Protein AF-A0A7C1WED9-F1 (afdb_monomer)

Mean predicted aligned error: 9.73 Å

Nearest PDB structures (foldseek):
  7nku-assembly1_F  TM=4.103E-01  e=7.456E-03  Saccharomyces cerevisiae S288C
  8u9p-assembly1_E  TM=3.688E-01  e=1.217E-02  Saccharomyces cerevisiae
  8ua1-assembly1_F  TM=3.785E-01  e=1.357E-02  Saccharomyces cerevisiae
  8u9q-assembly1_E  TM=4.005E-01  e=3.421E-02  Saccharomyces cerevisiae
  8u9c-assembly1_E  TM=4.216E-01  e=5.007E-02  Saccharomyces cerevisiae

pLDDT: mean 85.27, std 15.62, range [31.86, 97.38]

Solvent-accessible surface area (backbone atoms only — not comparable to full-atom values): 21693 Å² total; per-residue (Å²): 135,84,81,73,63,74,76,78,66,64,82,82,70,88,87,80,77,98,43,77,63,59,58,51,50,52,54,50,51,50,50,49,49,50,48,50,50,52,49,49,75,70,52,66,83,55,64,65,59,52,47,49,50,48,52,52,52,51,54,52,51,56,46,50,74,68,74,49,96,77,73,86,56,95,59,47,68,64,55,48,63,54,65,78,45,97,40,32,36,36,40,27,29,35,76,73,39,48,65,68,62,49,52,50,62,66,39,69,90,54,54,59,38,71,48,66,48,86,36,85,85,53,65,86,54,45,67,83,54,51,57,60,50,52,55,46,43,38,74,75,60,48,84,59,53,31,37,40,37,31,38,41,83,73,32,64,72,42,58,63,54,55,52,48,43,47,76,70,69,37,42,40,35,35,37,36,45,36,56,64,79,63,31,76,75,52,32,68,70,44,61,91,44,56,46,80,44,80,51,64,41,42,48,75,65,50,48,32,56,72,72,68,52,86,82,62,98,78,62,50,76,67,50,50,52,49,52,52,54,50,47,61,47,37,52,63,55,30,25,46,62,66,50,75,77,48,89,60,40,50,61,51,43,39,53,51,49,53,47,45,50,45,57,66,31,31,61,70,68,65,51,83,61,55,66,62,48,52,55,48,51,53,48,50,49,70,42,40,60,32,74,46,47,54,67,58,51,20,62,75,72,68,48,90,48,51,65,58,46,50,50,50,52,48,45,41,35,31,38,37,56,33,46,80,45,65,50,91,56,97,45,66,72,56,28,72,71,46,58,27,35,30,32,43,67,39,48,22,49,37,39,37,76,36,72,72,63,69,75,50,54,67,48,50,52,50,26,56,51,52,54,51,49,58,61,49,48,69,67,71,81,112

Structure (mmCIF, N/CA/C/O backbone):
data_AF-A0A7C1WED9-F1
#
_entry.id   AF-A0A7C1WED9-F1
#
loop_
_atom_site.group_PDB
_atom_site.id
_atom_site.type_symbol
_atom_site.label_atom_id
_atom_site.label_alt_id
_atom_site.label_comp_id
_atom_site.label_asym_id
_atom_site.label_entity_id
_atom_site.label_seq_id
_atom_site.pdbx_PDB_ins_code
_atom_site.Cartn_x
_atom_site.Cartn_y
_atom_site.Cartn_z
_atom_site.occupancy
_atom_site.B_iso_or_equiv
_atom_site.auth_seq_id
_atom_site.auth_comp_id
_atom_site.auth_asym_id
_atom_site.auth_atom_id
_atom_site.pdbx_PDB_model_num
ATOM 1 N N . MET A 1 1 ? -8.677 -5.052 -44.166 1.00 33.66 1 MET A N 1
ATOM 2 C CA . MET A 1 1 ? -9.572 -4.733 -45.299 1.00 33.66 1 MET A CA 1
ATOM 3 C C . MET A 1 1 ? -10.968 -5.164 -44.872 1.00 33.66 1 MET A C 1
ATOM 5 O O . MET A 1 1 ? -11.264 -6.348 -44.916 1.00 33.66 1 MET A O 1
ATOM 9 N N . VAL A 1 2 ? -11.750 -4.253 -44.287 1.00 36.59 2 VAL A N 1
ATOM 10 C CA . VAL A 1 2 ? -13.099 -4.566 -43.784 1.00 36.59 2 VAL A CA 1
ATOM 11 C C . VAL A 1 2 ? -14.043 -4.507 -44.979 1.00 36.59 2 VAL A C 1
ATOM 13 O O . VAL A 1 2 ? -14.173 -3.455 -45.600 1.00 36.59 2 VAL A O 1
ATOM 16 N N . ILE A 1 3 ? -14.637 -5.638 -45.354 1.00 38.75 3 ILE A N 1
ATOM 17 C CA . ILE A 1 3 ? -15.685 -5.664 -46.376 1.00 38.75 3 ILE A CA 1
ATOM 18 C C . ILE A 1 3 ? -16.964 -5.178 -45.694 1.00 38.75 3 ILE A C 1
ATOM 20 O O . ILE A 1 3 ? -17.520 -5.873 -44.846 1.00 38.75 3 ILE A O 1
ATOM 24 N N . ASP A 1 4 ? -17.407 -3.969 -46.034 1.00 44.56 4 ASP A N 1
ATOM 25 C CA . ASP A 1 4 ? -18.669 -3.419 -45.547 1.00 44.56 4 ASP A CA 1
ATOM 26 C C . ASP A 1 4 ? -19.840 -3.998 -46.359 1.00 44.56 4 ASP A C 1
ATOM 28 O O . ASP A 1 4 ? -20.191 -3.528 -47.444 1.00 44.56 4 ASP A O 1
ATOM 32 N N . ILE A 1 5 ? -20.417 -5.079 -45.834 1.00 47.69 5 ILE A N 1
ATOM 33 C CA . ILE A 1 5 ? -21.515 -5.831 -46.460 1.00 47.69 5 ILE A CA 1
ATOM 34 C C . ILE A 1 5 ? -22.852 -5.072 -46.341 1.00 47.69 5 ILE A C 1
ATOM 36 O O . ILE A 1 5 ? -23.818 -5.421 -47.020 1.00 47.69 5 ILE A O 1
ATOM 40 N N . THR A 1 6 ? -22.934 -3.993 -45.546 1.00 49.53 6 THR A N 1
ATOM 41 C CA . THR A 1 6 ? -24.185 -3.220 -45.410 1.00 49.53 6 THR A CA 1
ATOM 42 C C . THR A 1 6 ? -24.626 -2.577 -46.728 1.00 49.53 6 THR A C 1
ATOM 44 O O . THR A 1 6 ? -25.825 -2.448 -46.983 1.00 49.53 6 THR A O 1
ATOM 47 N N . ASN A 1 7 ? -23.686 -2.269 -47.628 1.00 47.06 7 ASN A N 1
ATOM 48 C CA . ASN A 1 7 ? -23.998 -1.719 -48.950 1.00 47.06 7 ASN A CA 1
ATOM 49 C C . ASN A 1 7 ? -24.486 -2.761 -49.973 1.00 47.06 7 ASN A C 1
ATOM 51 O O . ASN A 1 7 ? -25.104 -2.377 -50.966 1.00 47.06 7 ASN A O 1
ATOM 55 N N . LEU A 1 8 ? -24.276 -4.061 -49.735 1.00 45.88 8 LEU A N 1
ATOM 56 C CA . LEU A 1 8 ? -24.786 -5.142 -50.596 1.00 45.88 8 LEU A CA 1
ATOM 57 C C . LEU A 1 8 ? -26.265 -5.474 -50.334 1.00 45.88 8 LEU A C 1
ATOM 59 O O . LEU A 1 8 ? -26.874 -6.192 -51.121 1.00 45.88 8 LEU A O 1
ATOM 63 N N . LEU A 1 9 ? -26.848 -4.936 -49.258 1.00 45.50 9 LEU A N 1
ATOM 64 C CA . LEU A 1 9 ? -28.198 -5.268 -48.791 1.00 45.50 9 LEU A CA 1
ATOM 65 C C . LEU A 1 9 ? -29.218 -4.131 -48.957 1.00 45.50 9 LEU A C 1
ATOM 67 O O . LEU A 1 9 ? -30.350 -4.260 -48.491 1.00 45.50 9 LEU A O 1
ATOM 71 N N . LYS A 1 10 ? -28.875 -3.027 -49.640 1.00 43.78 10 LYS A N 1
ATOM 72 C CA . LYS A 1 10 ? -29.891 -2.032 -50.019 1.00 43.78 10 LYS A CA 1
ATOM 73 C C . LYS A 1 10 ? -30.821 -2.644 -51.075 1.00 43.78 10 LYS A C 1
ATOM 75 O O . LYS A 1 10 ? -30.330 -3.029 -52.139 1.00 43.78 10 LYS A O 1
ATOM 80 N N . PRO A 1 11 ? -32.139 -2.731 -50.821 1.00 42.34 11 PRO A N 1
ATOM 81 C CA . PRO A 1 11 ? -33.066 -3.355 -51.751 1.00 42.34 11 PRO A CA 1
ATOM 82 C C . PRO A 1 11 ? -33.118 -2.523 -53.034 1.00 42.34 11 PRO A C 1
ATOM 84 O O . PRO A 1 11 ? -33.617 -1.399 -53.052 1.00 42.34 11 PRO A O 1
ATOM 87 N N . LYS A 1 12 ? -32.565 -3.067 -54.122 1.00 45.25 12 LYS A N 1
ATOM 88 C CA . LYS A 1 12 ? -32.846 -2.576 -55.468 1.00 45.25 12 LYS A CA 1
ATOM 89 C C . LYS A 1 12 ? -34.163 -3.200 -55.907 1.00 45.25 12 LYS A C 1
ATOM 91 O O . LYS A 1 12 ? -34.202 -4.371 -56.262 1.00 45.25 12 LYS A O 1
ATOM 96 N N . ASN A 1 13 ? -35.184 -2.354 -55.918 1.00 37.81 13 ASN A N 1
ATOM 97 C CA . ASN A 1 13 ? -36.528 -2.567 -56.441 1.00 37.81 13 ASN A CA 1
ATOM 98 C C . ASN A 1 13 ? -37.497 -3.350 -55.549 1.00 37.81 13 ASN A C 1
ATOM 100 O O . ASN A 1 13 ? -37.234 -4.449 -55.065 1.00 37.81 13 ASN A O 1
ATOM 104 N N . ASP A 1 14 ? -38.654 -2.711 -55.391 1.00 48.69 14 ASP A N 1
ATOM 105 C CA . ASP A 1 14 ? -39.857 -3.194 -54.742 1.00 48.69 14 ASP A CA 1
ATOM 106 C C . ASP A 1 14 ? -40.306 -4.565 -55.256 1.00 48.69 14 ASP A C 1
ATOM 108 O O . ASP A 1 14 ? -40.264 -4.850 -56.453 1.00 48.69 14 ASP A O 1
ATOM 112 N N . LYS A 1 15 ? -40.863 -5.340 -54.316 1.00 47.53 15 LYS A N 1
ATOM 113 C CA . LYS A 1 15 ? -41.498 -6.662 -54.451 1.00 47.53 15 LYS A CA 1
ATOM 114 C C . LYS A 1 15 ? -40.544 -7.853 -54.532 1.00 47.53 15 LYS A C 1
ATOM 116 O O . LYS A 1 15 ? -40.361 -8.423 -55.597 1.00 47.53 15 LYS A O 1
ATOM 121 N N . LEU A 1 16 ? -40.103 -8.341 -53.370 1.00 38.66 16 LEU A N 1
ATOM 122 C CA . LEU A 1 16 ? -39.868 -9.774 -53.141 1.00 38.66 16 LEU A CA 1
ATOM 123 C C . LEU A 1 16 ? -39.892 -10.101 -51.633 1.00 38.66 16 LEU A C 1
ATOM 125 O O . LEU A 1 16 ? -38.924 -9.896 -50.914 1.00 38.66 16 LEU A O 1
ATOM 129 N N . LEU A 1 17 ? -41.046 -10.619 -51.195 1.00 40.00 17 LEU A N 1
ATOM 130 C CA . LEU A 1 17 ? -41.245 -11.586 -50.106 1.00 40.00 17 LEU A CA 1
ATOM 131 C C . LEU A 1 17 ? -40.517 -11.334 -48.766 1.00 40.00 17 LEU A C 1
ATOM 133 O O . LEU A 1 17 ? -39.483 -11.934 -48.459 1.00 40.00 17 LEU A O 1
ATOM 137 N N . GLU A 1 18 ? -41.186 -10.579 -47.888 1.00 48.97 18 GLU A N 1
ATOM 138 C CA . GLU A 1 18 ? -41.072 -10.714 -46.430 1.00 48.97 18 GLU A CA 1
ATOM 139 C C . GLU A 1 18 ? -41.535 -12.117 -46.003 1.00 48.97 18 GLU A C 1
ATOM 141 O O . GLU A 1 18 ? -42.680 -12.350 -45.621 1.00 48.97 18 GLU A O 1
ATOM 146 N N . THR A 1 19 ? -40.648 -13.101 -46.098 1.00 51.91 19 THR A N 1
ATOM 147 C CA . THR A 1 19 ? -40.850 -14.405 -45.462 1.00 51.91 19 THR A CA 1
ATOM 148 C C . THR A 1 19 ? -39.960 -14.488 -44.228 1.00 51.91 19 THR A C 1
ATOM 150 O O . THR A 1 19 ? -38.851 -13.956 -44.215 1.00 51.91 19 THR A O 1
ATOM 153 N N . LYS A 1 20 ? -40.427 -15.176 -43.174 1.00 53.06 20 LYS A N 1
ATOM 154 C CA . LYS A 1 20 ? -39.669 -15.447 -41.930 1.00 53.06 20 LYS A CA 1
ATOM 155 C C . LYS A 1 20 ? -38.219 -15.900 -42.184 1.00 53.06 20 LYS A C 1
ATOM 157 O O . LYS A 1 20 ? -37.344 -15.633 -41.366 1.00 53.06 20 LYS A O 1
ATOM 162 N N . ASN A 1 21 ? -37.961 -16.539 -43.328 1.00 52.81 21 ASN A N 1
ATOM 163 C CA . ASN A 1 21 ? -36.630 -16.958 -43.755 1.00 52.81 21 ASN A CA 1
ATOM 164 C C . ASN A 1 21 ? -35.676 -15.791 -44.028 1.00 52.81 21 ASN A C 1
ATOM 166 O O . ASN A 1 21 ? -34.535 -15.853 -43.583 1.00 52.81 21 ASN A O 1
ATOM 170 N N . THR A 1 22 ? -36.117 -14.710 -44.674 1.00 57.59 22 THR A N 1
ATOM 171 C CA . THR A 1 22 ? -35.259 -13.546 -44.959 1.00 57.59 22 THR A CA 1
ATOM 172 C C . THR A 1 22 ? -34.824 -12.857 -43.663 1.00 57.59 22 THR A C 1
ATOM 174 O O . THR A 1 22 ? -33.663 -12.490 -43.508 1.00 57.59 22 THR A O 1
ATOM 177 N N . HIS A 1 23 ? -35.728 -12.766 -42.682 1.00 63.66 23 HIS A N 1
ATOM 178 C CA . HIS A 1 23 ? -35.428 -12.186 -41.371 1.00 63.66 23 HIS A CA 1
ATOM 179 C C . HIS A 1 23 ? -34.468 -13.064 -40.548 1.00 63.66 23 HIS A C 1
ATOM 181 O O . HIS A 1 23 ? -33.547 -12.552 -39.915 1.00 63.66 23 HIS A O 1
ATOM 187 N N . ASN A 1 24 ? -34.629 -14.391 -40.608 1.00 63.75 24 ASN A N 1
ATOM 188 C CA . ASN A 1 24 ? -33.713 -15.336 -39.962 1.00 63.75 24 ASN A CA 1
ATOM 189 C C . ASN A 1 24 ? -32.312 -15.310 -40.589 1.00 63.75 24 ASN A C 1
ATOM 191 O O . ASN A 1 24 ? -31.328 -15.375 -39.859 1.00 63.75 24 ASN A O 1
ATOM 195 N N . ILE A 1 25 ? -32.211 -15.164 -41.915 1.00 69.69 25 ILE A N 1
ATOM 196 C CA . ILE A 1 25 ? -30.923 -15.040 -42.613 1.00 69.69 25 ILE A CA 1
ATOM 197 C C . ILE A 1 25 ? -30.224 -13.736 -42.219 1.00 69.69 25 ILE A C 1
ATOM 199 O O . ILE A 1 25 ? -29.045 -13.764 -41.887 1.00 69.69 25 ILE A O 1
ATOM 203 N N . ILE A 1 26 ? -30.943 -12.610 -42.169 1.00 71.75 26 ILE A N 1
ATOM 204 C CA . ILE A 1 26 ? -30.373 -11.326 -41.727 1.00 71.75 26 ILE A CA 1
ATOM 205 C C . ILE A 1 26 ? -29.885 -11.419 -40.276 1.00 71.75 26 ILE A C 1
ATOM 207 O O . ILE A 1 26 ? -28.773 -10.990 -39.977 1.00 71.75 26 ILE A O 1
ATOM 211 N N . LYS A 1 27 ? -30.674 -12.025 -39.380 1.00 69.94 27 LYS A N 1
ATOM 212 C CA . LYS A 1 27 ? -30.276 -12.223 -37.981 1.00 69.94 27 LYS A CA 1
ATOM 213 C C . LYS A 1 27 ? -29.036 -13.115 -37.858 1.00 69.94 27 LYS A C 1
ATOM 215 O O . LYS A 1 27 ? -28.124 -12.769 -37.117 1.00 69.94 27 LYS A O 1
ATOM 220 N N . PHE A 1 28 ? -28.964 -14.197 -38.633 1.00 72.38 28 PHE A N 1
ATOM 221 C CA . PHE A 1 28 ? -27.800 -15.082 -38.682 1.00 72.38 28 PHE A CA 1
ATOM 222 C C . PHE A 1 28 ? -26.556 -14.377 -39.245 1.00 72.38 28 PHE A C 1
ATOM 224 O O . PHE A 1 28 ? -25.465 -14.531 -38.708 1.00 72.38 28 PHE A O 1
ATOM 231 N N . CYS A 1 29 ? -26.708 -13.535 -40.271 1.00 70.69 29 CYS A N 1
ATOM 232 C CA . CYS A 1 29 ? -25.617 -12.714 -40.794 1.00 70.69 29 CYS A CA 1
ATOM 233 C C . CYS A 1 29 ? -25.133 -11.675 -39.773 1.00 70.69 29 CYS A C 1
ATOM 235 O O . CYS A 1 29 ? -23.929 -11.473 -39.661 1.00 70.69 29 CYS A O 1
ATOM 237 N N . ILE A 1 30 ? -26.031 -11.051 -39.002 1.00 73.19 30 ILE A N 1
ATOM 238 C CA . ILE A 1 30 ? -25.663 -10.131 -37.911 1.00 73.19 30 ILE A CA 1
ATOM 239 C C . ILE A 1 30 ? -24.960 -10.886 -36.777 1.00 73.19 30 ILE A C 1
ATOM 241 O O . ILE A 1 30 ? -23.973 -10.393 -36.243 1.00 73.19 30 ILE A O 1
ATOM 245 N N . GLU A 1 31 ? -25.420 -12.086 -36.420 1.00 69.62 31 GLU A N 1
ATOM 246 C CA . GLU A 1 31 ? -24.756 -12.934 -35.424 1.00 69.62 31 GLU A CA 1
ATOM 247 C C . GLU A 1 31 ? -23.368 -13.378 -35.895 1.00 69.62 31 GLU A C 1
ATOM 249 O O . GLU A 1 31 ? -22.428 -13.302 -35.112 1.00 69.62 31 GLU A O 1
ATOM 254 N N . ILE A 1 32 ? -23.197 -13.736 -37.172 1.00 69.75 32 ILE A N 1
ATOM 255 C CA . ILE A 1 32 ? -21.881 -14.014 -37.762 1.00 69.75 32 ILE A CA 1
ATOM 256 C C . ILE A 1 32 ? -21.017 -12.752 -37.803 1.00 69.75 32 ILE A C 1
ATOM 258 O O . ILE A 1 32 ? -19.842 -12.836 -37.482 1.00 69.75 32 ILE A O 1
ATOM 262 N N . GLN A 1 33 ? -21.561 -11.583 -38.150 1.00 62.53 33 GLN A N 1
ATOM 263 C CA . GLN A 1 33 ? -20.812 -10.322 -38.165 1.00 62.53 33 GLN A CA 1
ATOM 264 C C . GLN A 1 33 ? -20.360 -9.936 -36.752 1.00 62.53 33 GLN A C 1
ATOM 266 O O . GLN A 1 33 ? -19.215 -9.546 -36.561 1.00 62.53 33 GLN A O 1
ATOM 271 N N . ASN A 1 34 ? -21.228 -10.081 -35.751 1.00 60.78 34 ASN A N 1
ATOM 272 C CA . ASN A 1 34 ? -20.901 -9.828 -34.350 1.00 60.78 34 ASN A CA 1
ATOM 273 C C . ASN A 1 34 ? -19.925 -10.871 -33.808 1.00 60.78 34 ASN A C 1
ATOM 275 O O . ASN A 1 34 ? -19.005 -10.517 -33.078 1.00 60.78 34 ASN A O 1
ATOM 279 N N . PHE A 1 35 ? -20.083 -12.138 -34.195 1.00 63.97 35 PHE A N 1
ATOM 280 C CA . PHE A 1 35 ? -19.135 -13.196 -33.878 1.00 63.97 35 PHE A CA 1
ATOM 281 C C . PHE A 1 35 ? -17.779 -12.889 -34.500 1.00 63.97 35 PHE A C 1
ATOM 283 O O . PHE A 1 35 ? -16.809 -12.873 -33.769 1.00 63.97 35 PHE A O 1
ATOM 290 N N . LEU A 1 36 ? -17.703 -12.549 -35.788 1.00 53.81 36 LEU A N 1
ATOM 291 C CA . LEU A 1 36 ? -16.472 -12.182 -36.488 1.00 53.81 36 LEU A CA 1
ATOM 292 C C . LEU A 1 36 ? -15.864 -10.877 -35.972 1.00 53.81 36 LEU A C 1
ATOM 294 O O . LEU A 1 36 ? -14.648 -10.792 -35.920 1.00 53.81 36 LEU A O 1
ATOM 298 N N . ASN A 1 37 ? -16.657 -9.890 -35.551 1.00 52.72 37 ASN A N 1
ATOM 299 C CA . ASN A 1 37 ? -16.159 -8.663 -34.923 1.00 52.72 37 ASN A CA 1
ATOM 300 C C . ASN A 1 37 ? -15.596 -8.944 -33.525 1.00 52.72 37 ASN A C 1
ATOM 302 O O . ASN A 1 37 ? -14.523 -8.451 -33.199 1.00 52.72 37 ASN A O 1
ATOM 306 N N . ASN A 1 38 ? -16.259 -9.788 -32.728 1.00 50.47 38 ASN A N 1
ATOM 307 C CA . ASN A 1 38 ? -15.721 -10.266 -31.452 1.00 50.47 38 ASN A CA 1
ATOM 308 C C . ASN A 1 38 ? -14.498 -11.174 -31.660 1.00 50.47 38 ASN A C 1
ATOM 310 O O . ASN A 1 38 ? -13.542 -11.103 -30.900 1.00 50.47 38 ASN A O 1
ATOM 314 N N . TYR A 1 39 ? -14.481 -11.984 -32.720 1.00 46.78 39 TYR A N 1
ATOM 315 C CA . TYR A 1 39 ? -13.358 -12.848 -33.086 1.00 46.78 39 TYR A CA 1
ATOM 316 C C . TYR A 1 39 ? -12.180 -12.035 -33.641 1.00 46.78 39 TYR A C 1
ATOM 318 O O . TYR A 1 39 ? -11.036 -12.394 -33.403 1.00 46.78 39 TYR A O 1
ATOM 326 N N . ALA A 1 40 ? -12.445 -10.922 -34.332 1.00 40.81 40 ALA A N 1
ATOM 327 C CA . ALA A 1 40 ? -11.457 -9.962 -34.820 1.00 40.81 40 ALA A CA 1
ATOM 328 C C . ALA A 1 40 ? -10.905 -9.076 -33.694 1.00 40.81 40 ALA A C 1
ATOM 330 O O . ALA A 1 40 ? -9.721 -8.773 -33.708 1.00 40.81 40 ALA A O 1
ATOM 331 N N . LEU A 1 41 ? -11.715 -8.732 -32.686 1.00 45.88 41 LEU A N 1
ATOM 332 C CA . LEU A 1 41 ? -11.233 -8.183 -31.411 1.00 45.88 41 LEU A CA 1
ATOM 333 C C . LEU A 1 41 ? -10.339 -9.188 -30.664 1.00 45.88 41 LEU A C 1
ATOM 335 O O . LEU A 1 41 ? -9.396 -8.790 -29.991 1.00 45.88 41 LEU A O 1
ATOM 339 N N . HIS A 1 42 ? -10.599 -10.488 -30.825 1.00 43.31 42 HIS A N 1
ATOM 340 C CA . HIS A 1 42 ? -9.779 -11.575 -30.284 1.00 43.31 42 HIS A CA 1
ATOM 341 C C . HIS A 1 42 ? -8.596 -11.999 -31.179 1.00 43.31 42 HIS A C 1
ATOM 343 O O . HIS A 1 42 ? -7.787 -12.826 -30.753 1.00 43.31 42 HIS A O 1
ATOM 349 N N . LEU A 1 43 ? -8.458 -11.453 -32.393 1.00 38.88 43 LEU A N 1
ATOM 350 C CA . LEU A 1 43 ? -7.388 -11.784 -33.336 1.00 38.88 43 LEU A CA 1
ATOM 351 C C . LEU A 1 43 ? -6.397 -10.628 -33.431 1.00 38.88 43 LEU A C 1
ATOM 353 O O . LEU A 1 43 ? -6.640 -9.621 -34.089 1.00 38.88 43 LEU A O 1
ATOM 357 N N . ASN A 1 44 ? -5.233 -10.880 -32.838 1.00 47.34 44 ASN A N 1
ATOM 358 C CA . ASN A 1 44 ? -4.042 -10.044 -32.803 1.00 47.34 44 ASN A CA 1
ATOM 359 C C . ASN A 1 44 ? -4.207 -8.783 -31.957 1.00 47.34 44 ASN A C 1
ATOM 361 O O . ASN A 1 44 ? -4.606 -7.729 -32.444 1.00 47.34 44 ASN A O 1
ATOM 365 N N . MET A 1 45 ? -3.727 -8.882 -30.714 1.00 59.38 45 MET A N 1
ATOM 366 C CA . MET A 1 45 ? -2.922 -7.813 -30.125 1.00 59.38 45 MET A CA 1
ATOM 367 C C . MET A 1 45 ? -2.122 -7.148 -31.244 1.00 59.38 45 MET A C 1
ATOM 369 O O . MET A 1 45 ? -1.202 -7.758 -31.800 1.00 59.38 45 MET A O 1
ATOM 373 N N . ASP A 1 46 ? -2.498 -5.934 -31.636 1.00 72.56 46 ASP A N 1
ATOM 374 C CA . ASP A 1 46 ? -1.683 -5.201 -32.584 1.00 72.56 46 ASP A CA 1
ATOM 375 C C . ASP A 1 46 ? -0.409 -4.841 -31.824 1.00 72.56 46 ASP A C 1
ATOM 377 O O . ASP A 1 46 ? -0.377 -3.940 -30.984 1.00 72.56 46 ASP A O 1
ATOM 381 N N . ARG A 1 47 ? 0.638 -5.628 -32.095 1.00 84.00 47 ARG A N 1
ATOM 382 C CA . ARG A 1 47 ? 1.986 -5.513 -31.535 1.00 84.00 47 ARG A CA 1
ATOM 383 C C . ARG A 1 47 ? 2.440 -4.054 -31.469 1.00 84.00 47 ARG A C 1
ATOM 385 O O . ARG A 1 47 ? 3.172 -3.697 -30.553 1.00 84.00 47 ARG A O 1
ATOM 392 N N . ARG A 1 48 ? 1.996 -3.207 -32.407 1.00 84.31 48 ARG A N 1
ATOM 393 C CA . ARG A 1 48 ? 2.290 -1.770 -32.426 1.00 84.31 48 ARG A CA 1
ATOM 394 C C . ARG A 1 48 ? 1.689 -1.025 -31.237 1.00 84.31 48 ARG A C 1
ATOM 396 O O . ARG A 1 48 ? 2.405 -0.236 -30.633 1.00 84.31 48 ARG A O 1
ATOM 403 N N . PHE A 1 49 ? 0.429 -1.277 -30.882 1.00 86.00 49 PHE A N 1
ATOM 404 C CA . PHE A 1 49 ? -0.225 -0.624 -29.742 1.00 86.00 49 PHE A CA 1
ATOM 405 C C . PHE A 1 49 ? 0.415 -1.033 -28.420 1.00 86.00 49 PHE A C 1
ATOM 407 O O . PHE A 1 49 ? 0.720 -0.168 -27.607 1.00 86.00 49 PHE A O 1
ATOM 414 N N . VAL A 1 50 ? 0.696 -2.326 -28.239 1.00 89.06 50 VAL A N 1
ATOM 415 C CA . VAL A 1 50 ? 1.372 -2.825 -27.030 1.00 89.06 50 VAL A CA 1
ATOM 416 C C . VAL A 1 50 ? 2.779 -2.245 -26.935 1.00 89.06 50 VAL A C 1
ATOM 418 O O . VAL A 1 50 ? 3.175 -1.747 -25.888 1.00 89.06 50 VAL A O 1
ATOM 421 N N . LYS A 1 51 ? 3.529 -2.234 -28.044 1.00 92.12 51 LYS A N 1
ATOM 422 C CA . LYS A 1 51 ? 4.863 -1.626 -28.089 1.00 92.12 51 LYS A CA 1
ATOM 423 C C . LYS A 1 51 ? 4.816 -0.144 -27.725 1.00 92.12 51 LYS A C 1
ATOM 425 O O . LYS A 1 51 ? 5.644 0.305 -26.940 1.00 92.12 51 LYS A O 1
ATOM 430 N N . GLN A 1 52 ? 3.865 0.603 -28.285 1.00 93.25 52 GLN A N 1
ATOM 431 C CA . GLN A 1 52 ? 3.702 2.019 -27.972 1.00 93.25 52 GLN A CA 1
ATOM 432 C C . GLN A 1 52 ? 3.369 2.218 -26.492 1.00 93.25 52 GLN A C 1
ATOM 434 O O . GLN A 1 52 ? 3.985 3.063 -25.856 1.00 93.25 52 GLN A O 1
ATOM 439 N N . ALA A 1 53 ? 2.484 1.390 -25.926 1.00 93.75 53 ALA A N 1
ATOM 440 C CA . ALA A 1 53 ? 2.159 1.441 -24.506 1.00 93.75 53 ALA A CA 1
ATOM 441 C C . ALA A 1 53 ? 3.396 1.261 -23.621 1.00 93.75 53 ALA A C 1
ATOM 443 O O . ALA A 1 53 ? 3.638 2.077 -22.739 1.00 93.75 53 ALA A O 1
ATOM 444 N N . LEU A 1 54 ? 4.236 0.266 -23.910 1.00 95.06 54 LEU A N 1
ATOM 445 C CA . LEU A 1 54 ? 5.475 0.025 -23.164 1.00 95.06 54 LEU A CA 1
ATOM 446 C C . LEU A 1 54 ? 6.485 1.178 -23.291 1.00 95.06 54 LEU A C 1
ATOM 448 O O . LEU A 1 54 ? 7.160 1.519 -22.320 1.00 95.06 54 LEU A O 1
ATOM 452 N N . ILE A 1 55 ? 6.594 1.793 -24.474 1.00 96.00 55 ILE A N 1
ATOM 453 C CA . ILE A 1 55 ? 7.454 2.969 -24.688 1.00 96.00 55 ILE A CA 1
ATOM 454 C C . ILE A 1 55 ? 6.943 4.162 -23.871 1.00 96.00 55 ILE A C 1
ATOM 456 O O . ILE A 1 55 ? 7.739 4.821 -23.201 1.00 96.00 55 ILE A O 1
ATOM 460 N N . ASP A 1 56 ? 5.634 4.416 -23.898 1.00 96.06 56 ASP A N 1
ATOM 461 C CA . ASP A 1 56 ? 5.014 5.513 -23.151 1.00 96.06 56 ASP A CA 1
ATOM 462 C C . ASP A 1 56 ? 5.181 5.309 -21.640 1.00 96.06 56 ASP A C 1
ATOM 464 O O . ASP A 1 56 ? 5.598 6.230 -20.940 1.00 96.06 56 ASP A O 1
ATOM 468 N N . GLN A 1 57 ? 4.950 4.084 -21.150 1.00 95.50 57 GLN A N 1
ATOM 469 C CA . GLN A 1 57 ? 5.147 3.709 -19.746 1.00 95.50 57 GLN A CA 1
ATOM 470 C C . GLN A 1 57 ? 6.587 3.969 -19.286 1.00 95.50 57 GLN A C 1
ATOM 472 O O . GLN A 1 57 ? 6.807 4.512 -18.203 1.00 95.50 57 GLN A O 1
ATOM 477 N N . ARG A 1 58 ? 7.585 3.619 -20.108 1.00 94.38 58 ARG A N 1
ATOM 478 C CA . ARG A 1 58 ? 8.994 3.909 -19.811 1.00 94.38 58 ARG A CA 1
ATOM 479 C C . ARG A 1 58 ? 9.248 5.412 -19.694 1.00 94.38 58 ARG A C 1
ATOM 481 O O . ARG A 1 58 ? 9.854 5.850 -18.721 1.00 94.38 58 ARG A O 1
ATOM 488 N N . ALA A 1 59 ? 8.780 6.187 -20.673 1.00 94.75 59 ALA A N 1
ATOM 489 C CA . ALA A 1 59 ? 8.982 7.633 -20.703 1.00 94.75 59 ALA A CA 1
ATOM 490 C C . ALA A 1 59 ? 8.301 8.340 -19.517 1.00 94.75 59 ALA A C 1
ATOM 492 O O . ALA A 1 59 ? 8.865 9.274 -18.946 1.00 94.75 59 ALA A O 1
ATOM 493 N N . GLU A 1 60 ? 7.110 7.883 -19.123 1.00 93.94 60 GLU A N 1
ATOM 494 C CA . GLU A 1 60 ? 6.384 8.400 -17.963 1.00 93.94 60 GLU A CA 1
ATOM 495 C C . GLU A 1 60 ? 7.159 8.175 -16.661 1.00 93.94 60 GLU A C 1
ATOM 497 O O . GLU A 1 60 ? 7.338 9.109 -15.876 1.00 93.94 60 GLU A O 1
ATOM 502 N N . ILE A 1 61 ? 7.670 6.961 -16.444 1.00 92.25 61 ILE A N 1
ATOM 503 C CA . ILE A 1 61 ? 8.465 6.651 -15.254 1.00 92.25 61 ILE A CA 1
ATOM 504 C C . ILE A 1 61 ? 9.758 7.467 -15.222 1.00 92.25 61 ILE A C 1
ATOM 506 O O . ILE A 1 61 ? 10.079 8.038 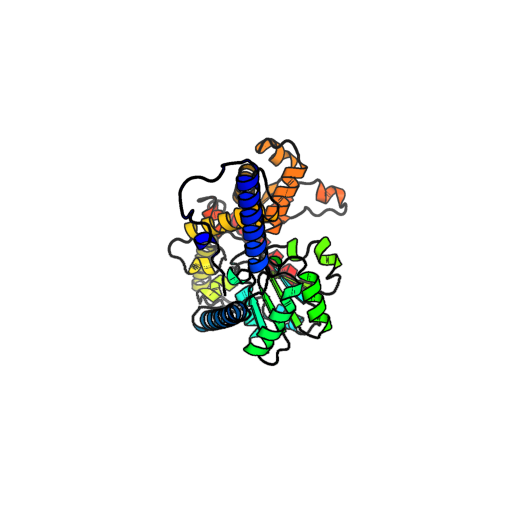-14.180 1.00 92.25 61 ILE A O 1
ATOM 510 N N . ASP A 1 62 ? 10.480 7.569 -16.339 1.00 91.06 62 ASP A N 1
ATOM 511 C CA . ASP A 1 62 ? 11.714 8.361 -16.408 1.00 91.06 62 ASP A CA 1
ATOM 512 C C . ASP A 1 62 ? 11.449 9.830 -16.033 1.00 91.06 62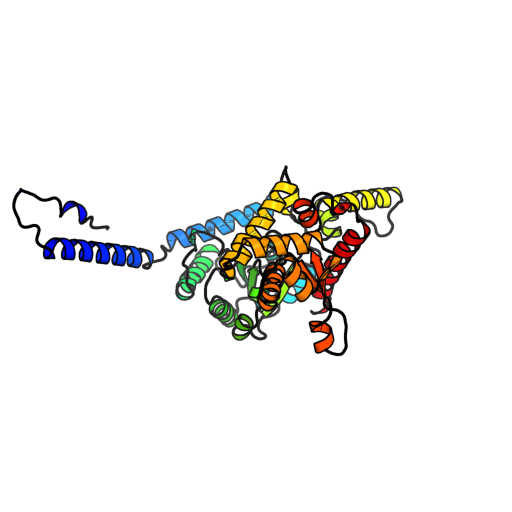 ASP A C 1
ATOM 514 O O . ASP A 1 62 ? 12.228 10.447 -15.298 1.00 91.06 62 ASP A O 1
ATOM 518 N N . LYS A 1 63 ? 10.304 10.377 -16.458 1.00 92.38 63 LYS A N 1
ATOM 519 C CA . LYS A 1 63 ? 9.850 11.716 -16.071 1.00 92.38 63 LYS A CA 1
ATOM 520 C C . LYS A 1 63 ? 9.552 11.816 -14.573 1.00 92.38 63 LYS A C 1
ATOM 522 O O . LYS A 1 63 ? 10.049 12.724 -13.911 1.00 92.38 63 LYS A O 1
ATOM 527 N N . ILE A 1 64 ? 8.789 10.874 -14.017 1.00 89.94 64 ILE A N 1
ATOM 528 C CA . ILE A 1 64 ? 8.464 10.849 -12.581 1.00 89.94 64 ILE A CA 1
ATOM 529 C C . ILE A 1 64 ? 9.745 10.810 -11.740 1.00 89.94 64 ILE A C 1
ATOM 531 O O . ILE A 1 64 ? 9.896 11.588 -10.801 1.00 89.94 64 ILE A O 1
ATOM 535 N N . LEU A 1 65 ? 10.696 9.946 -12.106 1.00 88.75 65 LEU A N 1
ATOM 536 C CA . LEU A 1 65 ? 11.947 9.755 -11.369 1.00 88.75 65 LEU A CA 1
ATOM 537 C C . LEU A 1 65 ? 12.893 10.964 -11.408 1.00 88.75 65 LEU A C 1
ATOM 539 O O . LEU A 1 65 ? 13.805 11.042 -10.582 1.00 88.75 65 LEU A O 1
ATOM 543 N N . THR A 1 66 ? 12.711 11.877 -12.364 1.00 88.31 66 THR A N 1
ATOM 544 C CA . THR A 1 66 ? 13.584 13.040 -12.571 1.00 88.31 66 THR A CA 1
ATOM 545 C C . THR A 1 66 ? 12.962 14.352 -12.105 1.00 88.31 66 THR A C 1
ATOM 547 O O . THR A 1 66 ? 13.677 15.200 -11.574 1.00 88.31 66 THR A O 1
ATOM 550 N N . GLU A 1 67 ? 11.654 14.528 -12.286 1.00 88.31 67 GLU A N 1
ATOM 551 C CA . GLU A 1 67 ? 10.962 15.790 -12.006 1.00 88.31 67 GLU A CA 1
ATOM 552 C C . GLU A 1 67 ? 10.325 15.843 -10.611 1.00 88.31 67 GLU A C 1
ATOM 554 O O . GLU A 1 67 ? 10.118 16.931 -10.068 1.00 88.31 67 GLU A O 1
ATOM 559 N N . GLU A 1 68 ? 9.994 14.697 -10.012 1.00 87.69 68 GLU A N 1
ATOM 560 C CA . GLU A 1 68 ? 9.293 14.677 -8.731 1.00 87.69 68 GLU A CA 1
ATOM 561 C C . GLU A 1 68 ? 10.228 14.671 -7.516 1.00 87.69 68 GLU A C 1
ATOM 563 O O . GLU A 1 68 ? 11.330 14.125 -7.530 1.00 87.69 68 GLU A O 1
ATOM 568 N N . ASN A 1 69 ? 9.740 15.228 -6.400 1.00 87.75 69 ASN A N 1
ATOM 569 C CA . ASN A 1 69 ? 10.410 15.119 -5.105 1.00 87.75 69 ASN A CA 1
ATOM 570 C C . ASN A 1 69 ? 10.267 13.695 -4.546 1.00 87.75 69 ASN A C 1
ATOM 572 O O . ASN A 1 69 ? 9.334 13.392 -3.797 1.00 87.75 69 ASN A O 1
ATOM 576 N N . ILE A 1 70 ? 11.183 12.817 -4.939 1.00 91.12 70 ILE A N 1
ATOM 577 C CA . ILE A 1 70 ? 11.234 11.432 -4.483 1.00 91.12 70 ILE A CA 1
ATOM 578 C C . ILE A 1 70 ? 12.244 11.311 -3.349 1.00 91.12 70 ILE A C 1
ATOM 580 O O . ILE A 1 70 ? 13.404 11.696 -3.482 1.00 91.12 70 ILE A O 1
ATOM 584 N N . ILE A 1 71 ? 11.799 10.728 -2.238 1.00 92.94 71 ILE A N 1
ATOM 585 C CA . ILE A 1 71 ? 12.669 10.391 -1.115 1.00 92.94 71 ILE A CA 1
ATOM 586 C C . ILE A 1 71 ? 13.033 8.913 -1.128 1.00 92.94 71 ILE A C 1
ATOM 588 O O . ILE A 1 71 ? 12.252 8.055 -1.549 1.00 92.94 71 ILE A O 1
ATOM 592 N N . GLU A 1 72 ? 14.205 8.621 -0.585 1.00 90.69 72 GLU A N 1
ATOM 593 C CA . GLU A 1 72 ? 14.583 7.267 -0.224 1.00 90.69 72 GLU A CA 1
ATOM 594 C C . GLU A 1 72 ? 13.706 6.766 0.933 1.00 90.69 72 GLU A C 1
ATOM 596 O O . GLU A 1 72 ? 13.476 7.472 1.919 1.00 90.69 72 GLU A O 1
ATOM 601 N N . ARG A 1 73 ? 13.160 5.556 0.776 1.00 92.44 73 ARG A N 1
ATOM 602 C CA . ARG A 1 73 ? 12.304 4.911 1.780 1.00 92.44 73 ARG A CA 1
ATOM 603 C C . ARG A 1 73 ? 13.178 4.214 2.814 1.00 92.44 73 ARG A C 1
ATOM 605 O O . ARG A 1 73 ? 14.193 3.627 2.458 1.00 92.44 73 ARG A O 1
ATOM 612 N N . GLU A 1 74 ? 12.755 4.185 4.075 1.00 89.38 74 GLU A N 1
ATOM 613 C CA . GLU A 1 74 ? 13.583 3.624 5.160 1.00 89.38 74 GLU A CA 1
ATOM 614 C C . GLU A 1 74 ? 13.916 2.133 5.005 1.00 89.38 74 GLU A C 1
ATOM 616 O O . GLU A 1 74 ? 14.851 1.643 5.627 1.00 89.38 74 GLU A O 1
ATOM 621 N N . ASN A 1 75 ? 13.124 1.396 4.229 1.00 86.62 75 ASN A N 1
ATOM 622 C CA . ASN A 1 75 ? 13.320 -0.031 3.999 1.00 86.62 75 ASN A CA 1
ATOM 623 C C . ASN A 1 75 ? 14.035 -0.330 2.663 1.00 86.62 75 ASN A C 1
ATOM 625 O O . ASN A 1 75 ? 14.024 -1.474 2.209 1.00 86.62 75 ASN A O 1
ATOM 629 N N . LEU A 1 76 ? 14.603 0.678 1.988 1.00 88.56 76 LEU A N 1
ATOM 630 C CA . LEU A 1 76 ? 15.239 0.468 0.685 1.00 88.56 76 LEU A CA 1
ATOM 631 C C . LEU A 1 76 ? 16.464 -0.448 0.783 1.00 88.56 76 LEU A C 1
ATOM 633 O O . LEU A 1 76 ? 16.594 -1.359 -0.032 1.00 88.56 76 LEU A O 1
ATOM 637 N N . ASP A 1 77 ? 17.320 -0.251 1.785 1.00 86.25 77 ASP A N 1
ATOM 638 C CA . ASP A 1 77 ? 18.529 -1.062 1.989 1.00 86.25 77 ASP A CA 1
ATOM 639 C C . ASP A 1 77 ? 18.200 -2.545 2.196 1.00 86.25 77 ASP A C 1
ATOM 641 O O . ASP A 1 77 ? 18.780 -3.431 1.568 1.00 86.25 77 ASP A O 1
ATOM 645 N N . GLU A 1 78 ? 17.209 -2.808 3.042 1.00 85.12 78 GLU A N 1
ATOM 646 C CA . GLU A 1 78 ? 16.713 -4.146 3.350 1.00 85.12 78 GLU A CA 1
ATOM 647 C C . GLU A 1 78 ? 16.168 -4.830 2.088 1.00 85.12 78 GLU A C 1
ATOM 649 O O . GLU A 1 78 ? 16.584 -5.935 1.739 1.00 85.12 78 GLU A O 1
ATOM 654 N N . PHE A 1 79 ? 15.314 -4.141 1.326 1.00 89.44 79 PHE A N 1
ATOM 655 C CA . PHE A 1 79 ? 14.795 -4.675 0.068 1.00 89.44 79 PHE A CA 1
ATOM 656 C C . PHE A 1 79 ? 15.903 -4.883 -0.977 1.00 89.44 79 PHE A C 1
ATOM 658 O O . PHE A 1 79 ? 15.895 -5.854 -1.729 1.00 89.44 79 PHE A O 1
ATOM 665 N N . THR A 1 80 ? 16.903 -4.004 -1.007 1.00 88.94 80 THR A N 1
ATOM 666 C CA . THR A 1 80 ? 18.050 -4.130 -1.915 1.00 88.94 80 THR A CA 1
ATOM 667 C C . THR A 1 80 ? 18.903 -5.352 -1.576 1.00 88.94 80 THR A C 1
ATOM 669 O O . THR A 1 80 ? 19.460 -5.974 -2.482 1.00 88.94 80 THR A O 1
ATOM 672 N N . SER A 1 81 ? 18.967 -5.752 -0.302 1.00 87.44 81 SER A N 1
ATOM 673 C CA . SER A 1 81 ? 19.701 -6.950 0.116 1.00 87.44 81 SER A CA 1
ATOM 674 C C . SER A 1 81 ? 19.092 -8.237 -0.461 1.00 87.44 81 SER A C 1
ATOM 676 O O . SER A 1 81 ? 19.826 -9.070 -0.997 1.00 87.44 81 SER A O 1
ATOM 678 N N . ILE A 1 82 ? 17.757 -8.336 -0.487 1.00 88.81 82 ILE A N 1
ATOM 679 C CA . ILE A 1 82 ? 17.032 -9.492 -1.037 1.00 88.81 82 ILE A CA 1
ATOM 680 C C . ILE A 1 82 ? 16.968 -9.490 -2.569 1.00 88.81 82 ILE A C 1
ATOM 682 O O . ILE A 1 82 ? 16.636 -10.510 -3.171 1.00 88.81 82 ILE A O 1
ATOM 686 N N . LEU A 1 83 ? 17.301 -8.381 -3.251 1.00 89.81 83 LEU A N 1
ATOM 687 C CA . LEU A 1 83 ? 17.299 -8.327 -4.723 1.00 89.81 83 LEU A CA 1
ATOM 688 C C . LEU A 1 83 ? 18.206 -9.384 -5.360 1.00 89.81 83 LEU A C 1
ATOM 690 O O . LEU A 1 83 ? 17.924 -9.803 -6.483 1.00 89.81 83 LEU A O 1
ATOM 694 N N . ASN A 1 84 ? 19.252 -9.819 -4.654 1.00 83.50 84 ASN A N 1
ATOM 695 C CA . ASN A 1 84 ? 20.196 -10.828 -5.130 1.00 83.50 84 ASN A CA 1
ATOM 696 C C . ASN A 1 84 ? 19.671 -12.270 -5.004 1.00 83.50 84 ASN A C 1
ATOM 698 O O . ASN A 1 84 ? 20.224 -13.169 -5.637 1.00 83.50 84 ASN A O 1
ATOM 702 N N . ASP A 1 85 ? 18.608 -12.503 -4.231 1.00 87.81 85 ASP A N 1
ATOM 703 C CA . ASP A 1 85 ? 18.029 -13.837 -4.086 1.00 87.81 85 ASP A CA 1
ATOM 704 C C . ASP A 1 85 ? 17.327 -14.263 -5.372 1.00 87.81 85 ASP A C 1
ATOM 706 O O . ASP A 1 85 ? 16.647 -13.468 -6.010 1.00 87.81 85 ASP A O 1
ATOM 710 N N . LYS A 1 86 ? 17.368 -15.546 -5.736 1.00 86.38 86 LYS A N 1
ATOM 711 C CA . LYS A 1 86 ? 16.594 -16.062 -6.885 1.00 86.38 86 LYS A CA 1
ATOM 712 C C . LYS A 1 86 ? 15.091 -16.227 -6.592 1.00 86.38 86 LYS A C 1
ATOM 714 O O . LYS A 1 86 ? 14.418 -17.024 -7.234 1.00 86.38 86 LYS A O 1
ATOM 719 N N . LEU A 1 87 ? 14.551 -15.519 -5.603 1.00 90.62 87 LEU A N 1
ATOM 720 C CA . LEU A 1 87 ? 13.122 -15.510 -5.295 1.00 90.62 87 LEU A CA 1
ATOM 721 C C . LEU A 1 87 ? 12.429 -14.362 -6.032 1.00 90.62 87 LEU A C 1
ATOM 723 O O . LEU A 1 87 ? 13.019 -13.305 -6.262 1.00 90.62 87 LEU A O 1
ATOM 727 N N . ILE A 1 88 ? 11.159 -14.564 -6.374 1.00 92.25 88 ILE A N 1
ATOM 728 C CA . ILE A 1 88 ? 10.283 -13.509 -6.886 1.00 92.25 88 ILE A CA 1
ATOM 729 C C . ILE A 1 88 ? 9.986 -12.545 -5.740 1.00 92.25 88 ILE A C 1
ATOM 731 O O . ILE A 1 88 ? 9.487 -12.959 -4.694 1.00 92.25 88 ILE A O 1
ATOM 735 N N . LYS A 1 89 ? 10.275 -11.258 -5.918 1.00 93.25 89 LYS A N 1
ATOM 736 C CA . LYS A 1 89 ? 10.012 -10.246 -4.891 1.00 93.25 89 LYS A CA 1
ATOM 737 C C . LYS A 1 89 ? 8.627 -9.674 -5.118 1.00 93.25 89 LYS A C 1
ATOM 739 O O . LYS A 1 89 ? 8.370 -9.107 -6.173 1.00 93.25 89 LYS A O 1
ATOM 744 N N . VAL A 1 90 ? 7.739 -9.821 -4.145 1.00 92.00 90 VAL A N 1
ATOM 745 C CA . VAL A 1 90 ? 6.357 -9.346 -4.248 1.00 92.00 90 VAL A CA 1
ATOM 746 C C . VAL A 1 90 ? 6.165 -8.179 -3.295 1.00 92.00 90 VAL A C 1
ATOM 748 O O . VAL A 1 90 ? 6.089 -8.366 -2.083 1.00 92.00 90 VAL A O 1
ATOM 751 N N . ILE A 1 91 ? 6.077 -6.973 -3.841 1.00 92.50 91 ILE A N 1
ATOM 752 C CA . ILE A 1 91 ? 5.820 -5.746 -3.099 1.00 92.50 91 ILE A CA 1
ATOM 753 C C . ILE A 1 91 ? 4.308 -5.516 -3.031 1.00 92.50 91 ILE A C 1
ATOM 755 O O . ILE A 1 91 ? 3.642 -5.267 -4.035 1.00 92.50 91 ILE A O 1
ATOM 759 N N . THR A 1 92 ? 3.755 -5.561 -1.826 1.00 91.56 92 THR A N 1
ATOM 760 C CA . THR A 1 92 ? 2.317 -5.379 -1.583 1.00 91.56 92 THR A CA 1
ATOM 761 C C . THR A 1 92 ? 2.056 -4.174 -0.697 1.00 91.56 92 THR A C 1
ATOM 763 O O . THR A 1 92 ? 2.931 -3.733 0.041 1.00 91.56 92 THR A O 1
ATOM 766 N N . GLY A 1 93 ? 0.856 -3.609 -0.750 1.00 91.94 93 GLY A N 1
ATOM 767 C CA . GLY A 1 93 ? 0.477 -2.490 0.109 1.00 91.94 93 GLY A CA 1
ATOM 768 C C . GLY A 1 93 ? -0.651 -1.665 -0.484 1.00 91.94 93 GLY A C 1
ATOM 769 O O . GLY A 1 93 ? -0.967 -1.793 -1.667 1.00 91.94 93 GLY A O 1
ATOM 770 N N . VAL A 1 94 ? -1.224 -0.779 0.330 1.00 93.56 94 VAL A N 1
ATOM 771 C CA . VAL A 1 94 ? -2.374 0.047 -0.061 1.00 93.56 94 VAL A CA 1
ATOM 772 C C . VAL A 1 94 ? -2.110 0.829 -1.358 1.00 93.56 94 VAL A C 1
ATOM 774 O O . VAL A 1 94 ? -0.980 1.227 -1.670 1.00 93.56 94 VAL A O 1
ATOM 777 N N . ARG A 1 95 ? -3.152 1.031 -2.167 1.00 90.94 95 ARG A N 1
ATOM 778 C CA . ARG A 1 95 ? -3.076 1.832 -3.396 1.00 90.94 95 ARG A CA 1
ATOM 779 C C . ARG A 1 95 ? -2.516 3.230 -3.086 1.00 90.94 95 ARG A C 1
ATOM 781 O O . ARG A 1 95 ? -2.819 3.795 -2.042 1.00 90.94 95 ARG A O 1
ATOM 788 N N . ARG A 1 96 ? -1.674 3.778 -3.975 1.00 91.75 96 ARG A N 1
ATOM 789 C CA . ARG A 1 96 ? -1.031 5.107 -3.825 1.00 91.75 96 ARG A CA 1
ATOM 790 C C . ARG A 1 96 ? -0.031 5.264 -2.657 1.00 91.75 96 ARG A C 1
ATOM 792 O O . ARG A 1 96 ? 0.317 6.386 -2.303 1.00 91.75 96 ARG A O 1
ATOM 799 N N . CYS A 1 97 ? 0.491 4.180 -2.060 1.00 93.50 97 CYS A N 1
ATOM 800 C CA . CYS A 1 97 ? 1.555 4.281 -1.035 1.00 93.50 97 CYS A CA 1
ATOM 801 C C . CYS A 1 97 ? 2.995 4.406 -1.585 1.00 93.50 97 CYS A C 1
ATOM 803 O O . CYS A 1 97 ? 3.934 4.560 -0.798 1.00 93.50 97 CYS A O 1
ATOM 805 N N . GLY A 1 98 ? 3.171 4.354 -2.913 1.00 92.69 98 GLY A N 1
ATOM 806 C CA . GLY A 1 98 ? 4.469 4.514 -3.584 1.00 92.69 98 GLY A CA 1
ATOM 807 C C . GLY A 1 98 ? 5.197 3.217 -3.968 1.00 92.69 98 GLY A C 1
ATOM 808 O O . GLY A 1 98 ? 6.417 3.246 -4.093 1.00 92.69 98 GLY A O 1
ATOM 809 N N . LYS A 1 99 ? 4.482 2.096 -4.160 1.00 93.81 99 LYS A N 1
ATOM 810 C CA . LYS A 1 99 ? 5.062 0.782 -4.527 1.00 93.81 99 LYS A CA 1
ATOM 811 C C . LYS A 1 99 ? 5.860 0.805 -5.831 1.00 93.81 99 LYS A C 1
ATOM 813 O O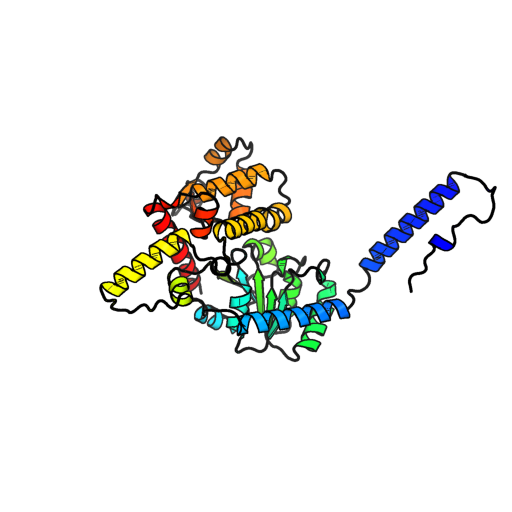 . LYS A 1 99 ? 7.000 0.347 -5.851 1.00 93.81 99 LYS A O 1
ATOM 818 N N . SER A 1 100 ? 5.278 1.356 -6.895 1.00 92.94 100 SER A N 1
ATOM 819 C CA . SER A 1 100 ? 5.905 1.427 -8.219 1.00 92.94 100 SER A CA 1
ATOM 820 C C . SER A 1 100 ? 7.182 2.265 -8.152 1.00 92.94 100 SER A C 1
ATOM 822 O O . SER A 1 100 ? 8.264 1.776 -8.465 1.00 92.94 100 SER A O 1
ATOM 824 N N . VAL A 1 101 ? 7.091 3.479 -7.591 1.00 94.31 101 VAL A N 1
ATOM 825 C CA . VAL A 1 101 ? 8.246 4.372 -7.379 1.00 94.31 101 VAL A CA 1
ATOM 826 C C . VAL A 1 101 ? 9.341 3.689 -6.555 1.00 94.31 101 VAL A C 1
ATOM 828 O O . VAL A 1 101 ? 10.507 3.727 -6.935 1.00 94.31 101 VAL A O 1
ATOM 831 N N . PHE A 1 102 ? 8.988 3.011 -5.460 1.00 94.69 102 PHE A N 1
ATOM 832 C CA . PHE A 1 102 ? 9.951 2.266 -4.644 1.00 94.69 102 PHE A CA 1
ATOM 833 C C . PHE A 1 102 ? 10.652 1.146 -5.416 1.00 94.69 102 PHE A C 1
ATOM 835 O O . PHE A 1 102 ? 11.867 0.991 -5.303 1.00 94.69 102 PHE A O 1
ATOM 842 N N . SER A 1 103 ? 9.911 0.410 -6.244 1.00 95.00 103 SER A N 1
ATOM 843 C CA . SER A 1 103 ? 10.470 -0.652 -7.084 1.00 95.00 103 SER A CA 1
ATOM 844 C C . SER A 1 103 ? 11.495 -0.091 -8.068 1.00 95.00 103 SER A C 1
ATOM 846 O O . SER A 1 103 ? 12.608 -0.608 -8.157 1.00 95.00 103 SER A O 1
ATOM 848 N N . HIS A 1 104 ? 11.180 1.025 -8.729 1.00 95.00 104 HIS A N 1
ATOM 849 C CA . HIS A 1 104 ? 12.120 1.710 -9.618 1.00 95.00 104 HIS A CA 1
ATOM 850 C C . HIS A 1 104 ? 13.362 2.233 -8.888 1.00 95.00 104 HIS A C 1
ATOM 852 O O . HIS A 1 104 ? 14.473 2.073 -9.392 1.00 95.00 104 HIS A O 1
ATOM 858 N N . LEU A 1 105 ? 13.210 2.806 -7.687 1.00 92.88 105 LEU A N 1
ATOM 859 C CA . LEU A 1 105 ? 14.351 3.239 -6.872 1.00 92.88 105 LEU A CA 1
ATOM 860 C C . LEU A 1 105 ? 15.276 2.069 -6.525 1.00 92.88 105 LEU A C 1
ATOM 862 O O . LEU A 1 105 ? 16.491 2.193 -6.668 1.00 92.88 105 LEU A O 1
ATOM 866 N N . SER A 1 106 ? 14.706 0.925 -6.134 1.00 93.50 106 SER A N 1
ATOM 867 C CA . SER A 1 106 ? 15.479 -0.279 -5.800 1.00 93.50 106 SER A CA 1
ATOM 868 C C . SER A 1 106 ? 16.234 -0.863 -6.999 1.00 93.50 106 SER A C 1
ATOM 870 O O . SER A 1 106 ? 17.295 -1.464 -6.848 1.00 93.50 106 SER A O 1
ATOM 872 N N . LEU A 1 107 ? 15.715 -0.637 -8.208 1.00 94.12 107 LEU A N 1
ATOM 873 C CA . LEU A 1 107 ? 16.285 -1.116 -9.464 1.00 94.12 107 LEU A CA 1
ATOM 874 C C . LEU A 1 107 ? 17.163 -0.087 -10.178 1.00 94.12 107 LEU A C 1
ATOM 876 O O . LEU A 1 107 ? 17.714 -0.401 -11.229 1.00 94.12 107 LEU A O 1
ATOM 880 N N . LYS A 1 108 ? 17.348 1.118 -9.626 1.00 90.12 108 LYS A N 1
ATOM 881 C CA . LYS A 1 108 ? 18.056 2.228 -10.291 1.00 90.12 108 LYS A CA 1
ATOM 882 C C . LYS A 1 108 ? 19.471 1.870 -10.764 1.00 90.12 108 LYS A C 1
ATOM 884 O O . LYS A 1 108 ? 19.952 2.431 -11.742 1.00 90.12 108 LYS A O 1
ATOM 889 N N . THR A 1 109 ? 20.147 0.956 -10.070 1.00 90.06 109 THR A N 1
ATOM 890 C CA . THR A 1 109 ? 21.510 0.491 -10.390 1.00 90.06 109 THR A CA 1
ATOM 891 C C . THR A 1 109 ? 21.540 -0.833 -11.162 1.00 90.06 109 THR A C 1
ATOM 893 O O . THR A 1 109 ? 22.611 -1.404 -11.370 1.00 90.06 109 THR A O 1
ATOM 896 N N . LYS A 1 110 ? 20.377 -1.357 -11.562 1.00 93.56 110 LYS A N 1
ATOM 897 C CA . LYS A 1 110 ? 20.208 -2.645 -12.242 1.00 93.56 110 LYS A CA 1
ATOM 898 C C . LYS A 1 110 ? 19.719 -2.426 -13.675 1.00 93.56 110 LYS A C 1
ATOM 900 O O . LYS A 1 110 ? 19.042 -1.448 -13.969 1.00 93.56 110 LYS A O 1
ATOM 905 N N . ASN A 1 111 ? 20.005 -3.383 -14.554 1.00 94.06 111 ASN A N 1
ATOM 906 C CA . ASN A 1 111 ? 19.414 -3.419 -15.891 1.00 94.06 111 ASN A CA 1
ATOM 907 C C . ASN A 1 111 ? 18.072 -4.147 -15.813 1.00 94.06 111 ASN A C 1
ATOM 909 O O . ASN A 1 111 ? 18.043 -5.363 -15.594 1.00 94.06 111 ASN A O 1
ATOM 913 N N . TYR A 1 112 ? 16.977 -3.405 -15.970 1.00 96.81 112 TYR A N 1
ATOM 914 C CA . TYR A 1 112 ? 15.630 -3.940 -15.819 1.00 96.81 112 TYR A CA 1
ATOM 915 C C . TYR A 1 112 ? 14.691 -3.515 -16.949 1.00 96.81 112 TYR A C 1
ATOM 917 O O . TYR A 1 112 ? 14.833 -2.435 -17.522 1.00 96.81 112 TYR A O 1
ATOM 925 N N . ALA A 1 113 ? 13.716 -4.375 -17.229 1.00 97.31 113 ALA A N 1
ATOM 926 C CA . ALA A 1 113 ? 12.544 -4.067 -18.036 1.00 97.31 113 ALA A CA 1
ATOM 927 C C . ALA A 1 113 ? 11.322 -3.845 -17.135 1.00 97.31 113 ALA A C 1
ATOM 929 O O . ALA A 1 113 ? 11.261 -4.363 -16.016 1.00 97.31 113 ALA A O 1
ATOM 930 N N . TYR A 1 114 ? 10.350 -3.079 -17.621 1.00 96.81 114 TYR A N 1
ATOM 931 C CA . TYR A 1 114 ? 9.171 -2.682 -16.857 1.00 96.81 114 TYR A CA 1
ATOM 932 C C . TYR A 1 114 ? 7.894 -2.816 -17.683 1.00 96.81 114 TYR A C 1
ATOM 934 O O . TYR A 1 114 ? 7.888 -2.569 -18.888 1.00 96.81 114 TYR A O 1
ATOM 942 N N . THR A 1 115 ? 6.804 -3.205 -17.029 1.00 95.81 115 THR A N 1
ATOM 943 C CA . THR A 1 115 ? 5.452 -3.162 -17.591 1.00 95.81 115 THR A CA 1
ATOM 944 C C . THR A 1 115 ? 4.449 -2.922 -16.477 1.00 95.81 115 THR A C 1
ATOM 946 O O . THR A 1 115 ? 4.480 -3.629 -15.470 1.00 95.81 115 THR A O 1
ATOM 949 N N . ASN A 1 116 ? 3.535 -1.979 -16.686 1.00 94.69 116 ASN A N 1
ATOM 950 C CA . ASN A 1 116 ? 2.361 -1.780 -15.844 1.00 94.69 116 ASN A CA 1
ATOM 951 C C . ASN A 1 116 ? 1.119 -2.358 -16.524 1.00 94.69 116 ASN A C 1
ATOM 953 O O . ASN A 1 116 ? 0.823 -1.989 -17.657 1.00 94.69 116 ASN A O 1
ATOM 957 N N . PHE A 1 117 ? 0.402 -3.238 -15.828 1.00 91.75 117 PHE A N 1
ATOM 958 C CA . PHE A 1 117 ? -0.816 -3.897 -16.304 1.00 91.75 117 PHE A CA 1
ATOM 959 C C . PHE A 1 117 ? -2.113 -3.170 -15.894 1.00 91.75 117 PHE A C 1
ATOM 961 O O . PHE A 1 117 ? -3.203 -3.652 -16.199 1.00 91.75 117 PHE A O 1
ATOM 968 N N . ASP A 1 118 ? -2.032 -2.015 -15.226 1.00 88.69 118 ASP A N 1
ATOM 969 C CA . ASP A 1 118 ? -3.144 -1.060 -15.047 1.00 88.69 118 ASP A CA 1
ATOM 970 C C . ASP A 1 118 ? -3.153 -0.022 -16.191 1.00 88.69 118 ASP A C 1
ATOM 972 O O . ASP A 1 118 ? -3.119 1.184 -15.960 1.00 88.69 118 ASP A O 1
ATOM 976 N N . ASP A 1 119 ? -3.136 -0.508 -17.438 1.00 89.31 119 ASP A N 1
ATOM 977 C CA . ASP A 1 119 ? -3.158 0.282 -18.680 1.00 89.31 119 ASP A CA 1
ATOM 978 C C . ASP A 1 119 ? -4.307 -0.216 -19.564 1.00 89.31 119 ASP A C 1
ATOM 980 O O . ASP A 1 119 ? -4.412 -1.415 -19.845 1.00 89.31 119 ASP A O 1
ATOM 984 N N . GLU A 1 120 ? -5.185 0.684 -20.015 1.00 86.25 120 GLU A N 1
ATOM 985 C CA . GLU A 1 120 ? -6.374 0.310 -20.781 1.00 86.25 120 GLU A CA 1
ATOM 986 C C . GLU A 1 120 ? -6.047 -0.392 -22.105 1.00 86.25 120 GLU A C 1
ATOM 988 O O . GLU A 1 120 ? -6.852 -1.178 -22.607 1.00 86.25 120 GLU A O 1
ATOM 993 N N . ARG A 1 121 ? -4.849 -0.157 -22.652 1.00 87.31 121 ARG A N 1
ATOM 994 C CA . ARG A 1 121 ? -4.367 -0.768 -23.900 1.00 87.31 121 ARG A CA 1
ATOM 995 C C . ARG A 1 121 ? -3.912 -2.213 -23.703 1.00 87.31 121 ARG A C 1
ATOM 997 O O . ARG A 1 121 ? -3.727 -2.927 -24.685 1.00 87.31 121 ARG A O 1
ATOM 1004 N N . LEU A 1 122 ? -3.724 -2.632 -22.452 1.00 86.00 122 LEU A N 1
ATOM 1005 C CA . LEU A 1 122 ? -3.350 -3.990 -22.058 1.00 86.00 122 LEU A CA 1
ATOM 1006 C C . LEU A 1 122 ? -4.550 -4.794 -21.522 1.00 86.00 122 LEU A C 1
ATOM 1008 O O . LEU A 1 122 ? -4.399 -5.961 -21.152 1.00 86.00 122 LEU A O 1
ATOM 1012 N N . ILE A 1 123 ? -5.752 -4.204 -21.495 1.00 81.75 123 ILE A N 1
ATOM 1013 C CA . ILE A 1 123 ? -6.981 -4.907 -21.111 1.00 81.75 123 ILE A CA 1
ATOM 1014 C C . ILE A 1 123 ? -7.238 -6.066 -22.080 1.00 81.75 123 ILE A C 1
ATOM 1016 O O . ILE A 1 123 ? -7.203 -5.907 -23.297 1.00 81.75 123 ILE A O 1
ATOM 1020 N N . GLY A 1 124 ? -7.547 -7.238 -21.521 1.00 78.56 124 GLY A N 1
ATOM 1021 C CA . GLY A 1 124 ? -7.835 -8.447 -22.293 1.00 78.56 124 GLY A CA 1
ATOM 1022 C C . GLY A 1 124 ? -6.601 -9.271 -22.664 1.00 78.56 124 GLY A C 1
ATOM 1023 O O . GLY A 1 124 ? -6.762 -10.315 -23.291 1.00 78.56 124 GLY A O 1
ATOM 1024 N N . ILE A 1 125 ? -5.395 -8.854 -22.252 1.00 82.75 125 ILE A N 1
ATOM 1025 C CA . ILE A 1 125 ? -4.200 -9.699 -22.336 1.00 82.75 125 ILE A CA 1
ATOM 1026 C C . ILE A 1 125 ? -4.404 -10.968 -21.511 1.00 82.75 125 ILE A C 1
ATOM 1028 O O . ILE A 1 125 ? -4.746 -10.925 -20.328 1.00 82.75 125 ILE A O 1
ATOM 1032 N N . GLU A 1 126 ? -4.128 -12.109 -22.133 1.00 83.44 126 GLU A N 1
ATOM 1033 C CA . GLU A 1 126 ? -4.090 -13.402 -21.464 1.00 83.44 126 GLU A CA 1
ATOM 1034 C C . GLU A 1 126 ? -2.649 -13.921 -21.378 1.00 83.44 126 GLU A C 1
ATOM 1036 O O . GLU A 1 126 ? -1.731 -13.448 -22.051 1.00 83.44 126 GLU A O 1
ATOM 1041 N N . THR A 1 127 ? -2.430 -14.968 -20.581 1.00 80.44 127 THR A N 1
ATOM 1042 C CA . THR A 1 127 ? -1.104 -15.589 -20.415 1.00 80.44 127 THR A CA 1
ATOM 1043 C C . THR A 1 127 ? -0.449 -16.037 -21.717 1.00 80.44 127 THR A C 1
ATOM 1045 O O . THR A 1 127 ? 0.780 -16.041 -21.812 1.00 80.44 127 THR A O 1
ATOM 1048 N N . LYS A 1 128 ? -1.247 -16.400 -22.727 1.00 80.06 128 LYS A N 1
ATOM 1049 C CA . LYS A 1 128 ? -0.767 -16.800 -24.058 1.00 80.06 128 LYS A CA 1
ATOM 1050 C C . LYS A 1 128 ? -0.099 -15.645 -24.818 1.00 80.06 128 LYS A C 1
ATOM 1052 O O . LYS A 1 128 ? 0.829 -15.887 -25.587 1.00 80.06 128 LYS A O 1
ATOM 1057 N N . ASP A 1 129 ? -0.519 -14.407 -24.557 1.00 82.56 129 ASP A N 1
ATOM 1058 C CA . ASP A 1 129 ? -0.047 -13.207 -25.253 1.00 82.56 129 ASP A CA 1
ATOM 1059 C C . ASP A 1 129 ? 1.227 -12.632 -24.610 1.00 82.56 129 ASP A C 1
ATOM 1061 O O . ASP A 1 129 ? 1.957 -11.856 -25.227 1.00 82.56 129 ASP A O 1
ATOM 1065 N N . LEU A 1 130 ? 1.570 -13.077 -23.396 1.00 86.56 130 LEU A N 1
ATOM 1066 C CA . LEU A 1 130 ? 2.746 -12.608 -22.655 1.00 86.56 130 LEU A CA 1
ATOM 1067 C C . LEU A 1 130 ? 4.087 -12.996 -23.308 1.00 86.56 130 LEU A C 1
ATOM 1069 O O . LEU A 1 130 ? 5.130 -12.485 -22.914 1.00 86.56 130 LEU A O 1
ATOM 1073 N N . ASN A 1 131 ? 4.097 -13.871 -24.320 1.00 87.81 131 ASN A N 1
ATOM 1074 C CA . ASN A 1 131 ? 5.285 -14.076 -25.161 1.00 87.81 131 ASN A CA 1
ATOM 1075 C C . ASN A 1 131 ? 5.612 -12.831 -25.989 1.00 87.81 131 ASN A C 1
ATOM 1077 O O . ASN A 1 131 ? 6.762 -12.403 -26.014 1.00 87.81 131 ASN A O 1
ATOM 1081 N N . ILE A 1 132 ? 4.590 -12.226 -26.603 1.00 88.81 132 ILE A N 1
ATOM 1082 C CA . ILE A 1 132 ? 4.736 -10.995 -27.387 1.00 88.81 132 ILE A CA 1
ATOM 1083 C C . ILE A 1 132 ? 5.236 -9.873 -26.477 1.00 88.81 132 ILE A C 1
ATOM 1085 O O . ILE A 1 132 ? 6.096 -9.097 -26.881 1.00 88.81 132 ILE A O 1
ATOM 1089 N N . LEU A 1 133 ? 4.751 -9.824 -25.232 1.00 90.62 133 LEU A N 1
ATOM 1090 C CA . LEU A 1 133 ? 5.243 -8.878 -24.235 1.00 90.62 133 LEU A CA 1
ATOM 1091 C C . LEU A 1 133 ? 6.760 -9.009 -24.030 1.00 90.62 133 LEU A C 1
ATOM 1093 O O . LEU A 1 133 ? 7.465 -8.012 -24.125 1.00 90.62 133 LEU A O 1
ATOM 1097 N N . ILE A 1 134 ? 7.274 -10.222 -23.798 1.00 92.19 134 ILE A N 1
ATOM 1098 C CA . ILE A 1 134 ? 8.716 -10.438 -23.593 1.00 92.19 134 ILE A CA 1
ATOM 1099 C C . ILE A 1 134 ? 9.535 -10.056 -24.831 1.00 92.19 134 ILE A C 1
ATOM 1101 O O . ILE A 1 134 ? 10.566 -9.400 -24.692 1.00 92.19 134 ILE A O 1
ATOM 1105 N N . GLU A 1 135 ? 9.069 -10.395 -26.036 1.00 92.62 135 GLU A N 1
ATOM 1106 C CA . GLU A 1 135 ? 9.725 -9.964 -27.279 1.00 92.62 135 GLU A CA 1
ATOM 1107 C C . GLU A 1 135 ? 9.820 -8.437 -27.373 1.00 92.62 135 GLU A C 1
ATOM 1109 O O . GLU A 1 135 ? 10.876 -7.895 -27.695 1.00 92.62 135 GLU A O 1
ATOM 1114 N N . LEU A 1 136 ? 8.725 -7.738 -27.065 1.00 94.31 136 LEU A N 1
ATOM 1115 C CA . LEU A 1 136 ? 8.674 -6.280 -27.089 1.00 94.31 136 LEU A CA 1
ATOM 1116 C C . LEU A 1 136 ? 9.553 -5.648 -26.008 1.00 94.31 136 LEU A C 1
ATOM 1118 O O . LEU A 1 136 ? 10.186 -4.6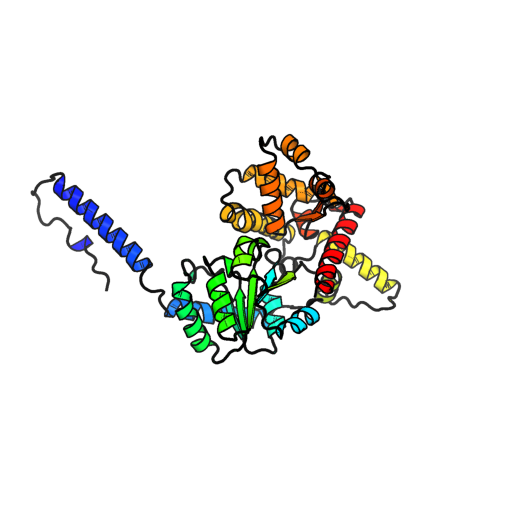26 -26.265 1.00 94.31 136 LEU A O 1
ATOM 1122 N N . LEU A 1 137 ? 9.638 -6.255 -24.823 1.00 95.50 137 LEU A N 1
ATOM 1123 C CA . LEU A 1 137 ? 10.544 -5.791 -23.777 1.00 95.50 137 LEU A CA 1
ATOM 1124 C C . LEU A 1 137 ? 12.004 -5.891 -24.221 1.00 95.50 137 LEU A C 1
ATOM 1126 O O . LEU A 1 137 ? 12.739 -4.923 -24.051 1.00 95.50 137 LEU A O 1
ATOM 1130 N N . HIS A 1 138 ? 12.420 -6.988 -24.857 1.00 95.56 138 HIS A N 1
ATOM 1131 C CA . HIS A 1 138 ? 13.771 -7.083 -25.426 1.00 95.56 138 HIS A CA 1
ATOM 1132 C C . HIS A 1 138 ? 14.002 -6.089 -26.568 1.00 95.56 138 HIS A C 1
ATOM 1134 O O . HIS A 1 138 ? 15.080 -5.510 -26.673 1.00 95.56 138 HIS A O 1
ATOM 1140 N N . GLU A 1 139 ? 12.984 -5.826 -27.389 1.00 95.00 139 GLU A N 1
ATOM 1141 C CA . GLU A 1 139 ? 13.057 -4.828 -28.459 1.00 95.00 139 GLU A CA 1
ATOM 1142 C C . GLU A 1 139 ? 13.246 -3.392 -27.922 1.00 95.00 139 GLU A C 1
ATOM 1144 O O . GLU A 1 139 ? 13.915 -2.581 -28.561 1.00 95.00 139 GLU A O 1
ATOM 1149 N N . ILE A 1 140 ? 12.674 -3.065 -26.755 1.00 95.75 140 ILE A N 1
ATOM 1150 C CA . ILE A 1 140 ? 12.698 -1.714 -26.159 1.00 95.75 140 ILE A CA 1
ATOM 1151 C C . ILE A 1 140 ? 13.878 -1.516 -25.195 1.00 95.75 140 ILE A C 1
ATOM 1153 O O . ILE A 1 140 ? 14.491 -0.444 -25.169 1.00 95.75 140 ILE A O 1
ATOM 1157 N N . TYR A 1 141 ? 14.164 -2.515 -24.361 1.00 95.94 141 TYR A N 1
ATOM 1158 C CA . TYR A 1 141 ? 15.140 -2.433 -23.269 1.00 95.94 141 TYR A CA 1
ATOM 1159 C C . TYR A 1 141 ? 16.472 -3.120 -23.597 1.00 95.94 141 TYR A C 1
ATOM 1161 O O . TYR A 1 141 ? 17.459 -2.866 -22.912 1.00 95.94 141 TYR A O 1
ATOM 1169 N N . GLY A 1 142 ? 16.530 -3.948 -24.645 1.00 95.44 142 GLY A N 1
ATOM 1170 C CA . GLY A 1 142 ? 17.699 -4.766 -24.959 1.00 95.44 142 GLY A CA 1
ATOM 1171 C C . GLY A 1 142 ? 17.851 -5.939 -23.990 1.00 95.44 142 GLY A C 1
ATOM 1172 O O . GLY A 1 142 ? 16.878 -6.610 -23.644 1.00 95.44 142 GLY A O 1
ATOM 1173 N N . GLU A 1 143 ? 19.083 -6.197 -23.558 1.00 94.75 143 GLU A N 1
ATOM 1174 C CA . GLU A 1 143 ? 19.381 -7.221 -22.554 1.00 94.75 143 GLU A CA 1
ATOM 1175 C C . GLU A 1 143 ? 19.129 -6.690 -21.137 1.00 94.75 143 GLU A C 1
ATOM 1177 O O . GLU A 1 143 ? 19.682 -5.665 -20.727 1.00 94.75 143 GLU A O 1
ATOM 1182 N N . PHE A 1 144 ? 18.329 -7.416 -20.358 1.00 95.69 144 PHE A N 1
ATOM 1183 C CA . PHE A 1 144 ? 18.018 -7.094 -18.967 1.00 95.69 144 PHE A CA 1
ATOM 1184 C C . PHE A 1 144 ? 18.002 -8.360 -18.111 1.00 95.69 144 PHE A C 1
ATOM 1186 O O . PHE A 1 144 ? 17.658 -9.445 -18.574 1.00 95.69 144 PHE A O 1
ATOM 1193 N N . SER A 1 145 ? 18.361 -8.212 -16.837 1.00 93.62 145 SER A N 1
ATOM 1194 C CA . SER A 1 145 ? 18.379 -9.315 -15.867 1.00 93.62 145 SER A CA 1
ATOM 1195 C C . SER A 1 145 ? 17.260 -9.222 -14.832 1.00 93.62 145 SER A C 1
ATOM 1197 O O . SER A 1 145 ? 16.998 -10.197 -14.126 1.00 93.62 145 SER A O 1
ATOM 1199 N N . PHE A 1 146 ? 16.588 -8.072 -14.751 1.00 96.81 146 PHE A N 1
ATOM 1200 C CA . PHE A 1 146 ? 15.444 -7.827 -13.879 1.00 96.81 146 PHE A CA 1
ATOM 1201 C C . PHE A 1 146 ? 14.194 -7.502 -14.701 1.00 96.81 146 PHE A C 1
ATOM 1203 O O . PHE A 1 146 ? 14.274 -6.837 -15.732 1.00 96.81 146 PHE A O 1
ATOM 1210 N N . ILE A 1 147 ? 13.032 -7.943 -14.227 1.00 97.06 147 ILE A N 1
ATOM 1211 C CA . ILE A 1 147 ? 11.730 -7.568 -14.783 1.00 97.06 147 ILE A CA 1
ATOM 1212 C C . ILE A 1 147 ? 10.846 -7.081 -13.640 1.00 97.06 147 ILE A C 1
ATOM 1214 O O . ILE A 1 147 ? 10.631 -7.813 -12.674 1.00 97.06 147 ILE A O 1
ATOM 1218 N N . LEU A 1 148 ? 10.322 -5.864 -13.772 1.00 97.38 148 LEU A N 1
ATOM 1219 C CA . LEU A 1 148 ? 9.312 -5.296 -12.888 1.00 97.38 148 LEU A CA 1
ATOM 1220 C C . LEU A 1 148 ? 7.932 -5.389 -13.553 1.00 97.38 148 LEU A C 1
ATOM 1222 O O . LEU A 1 148 ? 7.703 -4.778 -14.597 1.00 97.38 148 LEU A O 1
ATOM 1226 N N . LEU A 1 149 ? 7.026 -6.149 -12.939 1.00 95.69 149 LEU A N 1
ATOM 1227 C CA . LEU A 1 149 ? 5.641 -6.327 -13.377 1.00 95.69 149 LEU A CA 1
ATOM 1228 C C . LEU A 1 149 ? 4.703 -5.621 -12.390 1.00 95.69 149 LEU A C 1
ATOM 1230 O O . LEU A 1 149 ? 4.483 -6.119 -11.283 1.00 95.69 149 LEU A O 1
ATOM 1234 N N . ASP A 1 150 ? 4.157 -4.472 -12.783 1.00 94.25 150 ASP A N 1
ATOM 1235 C CA . ASP A 1 150 ? 3.289 -3.659 -11.929 1.00 94.25 150 ASP A CA 1
ATOM 1236 C C . ASP A 1 150 ? 1.805 -3.951 -12.135 1.00 94.25 150 ASP A C 1
ATOM 1238 O O . ASP A 1 150 ? 1.343 -4.107 -13.261 1.00 94.25 150 ASP A O 1
ATOM 1242 N N . GLU A 1 151 ? 1.071 -4.077 -11.029 1.00 89.31 151 GLU A N 1
ATOM 1243 C CA . GLU A 1 151 ? -0.340 -4.478 -10.967 1.00 89.31 151 GLU A CA 1
ATOM 1244 C C . GLU A 1 151 ? -0.657 -5.746 -11.805 1.00 89.31 151 GLU A C 1
ATOM 1246 O O . GLU A 1 151 ? -1.744 -5.901 -12.367 1.00 89.31 151 GLU A O 1
ATOM 1251 N N . ILE A 1 152 ? 0.288 -6.699 -11.862 1.00 89.00 152 ILE A N 1
ATOM 1252 C CA . ILE A 1 152 ? 0.198 -7.941 -12.659 1.00 89.00 152 ILE A CA 1
ATOM 1253 C C . ILE A 1 152 ? -1.054 -8.778 -12.355 1.00 89.00 152 ILE A C 1
ATOM 1255 O O . ILE A 1 152 ? -1.510 -9.537 -13.208 1.00 89.00 152 ILE A O 1
ATOM 1259 N N . GLN A 1 153 ? -1.652 -8.624 -11.167 1.00 84.81 153 GLN A N 1
ATOM 1260 C CA . GLN A 1 153 ? -2.885 -9.319 -10.792 1.00 84.81 153 GLN A CA 1
ATOM 1261 C C . GLN A 1 153 ? -4.098 -8.976 -11.663 1.00 84.81 153 GLN A C 1
ATOM 1263 O O . GLN A 1 153 ? -5.136 -9.618 -11.516 1.00 84.81 153 GLN A O 1
ATOM 1268 N N . ASN A 1 154 ? -3.994 -7.972 -12.534 1.00 85.19 154 ASN A N 1
ATOM 1269 C CA . ASN A 1 154 ? -4.996 -7.692 -13.558 1.00 85.19 154 ASN A CA 1
ATOM 1270 C C . ASN A 1 154 ? -5.007 -8.751 -14.677 1.00 85.19 154 ASN A C 1
ATOM 1272 O O . ASN A 1 154 ? -6.001 -8.871 -15.391 1.00 85.19 154 ASN A O 1
ATOM 1276 N N . ILE A 1 155 ? -3.939 -9.544 -14.815 1.00 86.19 155 ILE A N 1
ATOM 1277 C CA . ILE A 1 155 ? -3.836 -10.620 -15.804 1.00 86.19 155 ILE A CA 1
ATOM 1278 C C . ILE A 1 155 ? -4.235 -11.959 -15.170 1.00 86.19 155 ILE A C 1
ATOM 1280 O O . ILE A 1 155 ? -3.622 -12.378 -14.191 1.00 86.19 155 ILE A O 1
ATOM 1284 N N . PRO A 1 156 ? -5.217 -12.695 -15.715 1.00 84.12 156 PRO A N 1
ATOM 1285 C CA . PRO A 1 156 ? -5.568 -14.020 -15.205 1.00 84.12 156 PRO A CA 1
ATOM 1286 C C . PRO A 1 156 ? -4.394 -15.005 -15.300 1.00 84.12 156 PRO A C 1
ATOM 1288 O O . PRO A 1 156 ? -3.709 -15.037 -16.316 1.00 84.12 156 PRO A O 1
ATOM 1291 N N . ASN A 1 157 ? -4.207 -15.877 -14.303 1.00 85.75 157 ASN A N 1
ATOM 1292 C CA . ASN A 1 157 ? -3.165 -16.923 -14.283 1.00 85.75 157 ASN A CA 1
ATOM 1293 C C . ASN A 1 157 ? -1.714 -16.401 -14.428 1.00 85.75 157 ASN A C 1
ATOM 1295 O O . ASN A 1 157 ? -0.827 -17.114 -14.921 1.00 85.75 157 ASN A O 1
ATOM 1299 N N . TRP A 1 158 ? -1.457 -15.151 -14.038 1.00 88.62 158 TRP A N 1
ATOM 1300 C CA . TRP A 1 158 ? -0.150 -14.503 -14.163 1.00 88.62 158 TRP A CA 1
ATOM 1301 C C . TRP A 1 158 ? 0.984 -15.225 -13.414 1.00 88.62 158 TRP A C 1
ATOM 1303 O O . TRP A 1 158 ? 2.162 -15.083 -13.750 1.00 88.62 158 TRP A O 1
ATOM 1313 N N . GLU A 1 159 ? 0.655 -16.048 -12.426 1.00 88.31 159 GLU A N 1
ATOM 1314 C CA . GLU A 1 159 ? 1.588 -16.775 -11.565 1.00 88.31 159 GLU A CA 1
ATOM 1315 C C . GLU A 1 159 ? 2.384 -17.815 -12.364 1.00 88.31 159 GLU A C 1
ATOM 1317 O O . GLU A 1 159 ? 3.564 -18.066 -12.098 1.00 88.31 159 GLU A O 1
ATOM 1322 N N . LEU A 1 160 ? 1.757 -18.415 -13.383 1.00 88.50 160 LEU A N 1
ATOM 1323 C CA . LEU A 1 160 ? 2.418 -19.339 -14.308 1.00 88.50 160 LEU A CA 1
ATOM 1324 C C . LEU A 1 160 ? 3.476 -18.619 -15.149 1.00 88.50 160 LEU A C 1
ATOM 1326 O O . LEU A 1 160 ? 4.551 -19.171 -15.407 1.00 88.50 160 LEU A O 1
ATOM 1330 N N . PHE A 1 161 ? 3.186 -17.381 -15.546 1.00 90.69 161 PHE A N 1
ATOM 1331 C CA . PHE A 1 161 ? 4.113 -16.538 -16.289 1.00 90.69 161 PHE A CA 1
ATOM 1332 C C . PHE A 1 161 ? 5.287 -16.095 -15.416 1.00 90.69 161 PHE A C 1
ATOM 1334 O O . PHE A 1 161 ? 6.434 -16.308 -15.806 1.00 90.69 161 PHE A O 1
ATOM 1341 N N . ALA A 1 162 ? 5.028 -15.597 -14.206 1.00 91.62 162 ALA A N 1
ATOM 1342 C CA . ALA A 1 162 ? 6.079 -15.212 -13.264 1.00 91.62 162 ALA A CA 1
ATOM 1343 C C . ALA A 1 162 ? 7.029 -16.387 -12.945 1.00 91.62 162 ALA A C 1
ATOM 1345 O O . ALA A 1 162 ? 8.251 -16.245 -12.992 1.00 91.62 162 ALA A O 1
ATOM 1346 N N . ASN A 1 163 ? 6.484 -17.591 -12.736 1.00 90.06 163 ASN A N 1
ATOM 1347 C CA . ASN A 1 163 ? 7.276 -18.817 -12.578 1.00 90.06 163 ASN A CA 1
ATOM 1348 C C . ASN A 1 163 ? 8.113 -19.180 -13.807 1.00 90.06 163 ASN A C 1
ATOM 1350 O O . ASN A 1 163 ? 9.194 -19.759 -13.684 1.00 90.06 163 ASN A O 1
ATOM 1354 N N . ARG A 1 164 ? 7.585 -18.939 -15.009 1.00 91.44 164 ARG A N 1
ATOM 1355 C CA . ARG A 1 164 ? 8.323 -19.184 -16.246 1.00 91.44 164 ARG A CA 1
ATOM 1356 C C . ARG A 1 164 ? 9.516 -18.242 -16.349 1.00 91.44 164 ARG A C 1
ATOM 1358 O O . ARG A 1 164 ? 10.604 -18.737 -16.611 1.00 91.44 164 ARG A O 1
ATOM 1365 N N . LEU A 1 165 ? 9.321 -16.952 -16.078 1.00 92.94 165 LEU A N 1
ATOM 1366 C CA . LEU A 1 165 ? 10.402 -15.964 -16.074 1.00 92.94 165 LEU A CA 1
ATOM 1367 C C . LEU A 1 165 ? 11.492 -16.329 -15.067 1.00 92.94 165 LEU A C 1
ATOM 1369 O O . LEU A 1 165 ? 12.671 -16.307 -15.404 1.00 92.94 165 LEU A O 1
ATOM 1373 N N . LEU A 1 166 ? 11.102 -16.774 -13.871 1.00 91.69 166 LEU A N 1
ATOM 1374 C CA . LEU A 1 166 ? 12.061 -17.238 -12.874 1.00 91.69 166 LEU A CA 1
ATOM 1375 C C . LEU A 1 166 ? 12.898 -18.435 -13.369 1.00 91.69 166 LEU A C 1
ATOM 1377 O O . LEU A 1 166 ? 14.104 -18.483 -13.149 1.00 91.69 166 LEU A O 1
ATOM 1381 N N . ARG A 1 167 ? 12.284 -19.399 -14.074 1.00 90.38 167 ARG A N 1
ATOM 1382 C CA . ARG A 1 167 ? 13.001 -20.540 -14.688 1.00 90.38 167 ARG A CA 1
ATOM 1383 C C . ARG A 1 167 ? 13.906 -20.142 -15.857 1.00 90.38 167 ARG A C 1
ATOM 1385 O O . ARG A 1 167 ? 14.749 -20.941 -16.242 1.00 90.38 167 ARG A O 1
ATOM 1392 N N . GLN A 1 168 ? 13.707 -18.955 -16.420 1.00 91.19 168 GLN A N 1
ATOM 1393 C CA . GLN A 1 168 ? 14.541 -18.363 -17.467 1.00 91.19 168 GLN A CA 1
ATOM 1394 C C . GLN A 1 168 ? 15.635 -17.450 -16.881 1.00 91.19 168 GLN A C 1
ATOM 1396 O O . GLN A 1 168 ? 16.214 -16.656 -17.610 1.00 91.19 168 GLN A O 1
ATOM 1401 N N . ASP A 1 169 ? 15.909 -17.562 -15.575 1.00 90.69 169 ASP A N 1
ATOM 1402 C CA . ASP A 1 169 ? 16.929 -16.804 -14.838 1.00 90.69 169 ASP A CA 1
ATOM 1403 C C . ASP A 1 169 ? 16.703 -15.276 -14.772 1.00 90.69 169 ASP A C 1
ATOM 1405 O O . ASP A 1 169 ? 17.609 -14.531 -14.390 1.00 90.69 169 ASP A O 1
ATOM 1409 N N . TYR A 1 170 ? 15.483 -14.789 -15.035 1.00 94.12 170 TYR A N 1
ATOM 1410 C CA . TYR A 1 170 ? 15.131 -13.400 -14.725 1.00 94.12 170 TYR A CA 1
ATOM 1411 C C . TYR A 1 170 ? 14.904 -13.200 -13.224 1.00 94.12 170 TYR A C 1
ATOM 1413 O O . TYR A 1 170 ? 14.255 -14.004 -12.550 1.00 94.12 170 TYR A O 1
ATOM 1421 N N . ASN A 1 171 ? 15.345 -12.052 -12.714 1.00 95.06 171 ASN A N 1
ATOM 1422 C CA . ASN A 1 171 ? 14.959 -11.564 -11.397 1.00 95.06 171 ASN A CA 1
ATOM 1423 C C . ASN A 1 171 ? 13.615 -10.844 -11.500 1.00 95.06 171 ASN A C 1
ATOM 1425 O O . ASN A 1 171 ? 13.529 -9.736 -12.028 1.00 95.06 171 ASN A O 1
ATOM 1429 N N . VAL A 1 172 ? 12.561 -11.478 -10.999 1.00 95.31 172 VAL A N 1
ATOM 1430 C CA . VAL A 1 172 ? 11.198 -10.958 -11.127 1.00 95.31 172 VAL A CA 1
ATOM 1431 C C . VAL A 1 172 ? 10.816 -10.179 -9.872 1.00 95.31 172 VAL A C 1
ATOM 1433 O O . VAL A 1 172 ? 10.905 -10.697 -8.755 1.00 95.31 172 VAL A O 1
ATOM 1436 N N . ILE A 1 173 ? 10.369 -8.943 -10.068 1.00 95.62 173 ILE A N 1
ATOM 1437 C CA . ILE A 1 173 ? 9.745 -8.111 -9.044 1.00 95.62 173 ILE A CA 1
ATOM 1438 C C . ILE A 1 173 ? 8.317 -7.835 -9.484 1.00 95.62 173 ILE A C 1
ATOM 1440 O O . ILE A 1 173 ? 8.052 -7.533 -10.645 1.00 95.62 173 ILE A O 1
ATOM 1444 N N . ILE A 1 174 ? 7.398 -7.969 -8.545 1.00 94.38 174 ILE A N 1
ATOM 1445 C CA . ILE A 1 174 ? 5.971 -7.811 -8.761 1.00 94.38 174 ILE A CA 1
ATOM 1446 C C . ILE A 1 174 ? 5.455 -6.811 -7.751 1.00 94.38 174 ILE A C 1
ATOM 1448 O O . ILE A 1 174 ? 5.782 -6.909 -6.570 1.00 94.38 174 ILE A O 1
ATOM 1452 N N . THR A 1 175 ? 4.612 -5.893 -8.191 1.00 92.81 175 THR A N 1
ATOM 1453 C CA . THR A 1 175 ? 3.873 -4.999 -7.303 1.00 92.81 175 THR A CA 1
ATOM 1454 C C . THR A 1 175 ? 2.380 -5.254 -7.407 1.00 92.81 175 THR A C 1
ATOM 1456 O O . THR A 1 175 ? 1.863 -5.620 -8.461 1.00 92.81 175 THR A O 1
ATOM 1459 N N . GLY A 1 176 ? 1.663 -5.004 -6.314 1.00 87.38 176 GLY A N 1
ATOM 1460 C CA . GLY A 1 176 ? 0.248 -4.688 -6.437 1.00 87.38 176 GLY A CA 1
ATOM 1461 C C . GLY A 1 176 ? -0.450 -4.310 -5.144 1.00 87.38 176 GLY A C 1
ATOM 1462 O O . GLY A 1 176 ? 0.113 -4.295 -4.044 1.00 87.38 176 GLY A O 1
ATOM 1463 N N . SER A 1 177 ? -1.684 -3.862 -5.322 1.00 82.38 177 SER 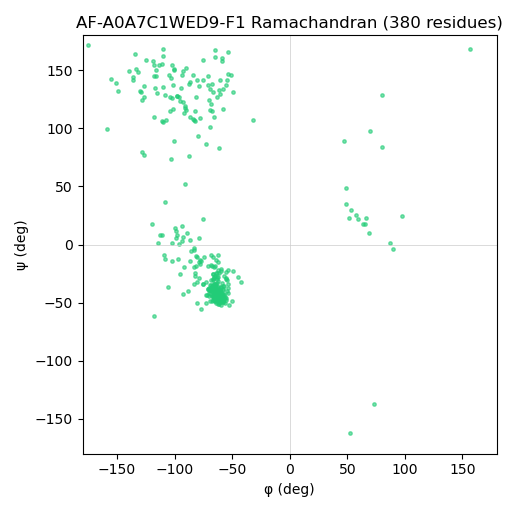A N 1
ATOM 1464 C CA . SER A 1 177 ? -2.440 -3.068 -4.353 1.00 82.38 177 SER A CA 1
ATOM 1465 C C . SER A 1 177 ? -3.151 -3.870 -3.257 1.00 82.38 177 SER A C 1
ATOM 1467 O O . SER A 1 177 ? -3.709 -3.278 -2.335 1.00 82.38 177 SER A O 1
ATOM 1469 N N . ASN A 1 178 ? -3.109 -5.202 -3.317 1.00 78.94 178 ASN A N 1
ATOM 1470 C CA . ASN A 1 178 ? -3.896 -6.079 -2.453 1.00 78.94 178 ASN 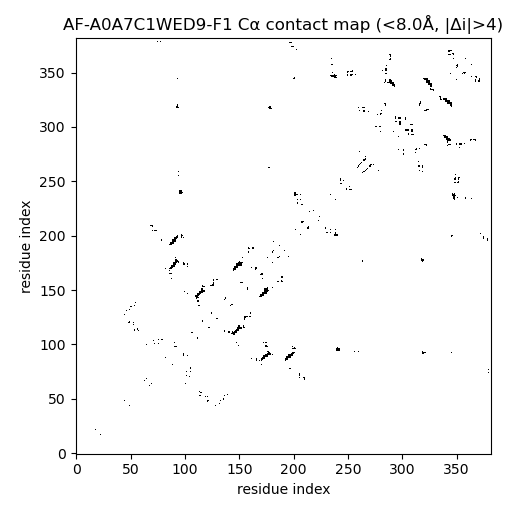A CA 1
ATOM 1471 C C . ASN A 1 178 ? -3.047 -7.252 -1.920 1.00 78.94 178 ASN A C 1
ATOM 1473 O O . ASN A 1 178 ? -2.215 -7.803 -2.640 1.00 78.94 178 ASN A O 1
ATOM 1477 N N . SER A 1 179 ? -3.258 -7.641 -0.660 1.00 70.25 179 SER A N 1
ATOM 1478 C CA . SER A 1 179 ? -2.553 -8.752 0.002 1.00 70.25 179 SER A CA 1
ATOM 1479 C C . SER A 1 179 ? -2.846 -10.114 -0.640 1.00 70.25 179 SER A C 1
ATOM 1481 O O . SER A 1 179 ? -2.030 -11.036 -0.560 1.00 70.25 179 SER A O 1
ATOM 1483 N N . SER A 1 180 ? -3.997 -10.238 -1.310 1.00 63.56 180 SER A N 1
ATOM 1484 C CA . SER A 1 180 ? -4.466 -11.463 -1.960 1.00 63.56 180 SER A CA 1
ATOM 1485 C C . SER A 1 180 ? -3.558 -11.943 -3.087 1.00 63.56 180 SER A C 1
ATOM 1487 O O . SER A 1 180 ? -3.645 -13.124 -3.410 1.00 63.56 180 SER A O 1
ATOM 1489 N N . LEU A 1 181 ? -2.641 -11.096 -3.589 1.00 64.69 181 LEU A N 1
ATOM 1490 C CA . LEU A 1 181 ? -1.499 -11.456 -4.450 1.00 64.69 181 LEU A CA 1
ATOM 1491 C C . LEU A 1 181 ? -0.666 -12.634 -3.918 1.00 64.69 181 LEU A C 1
ATOM 1493 O O . LEU A 1 181 ? 0.013 -13.311 -4.684 1.00 64.69 181 LEU A O 1
ATOM 1497 N N . LEU A 1 182 ? -0.734 -12.892 -2.612 1.00 60.34 182 LEU A N 1
ATOM 1498 C CA . LEU A 1 182 ? -0.027 -13.972 -1.924 1.00 60.34 182 LEU A CA 1
ATOM 1499 C C . LEU A 1 182 ? -0.987 -14.951 -1.229 1.00 60.34 182 LEU A C 1
ATOM 1501 O O . LEU A 1 182 ? -0.591 -15.695 -0.331 1.00 60.34 182 LEU A O 1
ATOM 1505 N N . SER A 1 183 ? -2.269 -14.942 -1.604 1.00 60.25 183 SER A N 1
ATOM 1506 C CA . SER A 1 183 ? -3.274 -15.842 -1.031 1.00 60.25 183 SER A CA 1
ATOM 1507 C C . SER A 1 183 ? -2.905 -17.317 -1.248 1.00 60.25 183 SER A C 1
ATOM 1509 O O . SER A 1 183 ? -2.138 -17.662 -2.142 1.00 60.25 183 SER A O 1
ATOM 1511 N N . ARG A 1 184 ? -3.455 -18.220 -0.423 1.00 48.84 184 ARG A N 1
ATOM 1512 C CA . ARG A 1 184 ? -3.097 -19.656 -0.423 1.00 48.84 184 ARG A CA 1
ATOM 1513 C C . ARG A 1 184 ? -3.251 -20.351 -1.782 1.00 48.84 184 ARG A C 1
ATOM 1515 O O . ARG A 1 184 ? -2.531 -21.310 -2.037 1.00 48.84 184 ARG A O 1
ATOM 1522 N N . GLU A 1 185 ? -4.162 -19.883 -2.633 1.00 48.91 185 GLU A N 1
ATOM 1523 C CA . GLU A 1 185 ? -4.337 -20.404 -3.996 1.00 48.91 185 GLU A CA 1
ATOM 1524 C C . GLU A 1 185 ? -3.185 -19.965 -4.913 1.00 48.91 185 GLU A C 1
ATOM 1526 O O . GLU A 1 185 ? -2.590 -20.803 -5.587 1.00 48.91 185 GLU A O 1
ATOM 1531 N N . LEU A 1 186 ? -2.771 -18.697 -4.845 1.00 54.66 186 LEU A N 1
ATOM 1532 C CA . LEU A 1 186 ? -1.624 -18.146 -5.585 1.00 54.66 186 LEU A CA 1
ATOM 1533 C C . LEU A 1 186 ? -0.287 -18.693 -5.081 1.00 54.66 186 LEU A C 1
ATOM 1535 O O . LEU A 1 186 ? 0.628 -18.996 -5.854 1.00 54.66 186 LEU A O 1
ATOM 1539 N N . ALA A 1 187 ? -0.215 -18.927 -3.772 1.00 55.78 187 ALA A N 1
ATOM 1540 C CA . ALA A 1 187 ? 0.896 -19.598 -3.134 1.00 55.78 187 ALA A CA 1
ATOM 1541 C C . ALA A 1 187 ? 1.097 -21.015 -3.674 1.00 55.78 187 ALA A C 1
ATOM 1543 O O . ALA A 1 187 ? 2.216 -21.485 -3.576 1.00 55.78 187 ALA A O 1
ATOM 1544 N N . SER A 1 188 ? 0.099 -21.698 -4.258 1.00 60.94 188 SER A N 1
ATOM 1545 C CA . SER A 1 188 ? 0.286 -23.052 -4.814 1.00 60.94 188 SER A CA 1
ATOM 1546 C C . SER A 1 188 ? 1.183 -23.072 -6.058 1.00 60.94 188 SER A C 1
ATOM 1548 O O . SER A 1 188 ? 1.981 -23.990 -6.236 1.00 60.94 188 SER A O 1
ATOM 1550 N N . HIS A 1 189 ? 1.118 -22.027 -6.888 1.00 68.19 189 HIS A N 1
ATOM 1551 C CA . HIS A 1 189 ? 1.997 -21.886 -8.045 1.00 68.19 189 HIS A CA 1
ATOM 1552 C C . HIS A 1 189 ? 3.347 -21.286 -7.653 1.00 68.19 189 HIS A C 1
ATOM 1554 O O . HIS A 1 189 ? 4.368 -21.668 -8.218 1.00 68.19 189 HIS A O 1
ATOM 1560 N N . LEU A 1 190 ? 3.377 -20.384 -6.673 1.00 73.38 190 LEU A N 1
ATOM 1561 C CA . LEU A 1 190 ? 4.585 -19.672 -6.245 1.00 73.38 190 LEU A CA 1
ATOM 1562 C C . LEU A 1 190 ? 5.233 -20.260 -4.973 1.00 73.38 190 LEU A C 1
ATOM 1564 O O . LEU A 1 190 ? 6.079 -19.603 -4.365 1.00 73.38 190 LEU A O 1
ATOM 1568 N N . THR A 1 191 ? 4.860 -21.480 -4.547 1.00 67.12 191 THR A N 1
ATOM 1569 C CA . THR A 1 191 ? 5.177 -22.002 -3.199 1.00 67.12 191 THR A CA 1
ATOM 1570 C C . THR A 1 191 ? 6.680 -22.023 -2.940 1.00 67.12 191 THR A C 1
ATOM 1572 O O . THR A 1 191 ? 7.422 -22.743 -3.607 1.00 67.12 191 THR A O 1
ATOM 1575 N N . GLY A 1 192 ? 7.129 -21.239 -1.956 1.00 72.81 192 GLY A N 1
ATOM 1576 C CA . GLY A 1 192 ? 8.540 -21.148 -1.566 1.00 72.81 192 GLY A CA 1
ATOM 1577 C C . GLY A 1 192 ? 9.452 -20.468 -2.595 1.00 72.81 192 GLY A C 1
ATOM 1578 O O . GLY A 1 192 ? 10.667 -20.521 -2.446 1.00 72.81 192 GLY A O 1
ATOM 1579 N N . ARG A 1 193 ? 8.890 -19.847 -3.642 1.00 83.50 193 ARG A N 1
ATOM 1580 C CA . ARG A 1 19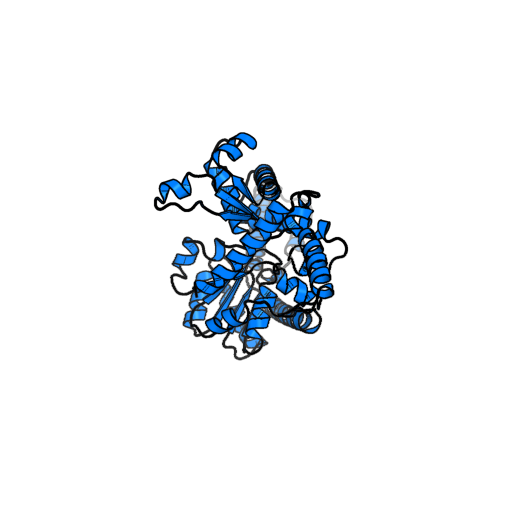3 ? 9.630 -19.155 -4.714 1.00 83.50 193 ARG A CA 1
ATOM 1581 C C . ARG A 1 193 ? 9.419 -17.648 -4.717 1.00 83.50 193 ARG A C 1
ATOM 1583 O O . ARG A 1 193 ? 9.850 -16.977 -5.651 1.00 83.50 193 ARG A O 1
ATOM 1590 N N . CYS A 1 194 ? 8.765 -17.118 -3.693 1.00 87.75 194 CYS A N 1
ATOM 1591 C CA . CYS A 1 194 ? 8.558 -15.693 -3.532 1.00 87.75 194 CYS A CA 1
ATOM 1592 C C . CYS A 1 194 ? 8.914 -15.229 -2.123 1.00 87.75 194 CYS A C 1
ATOM 1594 O O . CYS A 1 194 ? 8.713 -15.957 -1.151 1.00 87.75 194 CYS A O 1
ATOM 1596 N N . ILE A 1 195 ? 9.377 -13.989 -2.037 1.00 87.69 195 ILE A N 1
ATOM 1597 C CA . ILE A 1 195 ? 9.532 -13.238 -0.798 1.00 87.69 195 ILE A CA 1
ATOM 1598 C C . ILE A 1 195 ? 8.586 -12.041 -0.846 1.00 87.69 195 ILE A C 1
ATOM 1600 O O . ILE A 1 195 ? 8.507 -11.329 -1.850 1.00 87.69 195 ILE A O 1
ATOM 1604 N N . SER A 1 196 ? 7.810 -11.857 0.218 1.00 85.50 196 SER A N 1
ATOM 1605 C CA . SER A 1 196 ? 6.811 -10.799 0.301 1.00 85.50 196 SER A CA 1
ATOM 1606 C C . SER A 1 196 ? 7.355 -9.601 1.053 1.00 85.50 196 SER A C 1
ATOM 1608 O O . SER A 1 196 ? 7.776 -9.732 2.198 1.00 85.50 196 SER A O 1
ATOM 1610 N N . PHE A 1 197 ? 7.255 -8.429 0.447 1.00 87.94 197 PHE A N 1
ATOM 1611 C CA . PHE A 1 197 ? 7.640 -7.172 1.053 1.00 87.94 197 PHE A CA 1
ATOM 1612 C C . PHE A 1 197 ? 6.412 -6.266 1.163 1.00 87.94 197 PHE A C 1
ATOM 1614 O O . PHE A 1 197 ? 5.867 -5.802 0.161 1.00 87.94 197 PHE A O 1
ATOM 1621 N N . LYS A 1 198 ? 5.923 -6.029 2.381 1.00 89.94 198 LYS A N 1
ATOM 1622 C CA . LYS A 1 198 ? 4.742 -5.182 2.589 1.00 89.94 198 LYS A CA 1
ATOM 1623 C C . LYS A 1 198 ? 5.157 -3.734 2.841 1.00 89.94 198 LYS A C 1
ATOM 1625 O O . LYS A 1 198 ? 5.873 -3.420 3.791 1.00 89.94 198 LYS A O 1
ATOM 1630 N N . MET A 1 199 ? 4.643 -2.850 1.998 1.00 91.69 199 MET A N 1
ATOM 1631 C CA . MET A 1 199 ? 4.911 -1.426 1.980 1.00 91.69 199 MET A CA 1
ATOM 1632 C C . MET A 1 199 ? 3.770 -0.632 2.621 1.00 91.69 199 MET A C 1
ATOM 1634 O O . MET A 1 199 ? 2.587 -0.859 2.356 1.00 91.69 199 MET A O 1
ATOM 1638 N N . TYR A 1 200 ? 4.138 0.352 3.435 1.00 94.62 200 TYR A N 1
ATOM 1639 C CA . TYR A 1 200 ? 3.212 1.253 4.120 1.00 94.62 200 TYR A CA 1
ATOM 1640 C C . TYR A 1 200 ? 3.294 2.670 3.530 1.00 94.62 200 TYR A C 1
ATOM 1642 O O . TYR A 1 200 ? 4.299 3.009 2.894 1.00 94.62 200 TYR A O 1
ATOM 1650 N N . PRO A 1 201 ? 2.289 3.536 3.766 1.00 96.31 201 PRO A N 1
ATOM 1651 C CA . PRO A 1 201 ? 2.452 4.980 3.605 1.00 96.31 201 PRO A CA 1
ATOM 1652 C C . PRO A 1 201 ? 3.658 5.498 4.404 1.00 96.31 201 PRO A C 1
ATOM 1654 O O . PRO A 1 201 ? 4.188 4.782 5.270 1.00 96.31 201 PRO A O 1
ATOM 1657 N N . PHE A 1 202 ? 4.089 6.728 4.112 1.00 97.12 202 PHE A N 1
ATOM 1658 C CA . PHE A 1 202 ? 5.238 7.340 4.770 1.00 97.12 202 PHE A CA 1
ATOM 1659 C C . PHE A 1 202 ? 5.147 7.208 6.285 1.00 97.12 202 PHE A C 1
ATOM 1661 O O . PHE A 1 202 ? 4.110 7.487 6.881 1.00 97.12 202 PHE A O 1
ATOM 1668 N N . SER A 1 203 ? 6.236 6.765 6.909 1.00 96.06 203 SER A N 1
ATOM 1669 C CA . SER A 1 203 ? 6.407 6.921 8.350 1.00 96.06 203 SER A CA 1
ATOM 1670 C C . SER A 1 203 ? 6.502 8.409 8.704 1.00 96.06 203 SER A C 1
ATOM 1672 O O . SER A 1 203 ? 6.739 9.261 7.846 1.00 96.06 203 SER A O 1
ATOM 1674 N N . PHE A 1 204 ? 6.394 8.744 9.991 1.00 96.50 204 PHE A N 1
ATOM 1675 C CA . PHE A 1 204 ? 6.634 10.124 10.417 1.00 96.50 204 PHE A CA 1
ATOM 1676 C C . PHE A 1 204 ? 8.052 10.601 10.052 1.00 96.50 204 PHE A C 1
ATOM 1678 O O . PHE A 1 204 ? 8.249 11.763 9.717 1.00 96.50 204 PHE A O 1
ATOM 1685 N N . ARG A 1 205 ? 9.043 9.705 10.059 1.00 94.75 205 ARG A N 1
ATOM 1686 C CA . ARG A 1 205 ? 10.417 10.025 9.652 1.00 94.75 205 ARG A CA 1
ATOM 1687 C C . ARG A 1 205 ? 10.515 10.277 8.149 1.00 94.75 205 ARG A C 1
ATOM 1689 O O . ARG A 1 205 ? 11.101 11.276 7.756 1.00 94.75 205 ARG A O 1
ATOM 1696 N N . GLU A 1 206 ? 9.876 9.444 7.329 1.00 96.06 206 GLU A N 1
ATOM 1697 C CA . GLU A 1 206 ? 9.788 9.654 5.876 1.00 96.06 206 GLU A CA 1
ATOM 1698 C C . GLU A 1 206 ? 9.069 10.976 5.554 1.00 96.06 206 GLU A C 1
ATOM 1700 O O . GLU A 1 206 ? 9.529 11.736 4.706 1.00 96.06 206 GLU A O 1
ATOM 1705 N N . TYR A 1 207 ? 8.015 11.323 6.300 1.00 97.12 207 TYR A N 1
ATOM 1706 C CA . TYR A 1 207 ? 7.374 12.640 6.230 1.00 97.12 207 TYR A CA 1
ATOM 1707 C C . TYR A 1 207 ? 8.359 13.780 6.540 1.00 97.12 207 TYR A C 1
ATOM 1709 O O . TYR A 1 207 ? 8.434 14.749 5.785 1.00 97.12 207 TYR A O 1
ATOM 1717 N N . LEU A 1 208 ? 9.145 13.681 7.620 1.00 96.19 208 LEU A N 1
ATOM 1718 C CA . LEU A 1 208 ? 10.137 14.709 7.958 1.00 96.19 208 LEU A CA 1
ATOM 1719 C C . LEU A 1 208 ? 11.186 14.862 6.849 1.00 96.19 208 LEU A C 1
ATOM 1721 O O . LEU A 1 208 ? 11.494 15.994 6.474 1.00 96.19 208 LEU A O 1
ATOM 1725 N N . THR A 1 209 ? 11.671 13.751 6.286 1.00 95.56 209 THR A N 1
ATOM 1726 C CA . THR A 1 209 ? 12.601 13.746 5.146 1.00 95.56 209 THR A CA 1
ATOM 1727 C C . THR A 1 209 ? 11.988 14.425 3.924 1.00 95.56 209 THR A C 1
ATOM 1729 O O . THR A 1 209 ? 12.621 15.301 3.339 1.00 95.56 209 THR A O 1
ATOM 1732 N N . TYR A 1 210 ? 10.740 14.094 3.579 1.00 95.69 210 TYR A N 1
ATOM 1733 C CA . TYR A 1 210 ? 10.024 14.686 2.444 1.00 95.69 210 TYR A CA 1
ATOM 1734 C C . TYR A 1 210 ? 9.901 16.212 2.550 1.00 95.69 210 TYR A C 1
ATOM 1736 O O . TYR A 1 210 ? 10.077 16.918 1.559 1.00 95.69 210 TYR A O 1
ATOM 1744 N N . PHE A 1 211 ? 9.655 16.730 3.758 1.00 95.38 211 PHE A N 1
ATOM 1745 C CA . PHE A 1 211 ? 9.572 18.170 4.028 1.00 95.38 211 PHE A CA 1
ATOM 1746 C C . PHE A 1 211 ? 10.921 18.821 4.390 1.00 95.38 211 PHE A C 1
ATOM 1748 O O . PHE A 1 211 ? 10.946 19.978 4.815 1.00 95.38 211 PHE A O 1
ATOM 1755 N N . GLY A 1 212 ? 12.045 18.110 4.243 1.00 94.19 212 GLY A N 1
ATOM 1756 C CA . GLY A 1 212 ? 13.388 18.645 4.494 1.00 94.19 212 GLY A CA 1
ATOM 1757 C C . GLY A 1 212 ? 13.664 19.008 5.959 1.00 94.19 212 GLY A C 1
ATOM 1758 O O . GLY A 1 212 ? 14.529 19.840 6.247 1.00 94.19 212 GLY A O 1
ATOM 1759 N N . ILE A 1 213 ? 12.927 18.417 6.903 1.00 93.69 213 ILE A N 1
ATOM 1760 C CA . ILE A 1 213 ? 13.082 18.678 8.333 1.00 93.69 213 ILE A CA 1
ATOM 1761 C C . ILE A 1 213 ? 14.212 17.810 8.882 1.00 93.69 213 ILE A C 1
ATOM 1763 O O . ILE A 1 213 ? 14.072 16.602 9.053 1.00 93.69 213 ILE A O 1
ATOM 1767 N N . LYS A 1 214 ? 15.340 18.447 9.198 1.00 86.88 214 LYS A N 1
ATOM 1768 C CA . LYS A 1 214 ? 16.498 17.764 9.779 1.00 86.88 214 LYS A CA 1
ATOM 1769 C C . LYS A 1 214 ? 16.200 17.301 11.204 1.00 86.88 214 LYS A C 1
ATOM 1771 O O . LYS A 1 214 ? 15.716 18.073 12.031 1.00 86.88 214 LYS A O 1
ATOM 1776 N N . THR A 1 215 ? 16.554 16.056 11.493 1.00 85.44 215 THR A N 1
ATOM 1777 C CA . THR A 1 215 ? 16.558 15.487 12.843 1.00 85.44 215 THR A CA 1
ATOM 1778 C C . THR A 1 215 ? 17.994 15.257 13.291 1.00 85.44 215 THR A C 1
ATOM 1780 O O . THR A 1 215 ? 18.797 14.728 12.525 1.00 85.44 215 THR A O 1
ATOM 1783 N N . SER A 1 216 ? 18.319 15.627 14.526 1.00 84.50 216 SER A N 1
ATOM 1784 C CA . SER A 1 216 ? 19.610 15.337 15.153 1.00 84.50 216 SER A CA 1
ATOM 1785 C C . SER A 1 216 ? 19.436 14.312 16.277 1.00 84.50 216 SER A C 1
ATOM 1787 O O . SER A 1 216 ? 18.356 14.191 16.858 1.00 84.50 216 SER A O 1
ATOM 1789 N N . ASN A 1 217 ? 20.501 13.572 16.597 1.00 84.50 217 ASN A N 1
ATOM 1790 C CA . ASN A 1 217 ? 20.488 12.612 17.710 1.00 84.50 217 ASN A CA 1
ATOM 1791 C C . ASN A 1 217 ? 20.346 13.308 19.074 1.00 84.50 217 ASN A C 1
ATOM 1793 O O . ASN A 1 217 ? 19.845 12.718 20.027 1.00 84.50 217 ASN A O 1
ATOM 1797 N N . THR A 1 218 ? 20.767 14.571 19.159 1.00 87.94 218 THR A N 1
ATOM 1798 C CA . THR A 1 218 ? 20.682 15.421 20.351 1.00 87.94 218 THR A CA 1
ATOM 1799 C C . THR A 1 218 ? 19.981 16.734 19.988 1.00 87.94 218 THR A C 1
ATOM 1801 O O . THR A 1 218 ? 20.654 17.751 19.790 1.00 87.94 218 THR A O 1
ATOM 1804 N N . PRO A 1 219 ? 18.644 16.723 19.844 1.00 89.19 219 PRO A N 1
ATOM 1805 C CA . PRO A 1 219 ? 17.906 17.892 19.396 1.00 89.19 219 PRO A CA 1
ATOM 1806 C C . PRO A 1 219 ? 17.872 18.975 20.474 1.00 89.19 219 PRO A C 1
ATOM 1808 O O . PRO A 1 219 ? 17.626 18.719 21.653 1.00 89.19 219 PRO A O 1
ATOM 1811 N N . THR A 1 220 ? 18.079 20.214 20.052 1.00 92.75 220 THR A N 1
ATOM 1812 C CA . THR A 1 220 ? 17.865 21.417 20.860 1.00 92.75 220 THR A CA 1
ATOM 1813 C C . THR A 1 220 ? 16.385 21.581 21.218 1.00 92.75 220 THR A C 1
ATOM 1815 O O . THR A 1 220 ? 15.496 21.066 20.537 1.00 92.75 220 THR A O 1
ATOM 1818 N N . THR A 1 221 ? 16.071 22.384 22.238 1.00 93.44 221 THR A N 1
ATOM 1819 C CA . THR A 1 221 ? 14.678 22.686 22.627 1.00 93.44 221 THR A CA 1
ATOM 1820 C C . THR A 1 221 ? 13.838 23.220 21.459 1.00 93.44 221 THR A C 1
ATOM 1822 O O . THR A 1 221 ? 12.667 22.863 21.319 1.00 93.44 221 THR A O 1
ATOM 1825 N N . LYS A 1 222 ? 14.440 24.039 20.583 1.00 92.44 222 LYS A N 1
ATOM 1826 C CA . LYS A 1 222 ? 13.785 24.563 19.376 1.00 92.44 222 LYS A CA 1
ATOM 1827 C C . LYS A 1 222 ? 13.464 23.448 18.379 1.00 92.44 222 LYS A C 1
ATOM 1829 O O . LYS A 1 222 ? 12.360 23.416 17.841 1.00 92.44 222 LYS A O 1
ATOM 1834 N N . GLU A 1 223 ? 14.402 22.533 18.146 1.00 93.00 223 GLU A N 1
ATOM 1835 C CA . GLU A 1 223 ? 14.198 21.382 17.260 1.00 93.00 223 GLU A CA 1
ATOM 1836 C C . GLU A 1 223 ? 13.130 20.440 17.811 1.00 93.00 223 GLU A C 1
ATOM 1838 O O . GLU A 1 223 ? 12.247 20.034 17.062 1.00 93.00 223 GLU A O 1
ATOM 1843 N N . ILE A 1 224 ? 13.126 20.174 19.122 1.00 93.12 224 ILE A N 1
ATOM 1844 C CA . ILE A 1 224 ? 12.067 19.394 19.780 1.00 93.12 224 ILE A CA 1
ATOM 1845 C C . ILE A 1 224 ? 10.698 20.050 19.554 1.00 93.12 224 ILE A C 1
ATOM 1847 O O . ILE A 1 224 ? 9.741 19.366 19.189 1.00 93.12 224 ILE A O 1
ATOM 1851 N N . GLY A 1 225 ? 10.596 21.370 19.747 1.00 94.81 225 GLY A N 1
ATOM 1852 C CA . GLY A 1 225 ? 9.367 22.122 19.487 1.00 94.81 225 GLY A CA 1
ATOM 1853 C C . GLY A 1 225 ? 8.906 22.006 18.031 1.00 94.81 225 GLY A C 1
ATOM 1854 O O . GLY A 1 225 ? 7.733 21.735 17.776 1.00 94.81 225 GLY A O 1
ATOM 1855 N N . ASN A 1 226 ? 9.834 22.125 17.077 1.00 95.06 226 ASN A N 1
ATOM 1856 C CA . ASN A 1 226 ? 9.535 21.963 15.655 1.00 95.06 226 ASN A CA 1
ATOM 1857 C C . ASN A 1 226 ? 9.096 20.530 15.314 1.00 95.06 226 ASN A C 1
ATOM 1859 O O . ASN A 1 226 ? 8.092 20.353 14.634 1.00 95.06 226 ASN A O 1
ATOM 1863 N N . ILE A 1 227 ? 9.782 19.501 15.820 1.00 95.31 227 ILE A N 1
ATOM 1864 C CA . ILE A 1 227 ? 9.414 18.094 15.599 1.00 95.31 227 ILE A CA 1
ATOM 1865 C C . ILE A 1 227 ? 8.010 17.816 16.145 1.00 95.31 227 ILE A C 1
ATOM 1867 O O . ILE A 1 227 ? 7.203 17.197 15.457 1.00 95.31 227 ILE A O 1
ATOM 1871 N N . LYS A 1 228 ? 7.675 18.315 17.342 1.00 94.56 228 LYS A N 1
ATOM 1872 C CA . LYS A 1 228 ? 6.319 18.192 17.904 1.00 94.56 228 LYS A CA 1
ATOM 1873 C C . LYS A 1 228 ? 5.272 18.880 17.030 1.00 94.56 228 LYS A C 1
ATOM 1875 O O . LYS A 1 228 ? 4.222 18.301 16.777 1.00 94.56 228 LYS A O 1
ATOM 1880 N N . HIS A 1 229 ? 5.568 20.078 16.527 1.00 95.19 229 HIS A N 1
ATOM 1881 C CA . HIS A 1 229 ? 4.686 20.784 15.591 1.00 95.19 229 HIS A CA 1
ATOM 1882 C C . HIS A 1 229 ? 4.462 19.991 14.298 1.00 95.19 229 HIS A C 1
ATOM 1884 O O . HIS A 1 229 ? 3.335 19.867 13.821 1.00 95.19 229 HIS A O 1
ATOM 1890 N N . GLN A 1 230 ? 5.526 19.401 13.752 1.00 96.88 230 GLN A N 1
ATOM 1891 C CA . GLN A 1 230 ? 5.442 18.541 12.574 1.00 96.88 230 GLN A CA 1
ATOM 1892 C C . GLN A 1 230 ? 4.673 17.250 12.846 1.00 96.88 230 GLN A C 1
ATOM 1894 O O . GLN A 1 230 ? 3.926 16.811 11.980 1.00 96.88 230 GLN A O 1
ATOM 1899 N N . LEU A 1 231 ? 4.786 16.670 14.042 1.00 95.50 231 LEU A N 1
ATOM 1900 C CA . LEU A 1 231 ? 3.993 15.507 14.435 1.00 95.50 231 LEU A CA 1
ATOM 1901 C C . LEU A 1 231 ? 2.498 15.842 14.473 1.00 95.50 231 LEU A C 1
ATOM 1903 O O . LEU A 1 231 ? 1.696 15.085 13.935 1.00 95.50 231 LEU A O 1
ATOM 1907 N N . SER A 1 232 ? 2.120 16.997 15.030 1.00 93.31 232 SER A N 1
ATOM 1908 C CA . SER A 1 232 ? 0.726 17.461 15.015 1.00 93.31 232 SER A CA 1
ATOM 1909 C C . SER A 1 232 ? 0.185 17.630 13.593 1.00 93.31 232 SER A C 1
ATOM 1911 O O . SER A 1 232 ? -0.973 17.311 13.331 1.00 93.31 232 SER A O 1
ATOM 1913 N N . LYS A 1 233 ? 1.024 18.087 12.652 1.00 94.44 233 LYS A N 1
ATOM 1914 C CA . LYS A 1 233 ? 0.670 18.117 11.226 1.00 94.44 233 LYS A CA 1
ATOM 1915 C C . LYS A 1 233 ? 0.548 16.713 10.647 1.00 94.44 233 LYS A C 1
ATOM 1917 O O . LYS A 1 233 ? -0.455 16.413 10.024 1.00 94.44 233 LYS A O 1
ATOM 1922 N N . TYR A 1 234 ? 1.521 15.838 10.875 1.00 95.75 234 TYR A N 1
ATOM 1923 C CA . TYR A 1 234 ? 1.493 14.462 10.380 1.00 95.75 234 TYR A CA 1
ATOM 1924 C C . TYR A 1 234 ? 0.267 13.686 10.878 1.00 95.75 234 TYR A C 1
ATOM 1926 O O . TYR A 1 234 ? -0.323 12.928 10.123 1.00 95.75 234 TYR A O 1
ATOM 1934 N N . ILE A 1 235 ? -0.188 13.920 12.109 1.00 93.25 235 ILE A N 1
ATOM 1935 C CA . ILE A 1 235 ? -1.428 13.329 12.625 1.00 93.25 235 ILE A CA 1
ATOM 1936 C C . ILE A 1 235 ? -2.623 13.639 11.708 1.00 93.25 235 ILE A C 1
ATOM 1938 O O . ILE A 1 235 ? -3.349 12.718 11.333 1.00 93.25 235 ILE A O 1
ATOM 1942 N N . SER A 1 236 ? -2.801 14.900 11.303 1.00 89.75 236 SER A N 1
ATOM 1943 C CA . SER A 1 236 ? -3.908 15.305 10.426 1.00 89.75 236 SER A CA 1
ATOM 1944 C C . SER A 1 236 ? -3.634 15.049 8.948 1.00 89.75 236 SER A C 1
ATOM 1946 O O . SER A 1 236 ? -4.580 14.906 8.173 1.00 89.75 236 SER A O 1
ATOM 1948 N N . LEU A 1 237 ? -2.361 14.997 8.548 1.00 92.94 237 LEU A N 1
ATOM 1949 C CA . LEU A 1 237 ? -1.910 14.800 7.175 1.00 92.94 237 LEU A CA 1
ATOM 1950 C C . LEU A 1 237 ? -1.673 13.324 6.806 1.00 92.94 237 LEU A C 1
ATOM 1952 O O . LEU A 1 237 ? -1.636 12.993 5.632 1.00 92.94 237 LEU A O 1
ATOM 1956 N N . GLY A 1 238 ? -1.507 12.406 7.747 1.00 95.00 238 GLY A N 1
ATOM 1957 C CA . GLY A 1 238 ? -1.070 11.043 7.440 1.00 95.00 238 GLY A CA 1
ATOM 1958 C C . GLY A 1 238 ? 0.215 10.971 6.603 1.00 95.00 238 GLY A C 1
ATOM 1959 O O . GLY A 1 238 ? 0.973 11.937 6.505 1.00 95.00 238 GLY A O 1
ATOM 1960 N N . GLY A 1 239 ? 0.437 9.808 5.999 1.00 96.50 239 GLY A N 1
ATOM 1961 C CA . GLY A 1 239 ? 1.631 9.367 5.284 1.00 96.50 239 GLY A CA 1
ATOM 1962 C C . GLY A 1 239 ? 1.449 9.136 3.778 1.00 96.50 239 GLY A C 1
ATOM 1963 O O . GLY A 1 239 ? 2.390 8.693 3.126 1.00 96.50 239 GLY A O 1
ATOM 1964 N N . PHE A 1 240 ? 0.267 9.354 3.190 1.00 96.69 240 PHE A N 1
ATOM 1965 C CA . PHE A 1 240 ? 0.074 9.128 1.746 1.00 96.69 240 PHE A CA 1
ATOM 1966 C C . PHE A 1 240 ? 0.869 10.148 0.905 1.00 96.69 240 PHE A C 1
ATOM 1968 O O . PHE A 1 240 ? 0.508 11.330 0.930 1.00 96.69 240 PHE A O 1
ATOM 1975 N N . PRO A 1 241 ? 1.882 9.729 0.113 1.00 94.06 241 PRO A N 1
ATOM 1976 C CA . PRO A 1 241 ? 2.807 10.664 -0.540 1.00 94.06 241 PRO A CA 1
ATOM 1977 C C . PRO A 1 241 ? 2.130 11.606 -1.539 1.00 94.06 241 PRO A C 1
ATOM 1979 O O . PRO A 1 241 ? 2.332 12.817 -1.503 1.00 94.06 241 PRO A O 1
ATOM 1982 N N . GLU A 1 242 ? 1.266 11.065 -2.402 1.00 92.50 242 GLU A N 1
ATOM 1983 C CA . GLU A 1 242 ? 0.542 11.849 -3.415 1.00 92.50 242 GLU A CA 1
ATOM 1984 C C . GLU A 1 242 ? -0.401 12.886 -2.788 1.00 92.50 242 GLU A C 1
ATOM 1986 O O . GLU A 1 242 ? -0.652 13.935 -3.379 1.00 92.50 242 GLU A O 1
ATOM 1991 N N . SER A 1 243 ? -0.851 12.656 -1.548 1.00 94.69 243 SER A N 1
ATOM 1992 C CA . SER A 1 243 ? -1.724 13.599 -0.844 1.00 94.69 243 SER A CA 1
ATOM 1993 C C . SER A 1 243 ? -1.029 14.931 -0.520 1.00 94.69 243 SER A C 1
ATOM 1995 O O . SER A 1 243 ? -1.703 15.935 -0.311 1.00 94.69 243 SER A O 1
ATOM 1997 N N . TYR A 1 244 ? 0.307 14.986 -0.517 1.00 93.94 244 TYR A N 1
ATOM 1998 C CA . TYR A 1 244 ? 1.048 16.232 -0.281 1.00 93.94 244 TYR A CA 1
ATOM 1999 C C . TYR A 1 244 ? 1.163 17.126 -1.519 1.00 93.94 244 TYR A C 1
ATOM 2001 O O . TYR A 1 244 ? 1.622 18.260 -1.401 1.00 93.94 244 TYR A O 1
ATOM 2009 N N . LYS A 1 245 ? 0.782 16.624 -2.699 1.00 91.25 245 LYS A N 1
ATOM 2010 C CA . LYS A 1 245 ? 0.885 17.345 -3.978 1.00 91.25 245 LYS A CA 1
ATOM 2011 C C . LYS A 1 245 ? -0.422 18.027 -4.390 1.00 91.25 245 LYS A C 1
ATOM 2013 O O . LYS A 1 245 ? -0.432 18.825 -5.321 1.00 91.25 245 LYS A O 1
ATOM 2018 N N . VAL A 1 246 ? -1.524 17.702 -3.720 1.00 92.81 246 VAL A N 1
ATOM 2019 C CA . VAL A 1 246 ? -2.869 18.181 -4.055 1.00 92.81 246 VAL A CA 1
ATOM 2020 C C . VAL A 1 246 ? -3.296 19.330 -3.144 1.00 92.81 246 VAL A C 1
ATOM 2022 O O . VAL A 1 246 ? -2.907 19.397 -1.980 1.00 92.81 246 VAL A O 1
ATOM 2025 N N . SER A 1 247 ? -4.129 20.229 -3.671 1.00 91.62 247 SER A N 1
ATOM 2026 C CA . SER A 1 247 ? -4.659 21.376 -2.924 1.00 91.62 247 SER A CA 1
ATOM 2027 C C . SER A 1 247 ? -5.706 20.958 -1.886 1.00 91.62 247 SER A C 1
ATOM 2029 O O . SER A 1 247 ? -5.588 21.319 -0.716 1.00 91.62 247 SER A O 1
ATOM 2031 N N . ASP A 1 248 ? -6.704 20.163 -2.292 1.00 93.19 248 ASP A N 1
ATOM 2032 C CA . ASP A 1 248 ? -7.693 19.569 -1.387 1.00 93.19 248 ASP A CA 1
ATOM 2033 C C . ASP A 1 248 ? -7.354 18.110 -1.074 1.00 93.19 248 ASP A C 1
ATOM 2035 O O . ASP A 1 248 ? -7.789 17.146 -1.709 1.00 93.19 248 ASP A O 1
ATOM 2039 N N . ARG A 1 249 ? -6.554 17.967 -0.026 1.00 91.81 249 ARG A N 1
ATOM 2040 C CA . ARG A 1 249 ? -6.081 16.686 0.478 1.00 91.81 249 ARG A CA 1
ATOM 2041 C C . ARG A 1 249 ? -7.195 15.790 1.018 1.00 91.81 249 ARG A C 1
ATOM 2043 O O . ARG A 1 249 ? -7.128 14.570 0.872 1.00 91.81 249 ARG A O 1
ATOM 2050 N N . ARG A 1 250 ? -8.193 16.378 1.689 1.00 91.69 250 ARG A N 1
ATOM 2051 C CA . ARG A 1 250 ? -9.291 15.613 2.297 1.00 91.69 250 ARG A CA 1
ATOM 2052 C C . ARG A 1 250 ? -10.174 15.022 1.207 1.00 91.69 250 ARG A C 1
ATOM 2054 O O . ARG A 1 250 ? -10.527 13.851 1.309 1.00 91.69 250 ARG A O 1
ATOM 2061 N N . LEU A 1 251 ? -10.473 15.803 0.168 1.00 94.69 251 LEU A N 1
ATOM 2062 C CA . LEU A 1 251 ? -11.192 15.314 -1.003 1.00 94.69 251 LEU A CA 1
ATOM 2063 C C . LEU A 1 251 ? -10.411 14.194 -1.697 1.00 94.69 251 LEU A C 1
ATOM 2065 O O . LEU A 1 251 ? -10.959 13.116 -1.896 1.00 94.69 251 LEU A O 1
ATOM 2069 N N . TYR A 1 252 ? -9.118 14.397 -1.968 1.00 96.25 252 TYR A N 1
ATOM 2070 C CA . TYR A 1 252 ? -8.278 13.377 -2.604 1.00 96.25 252 TYR A CA 1
ATOM 2071 C C . TYR A 1 252 ? -8.271 12.042 -1.846 1.00 96.25 252 TYR A C 1
ATOM 2073 O O . TYR A 1 252 ? -8.434 10.984 -2.449 1.00 96.25 252 TYR A O 1
ATOM 2081 N N . LEU A 1 253 ? -8.105 12.066 -0.520 1.00 95.88 253 LEU A N 1
ATOM 2082 C CA . LEU A 1 253 ? -8.108 10.835 0.274 1.00 95.88 253 LEU A CA 1
ATOM 2083 C C . LEU A 1 253 ? -9.479 10.156 0.331 1.00 95.88 253 LEU A C 1
ATOM 2085 O O . LEU A 1 253 ? -9.541 8.930 0.410 1.00 95.88 253 LEU A O 1
ATOM 2089 N N . ARG A 1 254 ? -10.567 10.928 0.257 1.00 95.38 254 ARG A N 1
ATOM 2090 C CA . ARG A 1 254 ? -11.920 10.376 0.147 1.00 95.38 254 ARG A CA 1
ATOM 2091 C C . ARG A 1 254 ? -12.132 9.684 -1.200 1.00 95.38 254 ARG A C 1
ATOM 2093 O O . ARG A 1 254 ? -12.601 8.553 -1.218 1.00 95.38 254 ARG A O 1
ATOM 2100 N N . GLU A 1 255 ? -11.700 10.305 -2.294 1.00 96.00 255 GLU A N 1
ATOM 2101 C CA . GLU A 1 255 ? -11.726 9.691 -3.629 1.00 96.00 255 GLU A CA 1
ATOM 2102 C C . GLU A 1 255 ? -10.851 8.429 -3.686 1.00 96.00 255 GLU A C 1
ATOM 2104 O O . GLU A 1 255 ? -11.250 7.406 -4.241 1.00 96.00 255 GLU A O 1
ATOM 2109 N N . LEU A 1 256 ? -9.675 8.455 -3.047 1.00 95.94 256 LEU A N 1
ATOM 2110 C CA . LEU A 1 256 ? -8.821 7.275 -2.911 1.00 95.94 256 LEU A CA 1
ATOM 2111 C C . LEU A 1 256 ? -9.538 6.150 -2.152 1.00 95.94 256 LEU A C 1
ATOM 2113 O O . LEU A 1 256 ? -9.509 5.004 -2.598 1.00 95.94 256 LEU A O 1
ATOM 2117 N N . TYR A 1 257 ? -10.200 6.464 -1.037 1.00 96.38 257 TYR A N 1
ATOM 2118 C CA . TYR A 1 257 ? -11.016 5.498 -0.303 1.00 96.38 257 TYR A CA 1
ATOM 2119 C C . TYR A 1 257 ? -12.121 4.903 -1.185 1.00 96.38 257 TYR A C 1
ATOM 2121 O O . TYR A 1 257 ? -12.246 3.680 -1.260 1.00 96.38 257 TYR A O 1
ATOM 2129 N N . ASP A 1 258 ? -12.886 5.735 -1.892 1.00 96.00 258 ASP A N 1
ATOM 2130 C CA . ASP A 1 258 ? -13.985 5.274 -2.742 1.00 96.00 258 ASP A CA 1
ATOM 2131 C C . ASP A 1 258 ? -13.494 4.415 -3.916 1.00 96.00 258 ASP A C 1
ATOM 2133 O O . ASP A 1 258 ? -14.137 3.412 -4.256 1.00 96.00 258 ASP A O 1
ATOM 2137 N N . MET A 1 259 ? -12.330 4.742 -4.484 1.00 93.81 259 MET A N 1
ATOM 2138 C CA . MET A 1 259 ? -11.662 3.929 -5.501 1.00 93.81 259 MET A CA 1
ATOM 2139 C C . MET A 1 259 ? -11.240 2.565 -4.944 1.00 93.81 259 MET A C 1
ATOM 2141 O O . MET A 1 259 ? -11.523 1.555 -5.585 1.00 93.81 259 MET A O 1
ATOM 2145 N N . ILE A 1 260 ? -10.629 2.514 -3.754 1.00 94.94 260 ILE A N 1
ATOM 2146 C CA . ILE A 1 260 ? -10.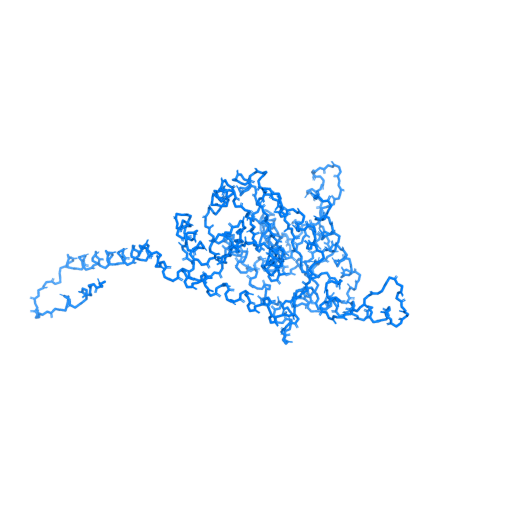230 1.251 -3.109 1.00 94.94 260 ILE A CA 1
ATOM 2147 C C . ILE A 1 260 ? -11.463 0.385 -2.825 1.00 94.94 260 ILE A C 1
ATOM 2149 O O . ILE A 1 260 ? -11.482 -0.800 -3.155 1.00 94.94 260 ILE A O 1
ATOM 2153 N N . ILE A 1 261 ? -12.531 0.961 -2.261 1.00 96.19 261 ILE A N 1
ATOM 2154 C CA . ILE A 1 261 ? -13.768 0.212 -2.014 1.00 96.19 261 ILE A CA 1
ATOM 2155 C C . ILE A 1 261 ? -14.343 -0.337 -3.323 1.00 96.19 261 ILE A C 1
ATOM 2157 O O . ILE A 1 261 ? -14.765 -1.490 -3.374 1.00 96.19 261 ILE A O 1
ATOM 2161 N N . SER A 1 262 ? -14.393 0.476 -4.375 1.00 94.12 262 SER A N 1
ATOM 2162 C CA . SER A 1 262 ? -15.089 0.100 -5.607 1.00 94.12 262 SER A CA 1
ATOM 2163 C C . SER A 1 262 ? -14.265 -0.882 -6.450 1.00 94.12 262 SER A C 1
ATOM 2165 O O . SER A 1 262 ? -14.730 -1.986 -6.726 1.00 94.12 262 SER A O 1
ATOM 2167 N N . ARG A 1 263 ? -13.024 -0.530 -6.798 1.00 87.75 263 ARG A N 1
ATOM 2168 C CA . ARG A 1 263 ? -12.172 -1.341 -7.683 1.00 87.75 263 ARG A CA 1
ATOM 2169 C C . ARG A 1 263 ? -11.497 -2.489 -6.944 1.00 87.75 263 ARG A C 1
ATOM 2171 O O . ARG A 1 263 ? -11.583 -3.646 -7.350 1.00 87.75 263 ARG A O 1
ATOM 2178 N N . ASP A 1 264 ? -10.862 -2.189 -5.815 1.00 88.75 264 ASP A N 1
ATOM 2179 C CA . ASP A 1 264 ? -9.986 -3.164 -5.160 1.00 88.75 264 ASP A CA 1
ATOM 2180 C C . ASP A 1 264 ? -10.780 -4.182 -4.315 1.00 88.75 264 ASP A C 1
ATOM 2182 O O . ASP A 1 264 ? -10.265 -5.267 -4.026 1.00 88.75 264 ASP A O 1
ATOM 2186 N N . ILE A 1 265 ? -12.038 -3.867 -3.960 1.00 93.69 265 ILE A N 1
ATOM 2187 C CA . ILE A 1 265 ? -12.927 -4.746 -3.184 1.00 93.69 265 ILE A CA 1
ATOM 2188 C C . ILE A 1 265 ? -14.191 -5.160 -3.953 1.00 93.69 265 ILE A C 1
ATOM 2190 O O . ILE A 1 265 ? -14.421 -6.355 -4.143 1.00 93.69 265 ILE A O 1
ATOM 2194 N N . VAL A 1 266 ? -15.057 -4.221 -4.351 1.00 95.25 266 VAL A N 1
ATOM 2195 C CA . VAL A 1 266 ? -16.386 -4.568 -4.894 1.00 95.25 266 VAL A CA 1
ATOM 2196 C C . VAL A 1 266 ? -16.277 -5.348 -6.199 1.00 95.25 266 VAL A C 1
ATOM 2198 O O . VAL A 1 266 ? -16.888 -6.413 -6.298 1.00 95.25 266 VAL A O 1
ATOM 2201 N N . GLU A 1 267 ? -15.499 -4.851 -7.161 1.00 90.25 267 GLU A N 1
ATOM 2202 C CA . GLU A 1 267 ? -15.280 -5.518 -8.450 1.00 90.25 267 GLU A CA 1
ATOM 2203 C C . GLU A 1 267 ? -14.553 -6.857 -8.257 1.00 90.25 267 GLU A C 1
ATOM 2205 O O . GLU A 1 267 ? -15.019 -7.893 -8.729 1.00 90.25 267 GLU A O 1
ATOM 2210 N N . ARG A 1 268 ? -13.473 -6.867 -7.466 1.00 85.81 268 ARG A N 1
ATOM 2211 C CA . ARG A 1 268 ? -12.651 -8.063 -7.215 1.00 85.81 268 ARG A CA 1
ATOM 2212 C C . ARG A 1 268 ? -13.428 -9.226 -6.596 1.00 85.81 268 ARG A C 1
ATOM 2214 O O . ARG A 1 268 ? -13.306 -10.361 -7.049 1.00 85.81 268 ARG A O 1
ATOM 2221 N N . TYR A 1 269 ? -14.210 -8.964 -5.549 1.00 90.06 269 TYR A N 1
ATOM 2222 C CA . TYR A 1 269 ? -14.943 -10.008 -4.822 1.00 90.06 269 TYR A CA 1
ATOM 2223 C C . TYR A 1 269 ? -16.409 -10.132 -5.268 1.00 90.06 269 TYR A C 1
ATOM 2225 O O . TYR A 1 269 ? -17.176 -10.864 -4.638 1.00 90.06 269 TYR A O 1
ATOM 2233 N N . ASN A 1 270 ? -16.812 -9.432 -6.338 1.00 92.38 270 ASN A N 1
ATOM 2234 C CA . ASN A 1 270 ? -18.186 -9.395 -6.853 1.00 92.38 270 ASN A CA 1
ATOM 2235 C C . ASN A 1 270 ? -19.226 -9.130 -5.745 1.00 92.38 270 ASN A C 1
ATOM 2237 O O . ASN A 1 270 ? -20.220 -9.852 -5.583 1.00 92.38 270 ASN A O 1
ATOM 2241 N N . VAL A 1 271 ? -18.969 -8.106 -4.925 1.00 94.69 271 VAL A N 1
ATOM 2242 C CA . VAL A 1 271 ? -19.774 -7.812 -3.732 1.00 94.69 271 VAL A CA 1
ATOM 2243 C C . VAL A 1 271 ? -21.164 -7.318 -4.131 1.00 94.69 271 VAL A C 1
ATOM 2245 O O . VAL A 1 271 ? -21.326 -6.236 -4.684 1.00 94.69 271 VAL A O 1
ATOM 2248 N N . LYS A 1 272 ? -22.199 -8.089 -3.777 1.00 92.62 272 LYS A N 1
ATOM 2249 C CA . LYS A 1 272 ? -23.599 -7.761 -4.103 1.00 92.62 272 LYS A CA 1
ATOM 2250 C C . LYS A 1 272 ? -24.155 -6.591 -3.288 1.00 92.62 272 LYS A C 1
ATOM 2252 O O . LYS A 1 272 ? -24.848 -5.735 -3.827 1.00 92.62 272 LYS A O 1
ATOM 2257 N N . PHE A 1 273 ? -23.875 -6.555 -1.984 1.00 94.56 273 PHE A N 1
ATOM 2258 C CA . PHE A 1 273 ? -24.405 -5.537 -1.069 1.00 94.56 273 PHE A CA 1
ATOM 2259 C C . PHE A 1 273 ? -23.333 -4.492 -0.750 1.00 94.56 273 PHE A C 1
ATOM 2261 O O . PHE A 1 273 ? -22.762 -4.468 0.339 1.00 94.56 273 PHE A O 1
ATOM 2268 N N . VAL A 1 274 ? -23.049 -3.634 -1.733 1.00 95.62 274 VAL A N 1
ATOM 2269 C CA . VAL A 1 274 ? -21.987 -2.612 -1.661 1.00 95.62 274 VAL A CA 1
ATOM 2270 C C . VAL A 1 274 ? -22.205 -1.618 -0.518 1.00 95.62 274 VAL A C 1
ATOM 2272 O O . VAL A 1 274 ? -21.249 -1.194 0.128 1.00 95.62 274 VAL A O 1
ATOM 2275 N N . ARG A 1 275 ? -23.463 -1.257 -0.241 1.00 95.56 275 ARG A N 1
ATOM 2276 C CA . ARG A 1 275 ? -23.808 -0.334 0.846 1.00 95.56 275 ARG A CA 1
ATOM 2277 C C . ARG A 1 275 ? -23.363 -0.871 2.207 1.00 95.56 275 ARG A C 1
ATOM 2279 O O . ARG A 1 275 ? -22.682 -0.160 2.935 1.00 95.56 275 ARG A O 1
ATOM 2286 N N . ASP A 1 276 ? -23.683 -2.128 2.500 1.00 95.56 276 ASP A N 1
ATOM 2287 C CA . ASP A 1 276 ? -23.317 -2.777 3.760 1.00 95.56 276 ASP A CA 1
ATOM 2288 C C . ASP A 1 276 ? -21.793 -2.817 3.945 1.00 95.56 276 ASP A C 1
ATOM 2290 O O . ASP A 1 276 ? -21.283 -2.522 5.025 1.00 95.56 276 ASP A O 1
ATOM 2294 N N . LEU A 1 277 ? -21.054 -3.141 2.876 1.00 96.94 277 LEU A N 1
ATOM 2295 C CA . LEU A 1 277 ? -19.590 -3.122 2.879 1.00 96.94 277 LEU A CA 1
ATOM 2296 C C . LEU A 1 277 ? -19.047 -1.722 3.202 1.00 96.94 277 LEU A C 1
ATOM 2298 O O . LEU A 1 277 ? -18.169 -1.599 4.055 1.00 96.94 277 LEU A O 1
ATOM 2302 N N . ARG A 1 278 ? -19.571 -0.673 2.550 1.00 96.25 278 ARG A N 1
ATOM 2303 C CA . ARG A 1 278 ? -19.167 0.724 2.790 1.00 96.25 278 ARG A CA 1
ATOM 2304 C C . ARG A 1 278 ? -19.444 1.167 4.222 1.00 96.25 278 ARG A C 1
ATOM 2306 O O . ARG A 1 278 ? -18.584 1.792 4.837 1.00 96.25 278 ARG A O 1
ATOM 2313 N N . GLU A 1 279 ? -20.616 0.831 4.754 1.00 95.56 279 GLU A N 1
ATOM 2314 C CA . GLU A 1 279 ? -20.992 1.160 6.132 1.00 95.56 279 GLU A CA 1
ATOM 2315 C C . GLU A 1 279 ? -20.076 0.449 7.143 1.00 95.56 279 GLU A C 1
ATOM 2317 O O . GLU A 1 279 ? -19.620 1.069 8.105 1.00 95.56 279 GLU A O 1
ATOM 2322 N N . ILE A 1 280 ? -19.723 -0.817 6.893 1.00 97.00 280 ILE A N 1
ATOM 2323 C CA . ILE A 1 280 ? -18.755 -1.553 7.719 1.00 97.00 280 ILE A CA 1
ATOM 2324 C C . ILE A 1 280 ? -17.362 -0.932 7.619 1.00 97.00 280 ILE A C 1
ATOM 2326 O O . ILE A 1 280 ? -16.748 -0.687 8.654 1.00 97.00 280 ILE A O 1
ATOM 2330 N N . ALA A 1 281 ? -16.862 -0.651 6.415 1.00 96.88 281 ALA A N 1
ATOM 2331 C CA . ALA A 1 281 ? -15.541 -0.056 6.217 1.00 96.88 281 ALA A CA 1
ATOM 2332 C C . ALA A 1 281 ? -15.420 1.304 6.917 1.00 96.88 281 ALA A C 1
ATOM 2334 O O . ALA A 1 281 ? -14.502 1.503 7.714 1.00 96.88 281 ALA A O 1
ATOM 2335 N N . SER A 1 282 ? -16.399 2.191 6.719 1.00 94.38 282 SER A N 1
ATOM 2336 C CA . SER A 1 282 ? -16.457 3.477 7.415 1.00 94.38 282 SER A CA 1
ATOM 2337 C C . SER A 1 282 ? -16.503 3.292 8.930 1.00 94.38 282 SER A C 1
ATOM 2339 O O . SER A 1 282 ? -15.779 3.979 9.643 1.00 94.38 282 SER A O 1
ATOM 2341 N N . TYR A 1 283 ? -17.281 2.334 9.439 1.00 95.38 283 TYR A N 1
ATOM 2342 C CA . TYR A 1 283 ? -17.343 2.067 10.874 1.00 95.38 283 TYR A CA 1
ATOM 2343 C C . TYR A 1 283 ? -16.012 1.585 11.448 1.00 95.38 283 TYR A C 1
ATOM 2345 O O . TYR A 1 283 ? -15.627 2.039 12.523 1.00 95.38 283 TYR A O 1
ATOM 2353 N N . LEU A 1 284 ? -15.310 0.676 10.765 1.00 95.88 284 LEU A N 1
ATOM 2354 C CA . LEU A 1 284 ? -13.993 0.205 11.204 1.00 95.88 284 LEU A CA 1
ATOM 2355 C C . LEU A 1 284 ? -12.991 1.358 11.250 1.00 95.88 284 LEU A C 1
ATOM 2357 O O . LEU A 1 284 ? -12.261 1.477 12.231 1.00 95.88 284 LEU A O 1
ATOM 2361 N N . ILE A 1 285 ? -13.010 2.223 10.233 1.00 94.62 285 ILE A N 1
ATOM 2362 C CA . ILE A 1 285 ? -12.116 3.378 10.154 1.00 94.62 285 ILE A CA 1
ATOM 2363 C C . ILE A 1 285 ? -12.430 4.399 11.247 1.00 94.62 285 ILE A C 1
ATOM 2365 O O . ILE A 1 285 ? -11.526 4.859 11.936 1.00 94.62 285 ILE A O 1
ATOM 2369 N N . SER A 1 286 ? -13.708 4.695 11.487 1.00 91.62 286 SER A N 1
ATOM 2370 C CA . SER A 1 286 ? -14.137 5.579 12.577 1.00 91.62 286 SER A CA 1
ATOM 2371 C C . SER A 1 286 ? -13.865 5.001 13.970 1.00 91.62 286 SER A C 1
ATOM 2373 O O . SER A 1 286 ? -13.739 5.755 14.930 1.00 91.62 286 SER A O 1
ATOM 2375 N N . ASN A 1 287 ? -13.778 3.674 14.103 1.00 92.44 287 ASN A N 1
ATOM 2376 C CA . ASN A 1 287 ? -13.511 2.974 15.364 1.00 92.44 287 ASN A CA 1
ATOM 2377 C C . ASN A 1 287 ? -12.102 2.359 15.392 1.00 92.44 287 ASN A C 1
ATOM 2379 O O . ASN A 1 287 ? -11.894 1.283 15.960 1.00 92.44 287 ASN A O 1
ATOM 2383 N N . PHE A 1 288 ? -11.126 3.046 14.802 1.00 94.06 288 PHE A N 1
ATOM 2384 C CA . PHE A 1 288 ? -9.720 2.664 14.877 1.00 94.06 288 PHE A CA 1
ATOM 2385 C C . PHE A 1 288 ? -9.207 2.617 16.331 1.00 94.06 288 PHE A C 1
ATOM 2387 O O . PHE A 1 288 ? -9.822 3.150 17.266 1.00 94.06 288 PHE A O 1
ATOM 2394 N N . SER A 1 289 ? -8.098 1.906 16.541 1.00 95.38 289 SER A N 1
ATOM 2395 C CA . SER A 1 289 ? -7.498 1.616 17.852 1.00 95.38 289 SER A CA 1
ATOM 2396 C C . SER A 1 289 ? -8.488 1.033 18.871 1.00 95.38 289 SER A C 1
ATOM 2398 O O . SER A 1 289 ? -8.283 1.121 20.081 1.00 95.38 289 SER A O 1
ATOM 2400 N N . SER A 1 290 ? -9.579 0.420 18.406 1.00 94.50 290 SER A N 1
ATOM 2401 C CA . SER A 1 290 ? -10.640 -0.135 19.250 1.00 94.50 290 SER A CA 1
ATOM 2402 C C . SER A 1 290 ? -10.862 -1.612 18.930 1.00 94.50 290 SER A C 1
ATOM 2404 O O . SER A 1 290 ? -10.477 -2.108 17.868 1.00 94.50 290 SER A O 1
ATOM 2406 N N . THR A 1 291 ? -11.449 -2.350 19.873 1.00 94.94 291 THR A N 1
ATOM 2407 C CA . THR A 1 291 ? -11.732 -3.775 19.678 1.00 94.94 291 THR A CA 1
ATOM 2408 C C . THR A 1 291 ? -13.078 -3.995 18.996 1.00 94.94 291 THR A C 1
ATOM 2410 O O . THR A 1 291 ? -14.080 -3.354 19.317 1.00 94.94 291 THR A O 1
ATOM 2413 N N . ILE A 1 292 ? -13.115 -4.953 18.074 1.00 94.56 292 ILE A N 1
ATOM 2414 C CA . ILE A 1 292 ? -14.320 -5.372 17.365 1.00 94.56 292 ILE A CA 1
ATOM 2415 C C . ILE A 1 292 ? -14.659 -6.832 17.657 1.00 94.56 292 ILE A C 1
ATOM 2417 O O . ILE A 1 292 ? -13.798 -7.667 17.936 1.00 94.56 292 ILE A O 1
ATOM 2421 N N . SER A 1 293 ? -15.942 -7.161 17.523 1.00 94.06 293 SER A N 1
ATOM 2422 C CA . SER A 1 293 ? -16.434 -8.537 17.497 1.00 94.06 293 SER A CA 1
ATOM 2423 C C . SER A 1 293 ? -17.353 -8.713 16.300 1.00 94.06 293 SER A C 1
ATOM 2425 O O . SER A 1 293 ? -18.283 -7.927 16.111 1.00 94.06 293 SER A O 1
ATOM 2427 N N . TYR A 1 294 ? -17.143 -9.778 15.526 1.00 94.44 294 TYR A N 1
ATOM 2428 C CA . TYR A 1 294 ? -17.959 -10.072 14.347 1.00 94.44 294 TYR A CA 1
ATOM 2429 C C . TYR A 1 294 ? -19.452 -10.200 14.683 1.00 94.44 294 TYR A C 1
ATOM 2431 O O . TYR A 1 294 ? -20.295 -9.748 13.915 1.00 94.44 294 TYR A O 1
ATOM 2439 N N . ASN A 1 295 ? -19.791 -10.749 15.857 1.00 93.38 295 ASN A N 1
ATOM 2440 C CA . ASN A 1 295 ? -21.181 -10.850 16.314 1.00 93.38 295 ASN A CA 1
ATOM 2441 C C . ASN A 1 295 ? -21.787 -9.478 16.635 1.00 93.38 295 ASN A C 1
ATOM 2443 O O . ASN A 1 295 ? -22.958 -9.245 16.346 1.00 93.38 295 ASN A O 1
ATOM 2447 N N . LYS A 1 296 ? -20.995 -8.564 17.212 1.00 93.75 296 LYS A N 1
ATOM 2448 C CA . LYS A 1 296 ? -21.445 -7.199 17.507 1.00 93.75 296 LYS A CA 1
ATOM 2449 C C . LYS A 1 296 ? -21.714 -6.438 16.210 1.00 93.75 296 LYS A C 1
ATOM 2451 O O . LYS A 1 296 ? -22.790 -5.872 16.064 1.00 93.75 296 LYS A O 1
ATOM 2456 N N . LEU A 1 297 ? -20.784 -6.497 15.256 1.00 94.88 297 LEU A N 1
ATOM 2457 C CA . LEU A 1 297 ? -20.937 -5.857 13.946 1.00 94.88 297 LEU A CA 1
ATOM 2458 C C . LEU A 1 297 ? -22.135 -6.424 13.181 1.00 94.88 297 LEU A C 1
ATOM 2460 O O . LEU A 1 297 ? -22.953 -5.660 12.683 1.00 94.88 297 LEU A O 1
ATOM 2464 N N . ARG A 1 298 ? -22.308 -7.753 13.180 1.00 95.81 298 ARG A N 1
ATOM 2465 C CA . ARG A 1 298 ? -23.495 -8.407 12.612 1.00 95.81 298 ARG A CA 1
ATOM 2466 C C . ARG A 1 298 ? -24.792 -7.778 13.132 1.00 95.81 298 ARG A C 1
ATOM 2468 O O . ARG A 1 298 ? -25.684 -7.478 12.347 1.00 95.81 298 ARG A O 1
ATOM 2475 N N . ASN A 1 299 ? -24.892 -7.597 14.449 1.00 94.75 299 ASN A N 1
ATOM 2476 C CA . ASN A 1 299 ? -26.092 -7.054 15.079 1.00 94.75 299 ASN A CA 1
ATOM 2477 C C . ASN A 1 299 ? -26.289 -5.560 14.758 1.00 94.75 299 ASN A C 1
ATOM 2479 O O . ASN A 1 299 ? -27.422 -5.152 14.521 1.00 94.75 299 ASN A O 1
ATOM 2483 N N . ILE A 1 300 ? -25.210 -4.765 14.714 1.00 94.69 300 ILE A N 1
ATOM 2484 C CA . ILE A 1 300 ? -25.250 -3.330 14.371 1.00 94.69 300 ILE A CA 1
ATOM 2485 C C . ILE A 1 300 ? -25.773 -3.126 12.944 1.00 94.69 300 ILE A C 1
ATOM 2487 O O . ILE A 1 300 ? -26.730 -2.383 12.743 1.00 94.69 300 ILE A O 1
ATOM 2491 N N . PHE A 1 301 ? -25.196 -3.834 11.970 1.00 94.31 301 PHE A N 1
ATOM 2492 C CA . PHE A 1 301 ? -25.543 -3.700 10.549 1.00 94.31 301 PHE A CA 1
ATOM 2493 C C . PHE A 1 301 ? -26.722 -4.580 10.118 1.00 94.31 301 PHE A C 1
ATOM 2495 O O . PHE A 1 301 ? -27.066 -4.626 8.944 1.00 94.31 301 PHE A O 1
ATOM 2502 N N . LYS A 1 302 ? -27.348 -5.305 11.057 1.00 94.62 302 LYS A N 1
ATOM 2503 C CA . LYS A 1 302 ? -28.498 -6.196 10.809 1.00 94.62 302 LYS A CA 1
ATOM 2504 C C . LYS A 1 302 ? -28.258 -7.234 9.698 1.00 94.62 302 LYS A C 1
ATOM 2506 O O . LYS A 1 302 ? -29.196 -7.703 9.054 1.00 94.62 302 LYS A O 1
ATOM 2511 N N . ILE A 1 303 ? -27.008 -7.650 9.510 1.00 94.12 303 ILE A N 1
ATOM 2512 C CA . ILE A 1 303 ? -26.631 -8.691 8.549 1.00 94.12 303 ILE A CA 1
ATOM 2513 C C . ILE A 1 303 ? -26.943 -10.059 9.158 1.00 94.12 303 ILE A C 1
ATOM 2515 O O . ILE A 1 303 ? -26.647 -10.317 10.317 1.00 94.12 303 ILE A O 1
ATOM 2519 N N . LYS A 1 304 ? -27.532 -10.986 8.400 1.00 91.12 304 LYS A N 1
ATOM 2520 C CA . LYS A 1 304 ? -27.934 -12.295 8.955 1.00 91.12 304 LYS A CA 1
ATOM 2521 C C . LYS A 1 304 ? -26.740 -13.188 9.311 1.00 91.12 304 LYS A C 1
ATOM 2523 O O . LYS A 1 304 ? -26.755 -13.882 10.326 1.00 91.12 304 LYS A O 1
ATOM 2528 N N . SER A 1 305 ? -25.698 -13.178 8.481 1.00 94.38 305 SER A N 1
ATOM 2529 C CA . SER A 1 305 ? -24.569 -14.105 8.585 1.00 94.38 305 SER A CA 1
ATOM 2530 C C . SER A 1 305 ? -23.323 -13.446 9.177 1.00 94.38 305 SER A C 1
ATOM 2532 O O . SER A 1 305 ? -22.815 -12.455 8.658 1.00 94.38 305 SER A O 1
ATOM 2534 N N . VAL A 1 306 ? -22.763 -14.055 10.228 1.00 93.81 306 VAL A N 1
ATOM 2535 C CA . VAL A 1 306 ? -21.440 -13.675 10.766 1.00 93.81 306 VAL A CA 1
ATOM 2536 C C . VAL A 1 306 ? -20.343 -13.916 9.726 1.00 93.81 306 VAL A C 1
ATOM 2538 O O . VAL A 1 306 ? -19.336 -13.215 9.719 1.00 93.81 306 VAL A O 1
ATOM 2541 N N . HIS A 1 307 ? -20.521 -14.905 8.845 1.00 94.25 307 HIS A N 1
ATOM 2542 C CA . HIS A 1 307 ? -19.547 -15.208 7.801 1.00 94.25 307 HIS A CA 1
ATOM 2543 C C . HIS A 1 307 ? -19.439 -14.060 6.788 1.00 94.25 307 HIS A C 1
ATOM 2545 O O . HIS A 1 307 ? -18.332 -13.686 6.429 1.00 94.25 307 HIS A O 1
ATOM 2551 N N . THR A 1 308 ? -20.553 -13.412 6.432 1.00 95.50 308 THR A N 1
ATOM 2552 C CA . THR A 1 308 ? -20.536 -12.218 5.570 1.00 95.50 308 THR A CA 1
ATOM 2553 C C . THR A 1 308 ? -19.744 -11.072 6.201 1.00 95.50 308 THR A C 1
ATOM 2555 O O . THR A 1 308 ? -18.912 -10.477 5.530 1.00 95.50 308 THR A O 1
ATOM 2558 N N . ILE A 1 309 ? -19.923 -10.819 7.505 1.00 96.44 309 ILE A N 1
ATOM 2559 C CA . ILE A 1 309 ? -19.124 -9.823 8.242 1.00 96.44 309 ILE A CA 1
ATOM 2560 C C . ILE A 1 309 ? -17.633 -10.165 8.188 1.00 96.44 309 ILE A C 1
ATOM 2562 O O . ILE A 1 309 ? -16.815 -9.293 7.916 1.00 96.44 309 ILE A O 1
ATOM 2566 N N . LYS A 1 310 ? -17.276 -11.431 8.440 1.00 94.81 310 LYS A N 1
ATOM 2567 C CA . LYS A 1 310 ? -15.881 -11.888 8.366 1.00 94.81 310 LYS A CA 1
ATOM 2568 C C . LYS A 1 310 ? -15.290 -11.663 6.977 1.00 94.81 310 LYS A C 1
ATOM 2570 O O . LYS A 1 310 ? -14.181 -11.154 6.893 1.00 94.81 310 LYS A O 1
ATOM 2575 N N . ASN A 1 311 ? -16.030 -12.009 5.926 1.00 95.31 311 ASN A N 1
ATOM 2576 C CA . ASN A 1 311 ? -15.578 -11.847 4.549 1.00 95.31 311 ASN A CA 1
ATOM 2577 C C . ASN A 1 311 ? -15.381 -10.369 4.211 1.00 95.31 311 ASN A C 1
ATOM 2579 O O . ASN A 1 311 ? -14.319 -10.008 3.735 1.00 95.31 311 ASN A O 1
ATOM 2583 N N . TYR A 1 312 ? -16.338 -9.498 4.541 1.00 96.94 312 TYR A N 1
ATOM 2584 C CA . TYR A 1 312 ? -16.200 -8.062 4.283 1.00 96.94 312 TYR A CA 1
ATOM 2585 C C . TYR A 1 312 ? -15.010 -7.447 5.018 1.00 96.94 312 TYR A C 1
ATOM 2587 O O . TYR A 1 312 ? -14.249 -6.706 4.410 1.00 96.94 312 TYR A O 1
ATOM 2595 N N . ILE A 1 313 ? -14.798 -7.790 6.294 1.00 96.19 313 ILE A N 1
ATOM 2596 C CA . ILE A 1 313 ? -13.621 -7.315 7.037 1.00 96.19 313 ILE A CA 1
ATOM 2597 C C . ILE A 1 313 ? -12.332 -7.854 6.410 1.00 96.19 313 ILE A C 1
ATOM 2599 O O . ILE A 1 313 ? -11.385 -7.091 6.270 1.00 96.19 313 ILE A O 1
ATOM 2603 N N . SER A 1 314 ? -12.313 -9.124 5.991 1.00 94.12 314 SER A N 1
ATOM 2604 C CA . SER A 1 314 ? -11.176 -9.707 5.271 1.00 94.12 314 SER A CA 1
ATOM 2605 C C . SER A 1 314 ? -10.887 -8.943 3.985 1.00 94.12 314 SER A C 1
ATOM 2607 O O . SER A 1 314 ? -9.743 -8.611 3.742 1.00 94.12 314 SER A O 1
ATOM 2609 N N . TYR A 1 315 ? -11.903 -8.592 3.193 1.00 95.38 315 TYR A N 1
ATOM 2610 C CA . TYR A 1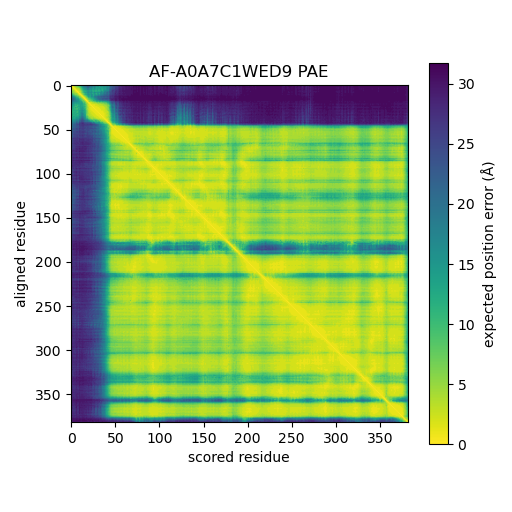 315 ? -11.696 -7.853 1.947 1.00 95.38 315 TYR A CA 1
ATOM 2611 C C . TYR A 1 315 ? -11.155 -6.435 2.191 1.00 95.38 315 TYR A C 1
ATOM 2613 O O . TYR A 1 315 ? -10.306 -5.956 1.446 1.00 95.38 315 TYR A O 1
ATOM 2621 N N . ILE A 1 316 ? -11.625 -5.765 3.250 1.00 96.50 316 ILE A N 1
ATOM 2622 C CA . ILE A 1 316 ? -11.145 -4.434 3.661 1.00 96.50 316 ILE A CA 1
ATOM 2623 C C . ILE A 1 316 ? -9.691 -4.505 4.157 1.00 96.50 316 ILE A C 1
ATOM 2625 O O . ILE A 1 316 ? -8.893 -3.612 3.865 1.00 96.50 316 ILE A O 1
ATOM 2629 N N . GLU A 1 317 ? -9.341 -5.555 4.903 1.00 94.75 317 GLU A N 1
ATOM 2630 C CA . GLU A 1 317 ? -7.969 -5.822 5.343 1.00 94.75 317 GLU A CA 1
ATOM 2631 C C . GLU A 1 317 ? -7.052 -6.199 4.172 1.00 94.75 317 GLU A C 1
ATOM 2633 O O . GLU A 1 317 ? -5.921 -5.718 4.104 1.00 94.75 317 GLU A O 1
ATOM 2638 N N . ASP A 1 318 ? -7.552 -6.980 3.213 1.00 92.00 318 ASP A N 1
ATOM 2639 C CA . ASP A 1 318 ? -6.815 -7.386 2.017 1.00 92.00 318 ASP A CA 1
ATOM 2640 C C . ASP A 1 318 ? -6.475 -6.188 1.116 1.00 92.00 318 ASP A C 1
ATOM 2642 O O . ASP A 1 318 ? -5.395 -6.120 0.529 1.00 92.00 318 ASP A O 1
ATOM 2646 N N . ALA A 1 319 ? -7.359 -5.189 1.075 1.00 92.44 319 ALA A N 1
ATOM 2647 C CA . ALA A 1 319 ? -7.120 -3.893 0.441 1.00 92.44 319 ALA A CA 1
ATOM 2648 C C . ALA A 1 319 ? -6.259 -2.930 1.290 1.00 92.44 319 ALA A C 1
ATOM 2650 O O . ALA A 1 319 ? -6.075 -1.766 0.927 1.00 92.44 319 ALA A O 1
ATOM 2651 N N . TYR A 1 320 ? -5.738 -3.392 2.432 1.00 93.56 320 TYR A N 1
ATOM 2652 C CA . TYR A 1 320 ? -4.899 -2.639 3.364 1.00 93.56 320 TYR A CA 1
ATOM 2653 C C . TYR A 1 320 ? -5.537 -1.371 3.945 1.00 93.56 320 TYR A C 1
ATOM 2655 O O . TYR A 1 320 ? -4.808 -0.503 4.411 1.00 93.56 320 TYR A O 1
ATOM 2663 N N . LEU A 1 321 ? -6.866 -1.230 3.964 1.00 95.62 321 LEU A N 1
ATOM 2664 C CA . LEU A 1 321 ? -7.504 -0.079 4.623 1.00 95.62 321 LEU A CA 1
ATOM 2665 C C . LEU A 1 321 ? -7.377 -0.173 6.148 1.00 95.62 321 LEU A C 1
ATOM 2667 O O . LEU A 1 321 ? -7.139 0.827 6.833 1.00 95.62 321 LEU A O 1
ATOM 2671 N N . VAL A 1 322 ? -7.510 -1.393 6.670 1.00 96.31 322 VAL A N 1
ATOM 2672 C CA . VAL A 1 322 ? -7.404 -1.700 8.097 1.00 96.31 322 VAL A CA 1
ATOM 2673 C C . VAL A 1 322 ? -6.538 -2.934 8.332 1.00 96.31 322 VAL A C 1
ATOM 2675 O O . VAL A 1 322 ? -6.282 -3.707 7.417 1.00 96.31 322 VAL A O 1
ATOM 2678 N N . ILE A 1 323 ? -6.100 -3.124 9.572 1.00 95.06 323 ILE A N 1
ATOM 2679 C CA . ILE A 1 323 ? -5.319 -4.276 10.020 1.00 95.06 323 ILE A CA 1
ATOM 2680 C C . ILE A 1 323 ? -5.979 -4.847 11.271 1.00 95.06 323 ILE A C 1
ATOM 2682 O O . ILE A 1 323 ? -6.292 -4.101 12.206 1.00 95.06 323 ILE A O 1
ATOM 2686 N N . GLN A 1 324 ? -6.180 -6.165 11.298 1.00 94.12 324 GLN A N 1
ATOM 2687 C CA . GLN A 1 324 ? -6.692 -6.882 12.459 1.00 94.12 324 GLN A CA 1
ATOM 2688 C C . GLN A 1 324 ? -5.543 -7.388 13.332 1.00 94.12 324 GLN A C 1
ATOM 2690 O O . GLN A 1 324 ? -4.823 -8.316 12.972 1.00 94.12 324 GLN A O 1
ATOM 2695 N N . LEU A 1 325 ? -5.419 -6.844 14.541 1.00 93.62 325 LEU A N 1
ATOM 2696 C CA . LEU A 1 325 ? -4.528 -7.387 15.558 1.00 93.62 325 LEU A CA 1
ATOM 2697 C C . LEU A 1 325 ? -5.278 -8.405 16.424 1.00 93.62 325 LEU A C 1
ATOM 2699 O O . LEU A 1 325 ? -6.241 -8.080 17.133 1.00 93.62 325 LEU A O 1
ATOM 2703 N N . PHE A 1 326 ? -4.820 -9.652 16.373 1.00 89.56 326 PHE A N 1
ATOM 2704 C CA . PHE A 1 326 ? -5.357 -10.737 17.184 1.00 89.56 326 PHE A CA 1
ATOM 2705 C C . PHE A 1 326 ? -4.775 -10.681 18.601 1.00 89.56 326 PHE A C 1
ATOM 2707 O O . PHE A 1 326 ? -3.588 -10.404 18.775 1.00 89.56 326 PHE A O 1
ATOM 2714 N N . PRO A 1 327 ? -5.579 -10.968 19.638 1.00 87.69 327 PRO A N 1
ATOM 2715 C CA . PRO A 1 327 ? -5.066 -11.025 20.996 1.00 87.69 327 PRO A CA 1
ATOM 2716 C C . PRO A 1 327 ? -4.113 -12.209 21.149 1.00 87.69 327 PRO A C 1
ATOM 2718 O O . PRO A 1 327 ? -4.399 -13.322 20.696 1.00 87.69 327 PRO A O 1
ATOM 2721 N N . PHE A 1 328 ? -3.007 -11.986 21.855 1.00 88.00 328 PHE A N 1
ATOM 2722 C CA . PHE A 1 328 ? -2.067 -13.051 22.161 1.00 88.00 328 PHE A CA 1
ATOM 2723 C C . PHE A 1 328 ? -2.725 -14.120 23.045 1.00 88.00 328 PHE A C 1
ATOM 2725 O O . PHE A 1 328 ? -3.287 -13.843 24.106 1.00 88.00 328 PHE A O 1
ATOM 2732 N N . SER A 1 329 ? -2.643 -15.377 22.616 1.00 87.06 329 SER A N 1
ATOM 2733 C CA . SER A 1 329 ? -3.047 -16.529 23.419 1.00 87.06 329 SER A CA 1
ATOM 2734 C C . SER A 1 329 ? -2.300 -17.770 22.962 1.00 87.06 329 SER A C 1
ATOM 2736 O O . SER A 1 329 ? -2.161 -17.996 21.767 1.00 87.06 329 SER A O 1
ATOM 2738 N N . ARG A 1 330 ? -1.897 -18.648 23.883 1.00 86.75 330 ARG A N 1
ATOM 2739 C CA . ARG A 1 330 ? -1.290 -19.943 23.514 1.00 86.75 330 ARG A CA 1
ATOM 2740 C C . ARG A 1 330 ? -2.265 -20.876 22.786 1.00 86.75 330 ARG A C 1
ATOM 2742 O O . ARG A 1 330 ? -1.846 -21.833 22.148 1.00 86.75 330 ARG A O 1
ATOM 2749 N N . LYS A 1 331 ? -3.574 -20.627 22.894 1.00 88.56 331 LYS A N 1
ATOM 2750 C CA . LYS A 1 331 ? -4.618 -21.439 22.261 1.00 88.56 331 LYS A CA 1
ATOM 2751 C C . LYS A 1 331 ? -5.166 -20.710 21.035 1.00 88.56 331 LYS A C 1
ATOM 2753 O O . LYS A 1 331 ? -5.862 -19.709 21.186 1.00 88.56 331 LYS A O 1
ATOM 2758 N N . ILE A 1 332 ? -4.966 -21.269 19.841 1.00 84.31 332 ILE A N 1
ATOM 2759 C CA . ILE A 1 332 ? -5.451 -20.690 18.569 1.00 84.31 332 ILE A CA 1
ATOM 2760 C C . ILE A 1 332 ? -6.962 -20.413 18.612 1.00 84.31 332 ILE A C 1
ATOM 2762 O O . ILE A 1 332 ? -7.421 -19.338 18.231 1.00 84.31 332 ILE A O 1
ATOM 2766 N N . LYS A 1 333 ? -7.751 -21.339 19.178 1.00 85.50 333 LYS A N 1
ATOM 2767 C CA . LYS A 1 333 ? -9.202 -21.156 19.360 1.00 85.50 333 LYS A CA 1
ATOM 2768 C C . LYS A 1 333 ? -9.537 -19.865 20.121 1.00 85.50 333 LYS A C 1
ATOM 2770 O O . LYS A 1 333 ? -10.480 -19.169 19.754 1.00 85.50 333 LYS A O 1
ATOM 2775 N N . HIS A 1 334 ? -8.762 -19.528 21.152 1.00 81.88 334 HIS A N 1
ATOM 2776 C CA . HIS A 1 334 ? -8.965 -18.303 21.924 1.00 81.88 334 HIS A CA 1
ATOM 2777 C C . HIS A 1 334 ? -8.589 -17.053 21.129 1.00 81.88 334 HIS A C 1
ATOM 2779 O O . HIS A 1 334 ? -9.310 -16.065 21.234 1.00 81.88 334 HIS A O 1
ATOM 2785 N N . GLN A 1 335 ? -7.524 -17.093 20.323 1.00 82.69 335 GLN A N 1
ATOM 2786 C CA . GLN A 1 335 ? -7.158 -15.973 19.447 1.00 82.69 335 GLN A CA 1
ATOM 2787 C C . GLN A 1 335 ? -8.279 -15.667 18.438 1.00 82.69 335 GLN A C 1
ATOM 2789 O O . GLN A 1 335 ? -8.662 -14.516 18.244 1.00 82.69 335 GLN A O 1
ATOM 2794 N N . LEU A 1 336 ? -8.869 -16.707 17.833 1.00 82.00 336 LEU A N 1
ATOM 2795 C CA . LEU A 1 336 ? -9.907 -16.555 16.807 1.00 82.00 336 LEU A CA 1
ATOM 2796 C C . LEU A 1 336 ? -11.243 -16.034 17.360 1.00 82.00 336 LEU A C 1
ATOM 2798 O O . LEU A 1 336 ? -11.932 -15.264 16.677 1.00 82.00 336 LEU A O 1
ATOM 2802 N N . MET A 1 337 ? -11.622 -16.470 18.567 1.00 81.75 337 MET A N 1
ATOM 2803 C CA . MET A 1 337 ? -12.911 -16.142 19.192 1.00 81.75 337 MET A CA 1
ATOM 2804 C C . MET A 1 337 ? -12.932 -14.783 19.894 1.00 81.75 337 MET A C 1
ATOM 2806 O O . MET A 1 337 ? -14.004 -14.191 20.019 1.00 81.75 337 MET A O 1
ATOM 2810 N N . GLN A 1 338 ? -11.785 -14.299 20.369 1.00 87.19 338 GLN A N 1
ATOM 2811 C CA . GLN A 1 338 ? -11.726 -13.052 21.122 1.00 87.19 338 GLN A CA 1
ATOM 2812 C C . GLN A 1 338 ? -11.864 -11.807 20.226 1.00 87.19 338 GLN A C 1
ATOM 2814 O O . GLN A 1 338 ? -11.636 -11.879 19.007 1.00 87.19 338 GLN A O 1
ATOM 2819 N N . PRO A 1 339 ? -12.268 -10.664 20.821 1.00 89.56 339 PRO A N 1
ATOM 2820 C CA . PRO A 1 339 ? -12.282 -9.386 20.128 1.00 89.56 339 PRO A CA 1
ATOM 2821 C C . PRO A 1 339 ? -10.904 -9.049 19.558 1.00 89.56 339 PRO A C 1
ATOM 2823 O O . PRO A 1 339 ? -9.886 -9.248 20.218 1.00 89.56 339 PRO A O 1
ATOM 2826 N N . LYS A 1 340 ? -10.892 -8.545 18.327 1.00 92.88 340 LYS A N 1
ATOM 2827 C CA . LYS A 1 340 ? -9.674 -8.164 17.597 1.00 92.88 340 LYS A CA 1
ATOM 2828 C C . LYS A 1 340 ? -9.548 -6.658 17.632 1.00 92.88 340 LYS A C 1
ATOM 2830 O O . LYS A 1 340 ? -10.572 -5.979 17.568 1.00 92.88 340 LYS A O 1
ATOM 2835 N N . LYS A 1 341 ? -8.333 -6.136 17.746 1.00 95.69 341 LYS A N 1
ATOM 2836 C CA . LYS A 1 341 ? -8.109 -4.692 17.683 1.00 95.69 341 LYS A CA 1
ATOM 2837 C C . LYS A 1 341 ? -7.929 -4.272 16.228 1.00 95.69 341 LYS A C 1
ATOM 2839 O O . LYS A 1 341 ? -7.303 -5.002 15.469 1.00 95.69 341 LYS A O 1
ATOM 2844 N N . ILE A 1 342 ? -8.523 -3.149 15.841 1.00 96.50 342 ILE A N 1
ATOM 2845 C CA . ILE A 1 342 ? -8.464 -2.637 14.469 1.00 96.50 342 ILE A CA 1
ATOM 2846 C C . ILE A 1 342 ? -7.572 -1.412 14.422 1.00 96.50 342 ILE A C 1
ATOM 2848 O O . ILE A 1 342 ? -7.791 -0.469 15.178 1.00 96.50 342 ILE A O 1
ATOM 2852 N N . TYR A 1 343 ? -6.619 -1.414 13.500 1.00 97.25 343 TYR A N 1
ATOM 2853 C CA . TYR A 1 343 ? -5.808 -0.248 13.165 1.00 97.25 343 TYR A CA 1
ATOM 2854 C C . TYR A 1 343 ? -6.070 0.167 11.728 1.00 97.25 343 TYR A C 1
ATOM 2856 O O . TYR A 1 343 ? -6.300 -0.682 10.874 1.00 97.25 343 TYR A O 1
ATOM 2864 N N . CYS A 1 344 ? -6.041 1.464 11.459 1.00 96.31 344 CYS A N 1
ATOM 2865 C CA . CYS A 1 344 ? -6.110 1.985 10.100 1.00 96.31 344 CYS A CA 1
ATOM 2866 C C . CYS A 1 344 ? -4.709 2.204 9.560 1.00 96.31 344 CYS A C 1
ATOM 2868 O O . CYS A 1 344 ? -3.811 2.615 10.295 1.00 96.31 344 CYS A O 1
ATOM 2870 N N . ILE A 1 345 ? -4.548 1.993 8.259 1.00 96.12 345 ILE A N 1
ATOM 2871 C CA . ILE A 1 345 ? -3.254 2.127 7.589 1.00 96.12 345 ILE A CA 1
ATOM 2872 C C . ILE A 1 345 ? -2.674 3.543 7.655 1.00 96.12 345 ILE A C 1
ATOM 2874 O O . ILE A 1 345 ? -1.457 3.706 7.624 1.00 96.12 345 ILE A O 1
ATOM 2878 N N . ASP A 1 346 ? -3.541 4.555 7.755 1.00 96.12 346 ASP A N 1
ATOM 2879 C CA . ASP A 1 346 ? -3.163 5.959 7.695 1.00 96.12 346 ASP A CA 1
ATOM 2880 C C . ASP A 1 346 ? -4.104 6.865 8.505 1.00 96.12 346 ASP A C 1
ATOM 2882 O O . ASP A 1 346 ? -5.326 6.710 8.465 1.00 96.12 346 ASP A O 1
ATOM 2886 N N . THR A 1 347 ? -3.541 7.847 9.213 1.00 94.88 347 THR A N 1
ATOM 2887 C CA . THR A 1 347 ? -4.313 8.808 10.023 1.00 94.88 347 THR A CA 1
ATOM 2888 C C . THR A 1 347 ? -4.951 9.909 9.190 1.00 94.88 347 THR A C 1
ATOM 2890 O O . THR A 1 347 ? -6.026 10.400 9.529 1.00 94.88 347 THR A O 1
ATOM 2893 N N . GLY A 1 348 ? -4.337 10.264 8.064 1.00 94.44 348 GLY A N 1
ATOM 2894 C CA . GLY A 1 348 ? -4.913 11.202 7.118 1.00 94.44 348 GLY A CA 1
ATOM 2895 C C . GLY A 1 348 ? -6.193 10.660 6.489 1.00 94.44 348 GLY A C 1
ATOM 2896 O O . GLY A 1 348 ? -7.154 11.408 6.311 1.00 94.44 348 GLY A O 1
ATOM 2897 N N . LEU A 1 349 ? -6.217 9.359 6.198 1.00 94.62 349 LEU A N 1
ATOM 2898 C CA . LEU A 1 349 ? -7.404 8.664 5.709 1.00 94.62 349 LEU A CA 1
ATOM 2899 C C . LEU A 1 349 ? -8.533 8.677 6.750 1.00 94.62 349 LEU A C 1
ATOM 2901 O O . LEU A 1 349 ? -9.661 9.030 6.404 1.00 94.62 349 LEU A O 1
ATOM 2905 N N . ILE A 1 350 ? -8.220 8.385 8.022 1.00 94.38 350 ILE A N 1
ATOM 2906 C CA . ILE A 1 350 ? -9.176 8.494 9.140 1.00 94.38 350 ILE A CA 1
ATOM 2907 C C . ILE A 1 350 ? -9.814 9.887 9.158 1.00 94.38 350 ILE A C 1
ATOM 2909 O O . ILE A 1 350 ? -11.037 10.000 9.141 1.00 94.38 350 ILE A O 1
ATOM 2913 N N . GLU A 1 351 ? -8.995 10.939 9.130 1.00 91.62 351 GLU A N 1
ATOM 2914 C CA . GLU A 1 351 ? -9.460 12.330 9.193 1.00 91.62 351 GLU A CA 1
ATOM 2915 C C . GLU A 1 351 ? -10.289 12.748 7.962 1.00 91.62 351 GLU A C 1
ATOM 2917 O O . GLU A 1 351 ? -11.161 13.609 8.057 1.00 91.62 351 GLU A O 1
ATOM 2922 N N . SER A 1 352 ? -10.058 12.137 6.794 1.00 92.38 352 SER A N 1
ATOM 2923 C CA . SER A 1 352 ? -10.844 12.412 5.579 1.00 92.38 352 SER A CA 1
ATOM 2924 C C . SER A 1 352 ? -12.245 11.781 5.595 1.00 92.38 352 SER A C 1
ATOM 2926 O O . SER A 1 352 ? -13.205 12.358 5.064 1.00 92.38 352 SER A O 1
ATOM 2928 N N . ILE A 1 353 ? -12.370 10.606 6.220 1.00 90.62 353 ILE A N 1
ATOM 2929 C CA . ILE A 1 353 ? -13.608 9.816 6.288 1.00 90.62 353 ILE A CA 1
ATOM 2930 C C . ILE A 1 353 ? -14.442 10.229 7.498 1.00 90.62 353 ILE A C 1
ATOM 2932 O O . ILE A 1 353 ? -15.659 10.356 7.387 1.00 90.62 353 ILE A O 1
ATOM 2936 N N . ASN A 1 354 ? -13.792 10.485 8.632 1.00 86.12 354 ASN A N 1
ATOM 2937 C CA . ASN A 1 354 ? -14.432 10.920 9.865 1.00 86.12 354 ASN A CA 1
ATOM 2938 C C . ASN A 1 354 ? -13.756 12.190 10.413 1.00 86.12 354 ASN A C 1
ATOM 2940 O O . ASN A 1 354 ? -12.928 12.100 11.324 1.00 86.12 354 ASN A O 1
ATOM 2944 N N . PRO A 1 355 ? -14.077 13.373 9.860 1.00 81.25 355 PRO A N 1
ATOM 2945 C CA . PRO A 1 355 ? -13.479 14.627 10.306 1.00 81.25 355 PRO A CA 1
ATOM 2946 C C . PRO A 1 355 ? -13.725 14.871 11.798 1.00 81.25 355 PRO A C 1
ATOM 2948 O O . PRO A 1 355 ? -14.849 14.722 12.273 1.00 81.25 355 PRO A O 1
ATOM 2951 N N . GLY A 1 356 ? -12.684 15.269 12.530 1.00 71.38 356 GLY A N 1
ATOM 2952 C CA . GLY A 1 356 ? -12.782 15.546 13.970 1.00 71.38 356 GLY A CA 1
ATOM 2953 C C . GLY A 1 356 ? -12.514 14.334 14.866 1.00 71.38 356 GLY A C 1
ATOM 2954 O O . GLY A 1 356 ? -12.384 14.484 16.076 1.00 71.38 356 GLY A O 1
ATOM 2955 N N . CYS A 1 357 ? -12.302 13.137 14.301 1.00 67.88 357 CYS A N 1
ATOM 2956 C CA . CYS A 1 357 ? -11.838 11.980 15.081 1.00 67.88 357 CYS A CA 1
ATOM 2957 C C . CYS A 1 357 ? -10.430 12.186 15.677 1.00 67.88 357 CYS A C 1
ATOM 2959 O O . CYS A 1 357 ? -10.017 11.435 16.562 1.00 67.88 357 CYS A O 1
ATOM 2961 N N . VAL A 1 358 ? -9.707 13.209 15.205 1.00 61.44 358 VAL A N 1
ATOM 2962 C CA . VAL A 1 358 ? -8.375 13.613 15.677 1.00 61.44 358 VAL A CA 1
ATOM 2963 C C . VAL A 1 358 ? -8.354 14.192 17.096 1.00 61.44 358 VAL A C 1
ATOM 2965 O O . VAL A 1 358 ? -7.284 14.329 17.686 1.00 61.44 358 VAL A O 1
ATOM 2968 N N . GLU A 1 359 ? -9.514 14.445 17.700 1.00 67.56 359 GLU A N 1
ATOM 2969 C CA . GLU A 1 359 ? -9.602 14.926 19.084 1.00 67.56 359 GLU A CA 1
ATOM 2970 C C . GLU A 1 359 ? -9.110 13.891 20.118 1.00 67.56 359 GLU A C 1
ATOM 2972 O O . GLU A 1 359 ? -8.546 14.270 21.147 1.00 67.56 359 GLU A O 1
ATOM 2977 N N . ASP A 1 360 ? -9.219 12.585 19.832 1.00 81.25 360 ASP A N 1
ATOM 2978 C CA . ASP A 1 360 ? -8.646 11.520 20.673 1.00 81.25 360 ASP A CA 1
ATOM 2979 C C . ASP A 1 360 ? -7.191 11.225 20.265 1.00 81.25 360 ASP A C 1
ATOM 2981 O O . ASP A 1 360 ? -6.865 10.226 19.611 1.00 81.25 360 ASP A O 1
ATOM 2985 N N . ILE A 1 361 ? -6.292 12.129 20.670 1.00 87.25 361 ILE A N 1
ATOM 2986 C CA . ILE A 1 361 ? -4.845 12.024 20.420 1.00 87.25 361 ILE A CA 1
ATOM 2987 C C . ILE A 1 361 ? -4.294 10.678 20.916 1.00 87.25 361 ILE A C 1
ATOM 2989 O O . ILE A 1 361 ? -3.396 10.116 20.289 1.00 87.25 361 ILE A O 1
ATOM 2993 N N . GLY A 1 362 ? -4.841 10.131 22.009 1.00 92.12 362 GLY A N 1
ATOM 2994 C CA . GLY A 1 362 ? -4.414 8.851 22.569 1.00 92.12 362 GLY A CA 1
ATOM 2995 C C . GLY A 1 362 ? -4.582 7.707 21.572 1.00 92.12 362 GLY A C 1
ATOM 2996 O O . GLY A 1 362 ? -3.617 7.000 21.272 1.00 92.12 362 GLY A O 1
ATOM 2997 N N . LYS A 1 363 ? -5.780 7.568 20.990 1.00 93.19 363 LYS A N 1
ATOM 2998 C CA . LYS A 1 363 ? -6.045 6.541 19.971 1.00 93.19 363 LYS A CA 1
ATOM 2999 C C . LYS A 1 363 ? -5.209 6.724 18.714 1.00 93.19 363 LYS A C 1
ATOM 3001 O O . LYS A 1 363 ? -4.764 5.728 18.140 1.00 93.19 363 LYS A O 1
ATOM 3006 N N . ILE A 1 364 ? -5.006 7.964 18.272 1.00 93.62 364 ILE A N 1
ATOM 3007 C CA . ILE A 1 364 ? -4.213 8.253 17.070 1.00 93.62 364 ILE A CA 1
ATOM 3008 C C . ILE A 1 364 ? -2.759 7.881 17.268 1.00 93.62 364 ILE A C 1
ATOM 3010 O O . ILE A 1 364 ? -2.183 7.206 16.418 1.00 93.62 364 ILE A O 1
ATOM 3014 N N . MET A 1 365 ? -2.174 8.298 18.387 1.00 94.75 365 MET A N 1
ATOM 3015 C CA . MET A 1 365 ? -0.795 7.957 18.705 1.00 94.75 365 MET A CA 1
ATOM 3016 C C . MET A 1 365 ? -0.624 6.444 18.791 1.00 94.75 365 MET A C 1
ATOM 3018 O O . MET A 1 365 ? 0.343 5.913 18.248 1.00 94.75 365 MET A O 1
ATOM 3022 N N . GLU A 1 366 ? -1.592 5.740 19.385 1.00 96.62 366 GLU A N 1
ATOM 3023 C CA . GLU A 1 366 ? -1.593 4.281 19.394 1.00 96.62 366 GLU A CA 1
ATOM 3024 C C . GLU A 1 366 ? -1.597 3.695 17.973 1.00 96.62 366 GLU A C 1
ATOM 3026 O O . GLU A 1 366 ? -0.797 2.810 17.677 1.00 96.62 366 GLU A O 1
ATOM 3031 N N . ASN A 1 367 ? -2.436 4.221 17.073 1.00 96.56 367 ASN A N 1
ATOM 3032 C CA . ASN A 1 367 ? -2.504 3.771 15.683 1.00 96.56 367 ASN A CA 1
ATOM 3033 C C . ASN A 1 367 ? -1.184 4.009 14.941 1.00 96.56 367 ASN A C 1
ATOM 3035 O O . ASN A 1 367 ? -0.675 3.101 14.290 1.00 96.56 367 ASN A O 1
ATOM 3039 N N . ILE A 1 368 ? -0.606 5.209 15.060 1.00 96.56 368 ILE A N 1
ATOM 3040 C CA . ILE A 1 368 ? 0.676 5.559 14.428 1.00 96.56 368 ILE A CA 1
ATOM 3041 C C . ILE A 1 368 ? 1.776 4.604 14.897 1.00 96.56 368 ILE A C 1
ATOM 3043 O O . ILE A 1 368 ? 2.521 4.080 14.070 1.00 96.56 368 ILE A O 1
ATOM 3047 N N . VAL A 1 369 ? 1.864 4.357 16.207 1.00 96.69 369 VAL A N 1
ATOM 3048 C CA . VAL A 1 369 ? 2.860 3.444 16.780 1.00 96.69 369 VAL A CA 1
ATOM 3049 C C . VAL A 1 369 ? 2.614 2.008 16.323 1.00 96.69 369 VAL A C 1
ATOM 3051 O O . VAL A 1 369 ? 3.567 1.337 15.946 1.00 96.69 369 VAL A O 1
ATOM 3054 N N . ALA A 1 370 ? 1.365 1.537 16.297 1.00 96.38 370 ALA A N 1
ATOM 3055 C CA . ALA A 1 370 ? 1.038 0.191 15.831 1.00 96.38 370 ALA A CA 1
ATOM 3056 C C . ALA A 1 370 ? 1.454 -0.026 14.367 1.00 96.38 370 ALA A C 1
ATOM 3058 O O . ALA A 1 370 ? 2.118 -1.016 14.061 1.00 96.38 370 ALA A O 1
ATOM 3059 N N . ILE A 1 371 ? 1.137 0.918 13.472 1.00 95.81 371 ILE A N 1
ATOM 3060 C CA . ILE A 1 371 ? 1.561 0.855 12.065 1.00 95.81 371 ILE A CA 1
ATOM 3061 C C . ILE A 1 371 ? 3.088 0.924 11.941 1.00 95.81 371 ILE A C 1
ATOM 3063 O O . ILE A 1 371 ? 3.665 0.213 11.121 1.00 95.81 371 ILE A O 1
ATOM 3067 N N . ASP A 1 372 ? 3.763 1.733 12.762 1.00 94.81 372 ASP A N 1
ATOM 3068 C CA . ASP A 1 372 ? 5.226 1.797 12.756 1.00 94.81 372 ASP A CA 1
ATOM 3069 C C . ASP A 1 372 ? 5.887 0.502 13.246 1.00 94.81 372 ASP A C 1
ATOM 3071 O O . ASP A 1 372 ? 6.879 0.067 12.667 1.00 94.81 372 ASP A O 1
ATOM 3075 N N . LEU A 1 373 ? 5.322 -0.159 14.258 1.00 93.81 373 LEU A N 1
ATOM 3076 C CA . LEU A 1 373 ? 5.802 -1.460 14.724 1.00 93.81 373 LEU A CA 1
ATOM 3077 C C . LEU A 1 373 ? 5.611 -2.544 13.659 1.00 93.81 373 LEU A C 1
ATOM 3079 O O . LEU A 1 373 ? 6.555 -3.274 13.377 1.00 93.81 373 LEU A O 1
ATOM 3083 N N . LEU A 1 374 ? 4.447 -2.593 13.006 1.00 91.50 374 LEU A N 1
ATOM 3084 C CA . LEU A 1 374 ? 4.184 -3.527 11.902 1.00 91.50 374 LEU A CA 1
ATOM 3085 C C . LEU A 1 374 ? 5.095 -3.275 10.690 1.00 91.50 374 LEU A C 1
ATOM 3087 O O . LEU A 1 374 ? 5.477 -4.208 9.988 1.00 91.50 374 LEU A O 1
ATOM 3091 N N . ARG A 1 375 ? 5.473 -2.016 10.438 1.00 90.81 375 ARG A N 1
ATOM 3092 C CA . ARG A 1 375 ? 6.477 -1.660 9.422 1.00 90.81 375 ARG A CA 1
ATOM 3093 C C . ARG A 1 375 ? 7.862 -2.210 9.773 1.00 90.81 375 ARG A C 1
ATOM 3095 O O . ARG A 1 375 ? 8.609 -2.569 8.867 1.00 90.81 375 ARG A O 1
ATOM 3102 N N . ARG A 1 376 ? 8.209 -2.253 11.064 1.00 86.44 376 ARG A N 1
ATOM 3103 C CA . ARG A 1 376 ? 9.494 -2.769 11.562 1.00 86.44 376 ARG A CA 1
ATOM 3104 C C . ARG A 1 376 ? 9.539 -4.291 11.658 1.00 86.44 376 ARG A C 1
ATOM 3106 O O . ARG A 1 376 ? 10.608 -4.849 11.482 1.00 86.44 376 ARG A O 1
ATOM 3113 N N . GLU A 1 377 ? 8.419 -4.950 11.940 1.00 79.44 377 GLU A N 1
ATOM 3114 C CA . GLU A 1 377 ? 8.334 -6.418 11.983 1.00 79.44 377 GLU A CA 1
ATOM 3115 C C . GLU A 1 377 ? 8.673 -7.033 10.624 1.00 79.44 377 GLU A C 1
ATOM 3117 O O . GLU A 1 377 ? 9.492 -7.942 10.564 1.00 79.44 377 GLU A O 1
ATOM 3122 N N . ASN A 1 378 ? 8.197 -6.418 9.534 1.00 61.59 378 ASN A N 1
ATOM 3123 C CA . ASN A 1 378 ? 8.622 -6.780 8.179 1.00 61.59 378 ASN A CA 1
ATOM 3124 C C . ASN A 1 378 ? 10.152 -6.756 7.984 1.00 61.59 378 ASN A C 1
ATOM 3126 O O . ASN A 1 378 ? 10.617 -7.423 7.073 1.00 61.59 378 ASN A O 1
ATOM 3130 N N . ARG A 1 379 ? 10.905 -6.022 8.826 1.00 53.34 379 ARG A N 1
ATOM 3131 C CA . ARG A 1 379 ? 12.377 -5.942 8.784 1.00 53.34 379 ARG A CA 1
ATOM 3132 C C . ARG A 1 379 ? 13.098 -7.080 9.499 1.00 53.34 379 ARG A C 1
ATOM 3134 O O . ARG A 1 379 ? 14.293 -7.239 9.297 1.00 53.34 379 ARG A O 1
ATOM 3141 N N . ASN A 1 380 ? 12.410 -7.790 10.393 1.00 35.16 380 ASN A N 1
ATOM 3142 C CA . ASN A 1 380 ? 13.010 -8.783 11.290 1.00 35.16 380 ASN A CA 1
ATOM 3143 C C . ASN A 1 380 ? 12.633 -10.232 10.932 1.00 35.16 380 ASN A C 1
ATOM 3145 O O . ASN A 1 380 ? 13.181 -11.151 11.535 1.00 35.16 380 ASN A O 1
ATOM 3149 N N . ASP A 1 381 ? 11.694 -10.425 9.999 1.00 31.86 381 ASP A N 1
ATOM 3150 C CA . ASP A 1 381 ? 11.302 -11.735 9.451 1.00 31.86 381 ASP A CA 1
ATOM 3151 C C . ASP A 1 381 ? 12.078 -12.107 8.162 1.00 31.86 381 ASP A C 1
ATOM 3153 O O . ASP A 1 381 ? 11.778 -13.122 7.526 1.00 31.86 381 ASP A O 1
ATOM 3157 N N . ILE A 1 382 ? 13.073 -11.293 7.788 1.00 34.59 382 ILE A N 1
ATOM 3158 C CA . ILE A 1 382 ? 14.099 -11.556 6.762 1.00 34.59 382 ILE A CA 1
ATOM 3159 C C . ILE A 1 382 ? 15.413 -11.836 7.490 1.00 34.59 382 ILE A C 1
ATOM 3161 O O . ILE A 1 382 ? 16.115 -12.793 7.088 1.00 34.59 382 ILE A O 1
#

Foldseek 3Di:
DDDPCVVVPDDDDDDDDPDPVVVVVVVVVVVVVVVVVVVVVVPDPPLVLLLVQQVVVVVVLVCCLPPDLDDDAPCLVVVLVCLPPLFAEEEEAAPQQCRVVSVCVSCVVFQEGEDECPDPSNQPDEPVCCVSVVVSSCVNRPDGQEYEYEQQVSYPPCLQVQVVCSVVNHHHYYYDQFQCCCPPVSCVSRVPRYDYFYGAFDALVSVCVSVVLDDDPDDDPVSVVVSVVSVLVCLQQKRRPVLVVDPPSLVVLVVSVVCLLVPQFCVVPVDPCSVLLVVLLLVLLLQAQHWDALVVSCVVSVPPDSVVSVVSVVSCVRSQQKDWAFDDDPDPVNSVHDTTHIAGRISNSSCSSPPPSCVPVVRSVVNSVVNVVVNCVSSVVD

Radius of gyration: 25.77 Å; Cα contacts (8 Å, |Δi|>4): 460; chains: 1; bounding box: 63×48×80 Å

Secondary structure (DSSP, 8-state):
----GGGGGS--SS-----HHHHHHHHHHHHHHHHHHHHHHTS---HHHHHHHHHHHHHHHHHHHHHS-PPPPTTHHHHHHHTTSSSEEEEE-STTSSHHHHHHHHHTTS-EEEEES--GGGTT--TTTHHHHHHHHHHHH-S-SEEEEETGGGSTTHHHHHHHHHHTT-EEEEEES-GGGG-TTHHHHSTTSEEEEE--SPPHHHHHHHTT----SS--HHHHHHHHHHHHHHHHH-S-GGGGS-S-HHHHHHHHHHHIIIIIIIITTT-S-HHHHHHHHHHHHHTTTEEE-HHHHHHHTT-S-HHHHHHHHHHHHHTTSEEEEPPP-SSHHHHHHSPEEEEES-HHHHHHHSTTGGG-HHHHHHHHHHHHHHHHHTTT--

Sequence (382 aa):
MVIDITNLLKPKNDKLLETKNTHNIIKFCIEIQNFLNNYALHLNMDRRFVKQALIDQRAEIDKILTEENIIERENLDEFTSILNDKLIKVITGVRRCGKSVFSHLSLKTKNYAYTNFDDERLIGIETKDLNILIELLHEIYGEFSFILLDEIQNIPNWELFANRLLRQDYNVIITGSNSSLLSRELASHLTGRCISFKMYPFSFREYLTYFGIKTSNTPTTKEIGNIKHQLSKYISLGGFPESYKVSDRRLYLRELYDMIISRDIVERYNVKFVRDLREIASYLISNFSSTISYNKLRNIFKIKSVHTIKNYISYIEDAYLVIQLFPFSRKIKHQLMQPKKIYCIDTGLIESINPGCVEDIGKIMENIVAIDLLRRENRNDI